Protein AF-A0A0L1KWF4-F1 (afdb_monomer)

Structure (mmCIF, N/CA/C/O backbone):
data_AF-A0A0L1KWF4-F1
#
_entry.id   AF-A0A0L1KWF4-F1
#
loop_
_atom_site.group_PDB
_atom_site.id
_atom_site.type_symbol
_atom_site.label_atom_id
_atom_site.label_alt_id
_atom_site.label_comp_id
_atom_site.label_asym_id
_atom_site.label_entity_id
_atom_site.label_seq_id
_atom_site.pdbx_PDB_ins_code
_atom_site.Cartn_x
_atom_site.Cartn_y
_atom_site.Cartn_z
_atom_site.occupancy
_atom_site.B_iso_or_equiv
_atom_site.auth_seq_id
_atom_site.auth_comp_id
_atom_site.auth_asym_id
_atom_site.auth_atom_id
_atom_site.pdbx_PDB_model_num
ATOM 1 N N . MET A 1 1 ? 26.310 10.531 0.533 1.00 84.69 1 MET A N 1
ATOM 2 C CA . MET A 1 1 ? 25.327 9.519 0.073 1.00 84.69 1 MET A CA 1
ATOM 3 C C . MET A 1 1 ? 25.762 8.842 -1.231 1.00 84.69 1 MET A C 1
ATOM 5 O O . MET A 1 1 ? 26.136 7.677 -1.186 1.00 84.69 1 MET A O 1
ATOM 9 N N . LYS A 1 2 ? 25.829 9.569 -2.358 1.00 84.38 2 LYS A N 1
ATOM 10 C CA . LYS A 1 2 ? 26.166 9.055 -3.705 1.00 84.38 2 LYS A CA 1
ATOM 11 C C . LYS A 1 2 ? 27.344 8.070 -3.783 1.00 84.38 2 LYS A C 1
ATOM 13 O O . LYS A 1 2 ? 27.169 6.980 -4.313 1.00 84.38 2 LYS A O 1
ATOM 18 N N . SER A 1 3 ? 28.509 8.418 -3.229 1.00 86.50 3 SER A N 1
ATOM 19 C CA . SER A 1 3 ? 29.706 7.553 -3.264 1.00 86.50 3 SER A CA 1
ATOM 20 C C . SER A 1 3 ? 29.463 6.168 -2.630 1.00 86.50 3 SER A C 1
ATOM 22 O O . SER A 1 3 ? 29.821 5.145 -3.213 1.00 86.50 3 SER A O 1
ATOM 24 N N . LYS A 1 4 ? 28.749 6.107 -1.494 1.00 87.62 4 LYS A N 1
ATOM 25 C CA . LYS A 1 4 ? 28.393 4.838 -0.831 1.00 87.62 4 LYS A CA 1
ATOM 26 C C . LYS A 1 4 ? 27.451 3.989 -1.692 1.00 87.62 4 LYS A C 1
ATOM 28 O O . LYS A 1 4 ? 27.673 2.788 -1.845 1.00 87.62 4 LYS A O 1
ATOM 33 N N . CYS A 1 5 ? 26.444 4.622 -2.300 1.00 89.25 5 CYS A N 1
ATOM 34 C CA . CYS A 1 5 ? 25.521 3.948 -3.213 1.00 89.25 5 CYS A CA 1
ATOM 35 C C . CYS A 1 5 ? 26.253 3.387 -4.440 1.00 89.25 5 CYS A C 1
ATOM 37 O O . CYS A 1 5 ? 26.043 2.237 -4.808 1.00 89.25 5 CYS A O 1
ATOM 39 N N . GLN A 1 6 ? 27.157 4.166 -5.042 1.00 86.94 6 GLN A N 1
ATOM 40 C CA . GLN A 1 6 ? 27.943 3.734 -6.201 1.00 86.94 6 GLN A CA 1
ATOM 41 C C . GLN A 1 6 ? 28.864 2.556 -5.869 1.00 86.94 6 GLN A C 1
ATOM 43 O O . GLN A 1 6 ? 28.918 1.602 -6.639 1.00 86.94 6 GLN A O 1
ATOM 48 N N . LYS A 1 7 ? 29.531 2.574 -4.708 1.00 86.25 7 LYS A N 1
ATOM 49 C CA . LYS A 1 7 ? 30.366 1.450 -4.257 1.00 86.25 7 LYS A CA 1
ATOM 50 C C . LYS A 1 7 ? 29.551 0.160 -4.100 1.00 86.25 7 LYS A C 1
ATOM 52 O O . LYS A 1 7 ? 29.987 -0.894 -4.550 1.00 86.25 7 LYS A O 1
ATOM 57 N N . SER A 1 8 ? 28.352 0.261 -3.529 1.00 87.12 8 SER A N 1
ATOM 58 C CA . SER A 1 8 ? 27.446 -0.884 -3.346 1.00 87.12 8 SER A CA 1
ATOM 59 C C . SER A 1 8 ? 26.907 -1.410 -4.685 1.00 87.12 8 SER A C 1
ATOM 61 O O . SER A 1 8 ? 26.839 -2.615 -4.901 1.00 87.12 8 SER A O 1
ATOM 63 N N . LEU A 1 9 ? 26.586 -0.517 -5.628 1.00 87.56 9 LEU A N 1
ATOM 64 C CA . LEU A 1 9 ? 26.177 -0.899 -6.984 1.00 87.56 9 LEU A CA 1
ATOM 65 C C . LEU A 1 9 ? 27.301 -1.584 -7.769 1.00 87.56 9 LEU A C 1
ATOM 67 O O . LEU A 1 9 ? 27.028 -2.527 -8.503 1.00 87.56 9 LEU A O 1
ATOM 71 N N . LEU A 1 10 ? 28.556 -1.153 -7.598 1.00 85.25 10 LEU A N 1
ATOM 72 C CA . LEU A 1 10 ? 29.708 -1.827 -8.204 1.00 85.25 10 LEU A CA 1
ATOM 73 C C . LEU A 1 10 ? 29.835 -3.269 -7.698 1.00 85.25 10 LEU A C 1
ATOM 75 O O . LEU A 1 10 ? 30.029 -4.183 -8.495 1.00 85.25 10 LEU A O 1
ATOM 79 N N . GLN A 1 11 ? 29.644 -3.487 -6.396 1.00 82.31 11 GLN A N 1
ATOM 80 C CA . GLN A 1 11 ? 29.629 -4.832 -5.816 1.00 82.31 11 GLN A CA 1
ATOM 81 C C . GLN A 1 11 ? 28.482 -5.684 -6.379 1.00 82.31 11 GLN A C 1
ATOM 83 O O . GLN A 1 11 ? 28.696 -6.842 -6.725 1.00 82.31 11 GLN A O 1
ATOM 88 N N . LEU A 1 12 ? 27.287 -5.106 -6.549 1.00 82.19 12 LEU A N 1
ATOM 89 C CA . LEU A 1 12 ? 26.158 -5.795 -7.187 1.00 82.19 12 LEU A CA 1
ATOM 90 C C . LEU A 1 12 ? 26.420 -6.118 -8.664 1.00 82.19 12 LEU A C 1
ATOM 92 O O . LEU A 1 12 ? 26.057 -7.194 -9.131 1.00 82.19 12 LEU A O 1
ATOM 96 N N . SER A 1 13 ? 27.092 -5.231 -9.398 1.00 80.00 13 SER A N 1
ATOM 97 C CA . SER A 1 13 ? 27.432 -5.466 -10.807 1.00 80.00 13 SER A CA 1
ATOM 98 C C . SER A 1 13 ? 28.459 -6.584 -11.015 1.00 80.00 13 SER A C 1
ATOM 100 O O . SER A 1 13 ? 28.559 -7.127 -12.108 1.00 80.00 13 SER A O 1
ATOM 102 N N . ALA A 1 14 ? 29.196 -6.974 -9.971 1.00 76.75 14 ALA A N 1
ATOM 103 C CA . ALA A 1 14 ? 30.139 -8.088 -10.052 1.00 76.75 14 ALA A CA 1
ATOM 104 C C . ALA A 1 14 ? 29.442 -9.462 -10.084 1.00 76.75 14 ALA A C 1
ATOM 106 O O . ALA A 1 14 ? 30.034 -10.437 -10.539 1.00 76.75 14 ALA A O 1
ATOM 107 N N . ILE A 1 15 ? 28.195 -9.547 -9.604 1.00 73.50 15 ILE A N 1
ATOM 108 C CA . ILE A 1 15 ? 27.447 -10.809 -9.453 1.00 73.50 15 ILE A CA 1
ATOM 109 C C . ILE A 1 15 ? 26.308 -10.964 -10.469 1.00 73.50 15 ILE A C 1
ATOM 111 O O . ILE A 1 15 ? 25.605 -11.977 -10.466 1.00 73.50 15 ILE A O 1
ATOM 115 N N . CYS A 1 16 ? 26.086 -9.960 -11.319 1.00 75.31 16 CYS A N 1
ATOM 116 C CA . CYS A 1 16 ? 25.050 -9.987 -12.342 1.00 75.31 16 CYS A CA 1
ATOM 117 C C . CYS A 1 16 ? 25.402 -9.100 -13.538 1.00 75.31 16 CYS A C 1
ATOM 119 O O . CYS A 1 16 ? 26.032 -8.056 -13.396 1.00 75.31 16 CYS A O 1
ATOM 121 N N . ASN A 1 17 ? 24.961 -9.513 -14.723 1.00 74.31 17 ASN A N 1
ATOM 122 C CA . ASN A 1 17 ? 25.053 -8.720 -15.943 1.00 74.31 17 ASN A CA 1
ATOM 123 C C . ASN A 1 17 ? 23.693 -8.712 -16.670 1.00 74.31 17 ASN A C 1
ATOM 125 O O . ASN A 1 17 ? 22.648 -8.980 -16.063 1.00 74.31 17 ASN A O 1
ATOM 129 N N . THR A 1 18 ? 23.696 -8.369 -17.960 1.00 72.75 18 THR A N 1
ATOM 130 C CA . THR A 1 18 ? 22.487 -8.255 -18.785 1.00 72.75 18 THR A CA 1
ATOM 131 C C . THR A 1 18 ? 21.782 -9.581 -19.070 1.00 72.75 18 THR A C 1
ATOM 133 O O . THR A 1 18 ? 20.664 -9.547 -19.560 1.00 72.75 18 THR A O 1
ATOM 136 N N . VAL A 1 19 ? 22.394 -10.735 -18.789 1.00 73.06 19 VAL A N 1
ATOM 137 C CA . VAL A 1 19 ? 21.866 -12.066 -19.162 1.00 73.06 19 VAL A CA 1
ATOM 138 C C . VAL A 1 19 ? 22.166 -13.176 -18.141 1.00 73.06 19 VAL A C 1
ATOM 140 O O . VAL A 1 19 ? 21.486 -14.196 -18.119 1.00 73.06 19 VAL A O 1
ATOM 143 N N . LEU A 1 20 ? 23.143 -12.977 -17.253 1.00 74.56 20 LEU A N 1
ATOM 144 C CA . LEU A 1 20 ? 23.617 -13.921 -16.238 1.00 74.56 20 LEU A CA 1
ATOM 145 C C . LEU A 1 20 ? 23.584 -13.294 -14.836 1.00 74.56 20 LEU A C 1
ATOM 147 O O . LEU A 1 20 ? 23.537 -12.069 -14.674 1.00 74.56 20 LEU A O 1
ATOM 151 N N . GLY A 1 21 ? 23.642 -14.148 -13.815 1.00 78.75 21 GLY A N 1
ATOM 152 C CA . GLY A 1 21 ? 23.694 -13.761 -12.404 1.00 78.75 21 GLY A CA 1
ATOM 153 C C . GLY A 1 21 ? 22.522 -14.283 -11.575 1.00 78.75 21 GLY A C 1
ATOM 154 O O . GLY A 1 21 ? 21.762 -15.145 -12.009 1.00 78.75 21 GLY A O 1
ATOM 155 N N . ALA A 1 22 ? 22.390 -13.747 -10.361 1.00 81.75 22 ALA A N 1
ATOM 156 C CA . ALA A 1 22 ? 21.292 -14.073 -9.451 1.00 81.75 22 ALA A CA 1
ATOM 157 C C . ALA A 1 22 ? 19.917 -13.644 -10.006 1.00 81.75 22 ALA A C 1
ATOM 159 O O . ALA A 1 22 ? 19.824 -12.808 -10.906 1.00 81.75 22 ALA A O 1
ATOM 160 N N . SER A 1 23 ? 18.833 -14.193 -9.447 1.00 85.88 23 SER A N 1
ATOM 161 C CA . SER A 1 23 ? 17.466 -13.848 -9.863 1.00 85.88 23 SER A CA 1
ATOM 162 C C . SER A 1 23 ? 17.169 -12.351 -9.696 1.00 85.88 23 SER A C 1
ATOM 164 O O . SER A 1 23 ? 17.746 -11.677 -8.834 1.00 85.88 23 SER A O 1
ATOM 166 N N . ARG A 1 24 ? 16.233 -11.822 -10.505 1.00 89.31 24 ARG A N 1
ATOM 167 C CA . ARG A 1 24 ? 15.807 -10.410 -10.429 1.00 89.31 24 ARG A CA 1
ATOM 168 C C . ARG A 1 24 ? 15.432 -10.023 -9.001 1.00 89.31 24 ARG A C 1
ATOM 170 O O . ARG A 1 24 ? 15.882 -8.992 -8.506 1.00 89.31 24 ARG A O 1
ATOM 177 N N . ASP A 1 25 ? 14.630 -10.854 -8.339 1.00 89.19 25 ASP A N 1
ATOM 178 C CA . ASP A 1 25 ? 14.120 -10.564 -7.000 1.00 89.19 25 ASP A CA 1
ATOM 179 C C . ASP A 1 25 ? 15.223 -10.593 -5.938 1.00 89.19 25 ASP A C 1
ATOM 181 O O . ASP A 1 25 ? 15.238 -9.717 -5.074 1.00 89.19 25 ASP A O 1
ATOM 185 N N . ALA A 1 26 ? 16.205 -11.494 -6.045 1.00 87.94 26 ALA A N 1
ATOM 186 C CA . ALA A 1 26 ? 17.365 -11.480 -5.158 1.00 87.94 26 ALA A CA 1
ATOM 187 C C . ALA A 1 26 ? 18.159 -10.170 -5.301 1.00 87.94 26 ALA A C 1
ATOM 189 O O . ALA A 1 26 ? 18.409 -9.484 -4.308 1.00 87.94 26 ALA A O 1
ATOM 190 N N . ILE A 1 27 ? 18.499 -9.772 -6.534 1.00 89.25 27 ILE A N 1
ATOM 191 C CA . ILE A 1 27 ? 19.251 -8.532 -6.797 1.00 89.25 27 ILE A CA 1
ATOM 192 C C . ILE A 1 27 ? 18.457 -7.308 -6.337 1.00 89.25 27 ILE A C 1
ATOM 194 O O . ILE A 1 27 ? 19.011 -6.418 -5.692 1.00 89.25 27 ILE A O 1
ATOM 198 N N . ARG A 1 28 ? 17.150 -7.271 -6.616 1.00 91.56 28 ARG A N 1
ATOM 199 C CA . ARG A 1 28 ? 16.248 -6.205 -6.168 1.00 91.56 28 ARG A CA 1
ATOM 200 C C . ARG A 1 28 ? 16.221 -6.102 -4.643 1.00 91.56 28 ARG A C 1
ATOM 202 O O . ARG A 1 28 ? 16.328 -4.995 -4.123 1.00 91.56 28 ARG A O 1
ATOM 209 N N . CYS A 1 29 ? 16.138 -7.220 -3.923 1.00 91.00 29 CYS A N 1
ATOM 210 C CA . CYS A 1 29 ? 16.198 -7.240 -2.460 1.00 91.00 29 CYS A CA 1
ATOM 211 C C . CYS A 1 29 ? 17.526 -6.680 -1.931 1.00 91.00 29 CYS A C 1
ATOM 213 O O . CYS A 1 29 ? 17.516 -5.815 -1.053 1.00 91.00 29 CYS A O 1
ATOM 215 N N . PHE A 1 30 ? 18.665 -7.098 -2.493 1.00 90.25 30 PHE A N 1
ATOM 216 C CA . PHE A 1 30 ? 19.969 -6.548 -2.108 1.00 90.25 30 PHE A CA 1
ATOM 217 C C . PHE A 1 30 ? 20.096 -5.053 -2.432 1.00 90.25 30 PHE A C 1
ATOM 219 O O . PHE A 1 30 ? 20.611 -4.291 -1.615 1.00 90.25 30 PHE A O 1
ATOM 226 N N . HIS A 1 31 ? 19.591 -4.605 -3.585 1.00 91.94 31 HIS A N 1
ATOM 227 C CA . HIS A 1 31 ? 19.554 -3.187 -3.959 1.00 91.94 31 HIS A CA 1
ATOM 228 C C . HIS A 1 31 ? 18.702 -2.361 -2.987 1.00 91.94 31 HIS A C 1
ATOM 230 O O . HIS A 1 31 ? 19.122 -1.291 -2.539 1.00 91.94 31 HIS A O 1
ATOM 236 N N . LEU A 1 32 ? 17.525 -2.861 -2.606 1.00 91.56 32 LEU A N 1
ATOM 237 C CA . LEU A 1 32 ? 16.673 -2.212 -1.611 1.00 91.56 32 LEU A CA 1
ATOM 238 C C . LEU A 1 32 ? 17.391 -2.090 -0.257 1.00 91.56 32 LEU A C 1
ATOM 240 O O . LEU A 1 32 ? 17.425 -1.008 0.329 1.00 91.56 32 LEU A O 1
ATOM 244 N N . ALA A 1 33 ? 18.030 -3.169 0.197 1.00 89.56 33 ALA A N 1
ATOM 245 C CA . ALA A 1 33 ? 18.700 -3.221 1.492 1.00 89.56 33 ALA A CA 1
ATOM 246 C C . ALA A 1 33 ? 19.991 -2.388 1.560 1.00 89.56 33 ALA A C 1
ATOM 248 O O . ALA A 1 33 ? 20.236 -1.736 2.573 1.00 89.56 33 ALA A O 1
ATOM 249 N N . MET A 1 34 ? 20.820 -2.397 0.511 1.00 87.44 34 MET A N 1
ATOM 250 C CA . MET A 1 34 ? 22.168 -1.805 0.543 1.00 87.44 34 MET A CA 1
ATOM 251 C C . MET A 1 34 ? 22.280 -0.451 -0.155 1.00 87.44 34 MET A C 1
ATOM 253 O O . MET A 1 34 ? 23.218 0.286 0.119 1.00 87.44 34 MET A O 1
ATOM 257 N N . VAL A 1 35 ? 21.379 -0.118 -1.081 1.00 90.50 35 VAL A N 1
ATOM 258 C CA . VAL A 1 35 ? 21.465 1.123 -1.870 1.00 90.50 35 VAL A CA 1
ATOM 259 C C . VAL A 1 35 ? 20.287 2.032 -1.558 1.00 90.50 35 VAL A C 1
ATOM 261 O O . VAL A 1 35 ? 20.476 3.194 -1.198 1.00 90.50 35 VAL A O 1
ATOM 264 N N . THR A 1 36 ? 19.069 1.498 -1.662 1.00 90.56 36 THR A N 1
ATOM 265 C CA . THR A 1 36 ? 17.847 2.285 -1.453 1.00 90.56 36 THR A CA 1
ATOM 266 C C . THR A 1 36 ? 17.740 2.754 -0.003 1.00 90.56 36 THR A C 1
ATOM 268 O O . THR A 1 36 ? 17.379 3.902 0.227 1.00 90.56 36 THR A O 1
ATOM 271 N N . SER A 1 37 ? 18.144 1.933 0.969 1.00 90.25 37 SER A N 1
ATOM 272 C CA . SER A 1 37 ? 18.176 2.304 2.392 1.00 90.25 37 SER A CA 1
ATOM 273 C C . SER A 1 37 ? 18.997 3.571 2.681 1.00 90.25 37 SER A C 1
ATOM 275 O O . SER A 1 37 ? 18.546 4.429 3.437 1.00 90.25 37 SER A O 1
ATOM 277 N N . TYR A 1 38 ? 20.157 3.755 2.034 1.00 89.94 38 TYR A N 1
ATOM 278 C CA . TYR A 1 38 ? 20.952 4.983 2.173 1.00 89.94 38 TYR A CA 1
ATOM 279 C C . TYR A 1 38 ? 20.248 6.204 1.595 1.00 89.94 38 TYR A C 1
ATOM 281 O O . TYR A 1 38 ? 20.397 7.297 2.135 1.00 89.94 38 TYR A O 1
ATOM 289 N N . MET A 1 39 ? 19.514 6.023 0.495 1.00 89.81 39 MET A N 1
ATOM 290 C CA . MET A 1 39 ? 18.744 7.097 -0.127 1.00 89.81 39 MET A CA 1
ATOM 291 C C . MET A 1 39 ? 17.470 7.403 0.652 1.00 89.81 39 MET A C 1
ATOM 293 O O . MET A 1 39 ? 17.025 8.531 0.622 1.00 89.81 39 MET A O 1
ATOM 297 N N . GLN A 1 40 ? 16.899 6.441 1.375 1.00 90.19 40 GLN A N 1
ATOM 298 C CA . GLN A 1 40 ? 15.718 6.637 2.222 1.00 90.19 40 GLN A CA 1
ATOM 299 C C . GLN A 1 40 ? 16.055 7.192 3.613 1.00 90.19 40 GLN A C 1
ATOM 301 O O . GLN A 1 40 ? 15.175 7.653 4.345 1.00 90.19 40 GLN A O 1
ATOM 306 N N . TYR A 1 41 ? 17.327 7.130 4.008 1.00 88.69 41 TYR A N 1
ATOM 307 C CA . TYR A 1 41 ? 17.761 7.610 5.308 1.00 88.69 41 TYR A CA 1
ATOM 308 C C . TYR A 1 41 ? 17.523 9.117 5.436 1.00 88.69 41 TYR A C 1
ATOM 310 O O . TYR A 1 41 ? 17.942 9.901 4.584 1.00 88.69 41 TYR A O 1
ATOM 318 N N . ALA A 1 42 ? 16.863 9.510 6.527 1.00 85.25 42 ALA A N 1
ATOM 319 C CA . ALA A 1 42 ? 16.589 10.899 6.878 1.00 85.25 42 ALA A CA 1
ATOM 320 C C . ALA A 1 42 ? 15.924 11.728 5.756 1.00 85.25 42 ALA A C 1
ATOM 322 O O . ALA A 1 42 ? 16.196 12.921 5.661 1.00 85.25 42 ALA A O 1
ATOM 323 N N . CYS A 1 43 ? 15.037 11.134 4.935 1.00 90.31 43 CYS A N 1
ATOM 324 C CA . CYS A 1 43 ? 14.299 11.849 3.875 1.00 90.31 43 CYS A CA 1
ATOM 325 C C . CYS A 1 43 ? 13.725 13.188 4.341 1.00 90.31 43 CYS A C 1
ATOM 327 O O . CYS A 1 43 ? 13.900 14.193 3.662 1.00 90.31 43 CYS A O 1
ATOM 329 N N . ALA A 1 44 ? 13.129 13.221 5.534 1.00 87.25 44 ALA A N 1
ATOM 330 C CA . ALA A 1 44 ? 12.536 14.435 6.081 1.00 87.25 44 ALA A CA 1
ATOM 331 C C . ALA A 1 44 ? 13.537 15.574 6.339 1.00 87.25 44 ALA A C 1
ATOM 333 O O . ALA A 1 44 ? 13.129 16.723 6.412 1.00 87.25 44 ALA A O 1
ATOM 334 N N . ALA A 1 45 ? 14.831 15.281 6.472 1.00 87.69 45 ALA A N 1
ATOM 335 C CA . ALA A 1 45 ? 15.852 16.304 6.673 1.00 87.69 45 ALA A CA 1
ATOM 336 C C . ALA A 1 45 ? 16.343 16.910 5.351 1.00 87.69 45 ALA A C 1
ATOM 338 O O . ALA A 1 45 ? 16.676 18.089 5.312 1.00 87.69 45 ALA A O 1
ATOM 339 N N . TRP A 1 46 ? 16.413 16.119 4.274 1.00 90.25 46 TRP A N 1
ATOM 340 C CA . TRP A 1 46 ? 17.034 16.563 3.022 1.00 90.25 46 TRP A CA 1
ATOM 341 C C . TRP A 1 46 ? 16.051 16.772 1.862 1.00 90.25 46 TRP A C 1
ATOM 343 O O . TRP A 1 46 ? 16.395 17.476 0.920 1.00 90.25 46 TRP A O 1
ATOM 353 N N . PHE A 1 47 ? 14.838 16.210 1.895 1.00 90.25 47 PHE A N 1
ATOM 354 C CA . PHE A 1 47 ? 13.903 16.284 0.763 1.00 90.25 47 PHE A CA 1
ATOM 355 C C . PHE A 1 47 ? 13.507 17.725 0.422 1.00 90.25 47 PHE A C 1
ATOM 357 O O . PHE A 1 47 ? 13.523 18.094 -0.746 1.00 90.25 47 PHE A O 1
ATOM 364 N N . GLY A 1 48 ? 13.227 18.553 1.435 1.00 84.88 48 GLY A N 1
ATOM 365 C CA . GLY A 1 48 ? 12.837 19.955 1.237 1.00 84.88 48 GLY A CA 1
ATOM 366 C C . GLY A 1 48 ? 13.962 20.881 0.756 1.00 84.88 48 GLY A C 1
ATOM 367 O O . GLY A 1 48 ? 13.674 21.975 0.286 1.00 84.88 48 GLY A O 1
ATOM 368 N N . ILE A 1 49 ? 15.226 20.456 0.860 1.00 87.75 49 ILE A N 1
ATOM 369 C CA . ILE A 1 49 ? 16.404 21.237 0.435 1.00 87.75 49 ILE A CA 1
ATOM 370 C C . ILE A 1 49 ? 17.078 20.669 -0.820 1.00 87.75 49 ILE A C 1
ATOM 372 O O . ILE A 1 49 ? 17.944 21.320 -1.401 1.00 87.75 49 ILE A O 1
ATOM 376 N N . ALA A 1 50 ? 16.725 19.450 -1.233 1.00 89.25 50 ALA A N 1
ATOM 377 C CA . ALA A 1 50 ? 17.314 18.812 -2.399 1.00 89.25 50 ALA A CA 1
ATOM 378 C C . ALA A 1 50 ? 16.840 19.492 -3.684 1.00 89.25 50 ALA A C 1
ATOM 380 O O . ALA A 1 50 ? 15.643 19.672 -3.911 1.00 89.25 50 ALA A O 1
ATOM 381 N N . SER A 1 51 ? 17.783 19.818 -4.568 1.00 90.06 51 SER A N 1
ATOM 382 C CA . SER A 1 51 ? 17.440 20.350 -5.883 1.00 90.06 51 SER A CA 1
ATOM 383 C C . SER A 1 51 ? 16.842 19.261 -6.783 1.00 90.06 51 SER A C 1
ATOM 385 O O . SER A 1 51 ? 17.083 18.063 -6.602 1.00 90.06 51 SER A O 1
ATOM 387 N N . ALA A 1 52 ? 16.130 19.667 -7.839 1.00 87.81 52 ALA A N 1
ATOM 388 C CA . ALA A 1 52 ? 15.665 18.734 -8.870 1.00 87.81 52 ALA A CA 1
ATOM 389 C C . ALA A 1 52 ? 16.826 17.929 -9.498 1.00 87.81 52 ALA A C 1
ATOM 391 O O . ALA A 1 52 ? 16.662 16.760 -9.848 1.00 87.81 52 ALA A O 1
ATOM 392 N N . THR A 1 53 ? 18.019 18.528 -9.591 1.00 89.81 53 THR A N 1
ATOM 393 C CA . THR A 1 53 ? 19.241 17.879 -10.092 1.00 89.81 53 THR A CA 1
ATOM 394 C C . THR A 1 53 ? 19.763 16.807 -9.132 1.00 89.81 53 THR A C 1
ATOM 396 O O . THR A 1 53 ? 20.212 15.743 -9.576 1.00 89.81 53 THR A O 1
ATOM 399 N N . ASP A 1 54 ? 19.682 17.047 -7.822 1.00 90.19 54 ASP A N 1
ATOM 400 C CA . ASP A 1 54 ? 20.059 16.060 -6.807 1.00 90.19 54 ASP A CA 1
ATOM 401 C C . ASP A 1 54 ? 19.107 14.867 -6.838 1.00 90.19 54 ASP A C 1
ATOM 403 O O . ASP A 1 54 ? 19.558 13.722 -6.910 1.00 90.19 54 ASP A O 1
ATOM 407 N N . LEU A 1 55 ? 17.796 15.128 -6.892 1.00 89.62 55 LEU A N 1
ATOM 408 C CA . LEU A 1 55 ? 16.776 14.086 -7.027 1.00 89.62 55 LEU A CA 1
ATOM 409 C C . LEU A 1 55 ? 16.972 13.268 -8.311 1.00 89.62 55 LEU A C 1
ATOM 411 O O . LEU A 1 55 ? 16.997 12.041 -8.249 1.00 89.62 55 LEU A O 1
ATOM 415 N N . ALA A 1 56 ? 17.236 13.915 -9.451 1.00 88.69 56 ALA A N 1
ATOM 416 C CA . ALA A 1 56 ? 17.538 13.224 -10.706 1.00 88.69 56 ALA A CA 1
ATOM 417 C C . ALA A 1 56 ? 18.822 12.374 -10.624 1.00 88.69 56 ALA A C 1
ATOM 419 O O . ALA A 1 56 ? 18.920 11.303 -11.232 1.00 88.69 56 ALA A O 1
ATOM 420 N N . THR A 1 57 ? 19.816 12.823 -9.852 1.00 90.81 57 THR A N 1
ATOM 421 C CA . THR A 1 57 ? 21.034 12.048 -9.591 1.00 90.81 57 THR A CA 1
ATOM 422 C C . THR A 1 57 ? 20.729 10.803 -8.759 1.00 90.81 57 THR A C 1
ATOM 424 O O . THR A 1 57 ? 21.249 9.729 -9.069 1.00 90.81 57 THR A O 1
ATOM 427 N N . LEU A 1 58 ? 19.882 10.918 -7.733 1.00 91.69 58 LEU A N 1
ATOM 428 C CA . LEU A 1 58 ? 19.441 9.780 -6.924 1.00 91.69 58 LEU A CA 1
ATOM 429 C C . LEU A 1 58 ? 18.579 8.805 -7.738 1.00 91.69 58 LEU A C 1
ATOM 431 O O . LEU A 1 58 ? 18.799 7.597 -7.667 1.00 91.69 58 LEU A O 1
ATOM 435 N N . ASP A 1 59 ? 17.690 9.303 -8.597 1.00 91.94 59 ASP A N 1
ATOM 436 C CA . ASP A 1 59 ? 16.902 8.470 -9.512 1.00 91.94 59 ASP A CA 1
ATOM 437 C C . ASP A 1 59 ? 17.785 7.712 -10.508 1.00 91.94 59 ASP A C 1
ATOM 439 O O . ASP A 1 59 ? 17.541 6.544 -10.802 1.00 91.94 59 ASP A O 1
ATOM 443 N N . SER A 1 60 ? 18.866 8.330 -10.989 1.00 91.25 60 SER A N 1
ATOM 444 C CA . SER A 1 60 ? 19.851 7.656 -11.843 1.00 91.25 60 SER A CA 1
ATOM 445 C C . SER A 1 60 ? 20.558 6.497 -11.122 1.00 91.25 60 SER A C 1
ATOM 447 O O . SER A 1 60 ? 20.790 5.439 -11.717 1.00 91.25 60 SER A O 1
ATOM 449 N N . ILE A 1 61 ? 20.856 6.662 -9.827 1.00 92.44 61 ILE A N 1
ATOM 450 C CA . ILE A 1 61 ? 21.415 5.608 -8.964 1.00 92.44 61 ILE A CA 1
ATOM 451 C C . ILE A 1 61 ? 20.383 4.493 -8.751 1.00 92.44 61 ILE A C 1
ATOM 453 O O . ILE A 1 61 ? 20.718 3.319 -8.909 1.00 92.44 61 ILE A O 1
ATOM 457 N N . GLN A 1 62 ? 19.131 4.846 -8.453 1.00 95.00 62 GLN A N 1
ATOM 458 C CA . GLN A 1 62 ? 18.035 3.890 -8.285 1.00 95.00 62 GLN A CA 1
ATOM 459 C C . GLN A 1 62 ? 17.810 3.069 -9.560 1.00 95.00 62 GLN A C 1
ATOM 461 O O . GLN A 1 62 ? 17.753 1.841 -9.507 1.00 95.00 62 GLN A O 1
ATOM 466 N N . ALA A 1 63 ? 17.785 3.726 -10.720 1.00 94.00 63 ALA A N 1
ATOM 467 C CA . ALA A 1 63 ? 17.659 3.055 -12.004 1.00 94.00 63 ALA A CA 1
ATOM 468 C C . ALA A 1 63 ? 18.877 2.194 -12.351 1.00 94.00 63 ALA A C 1
ATOM 470 O O . ALA A 1 63 ? 18.734 1.199 -13.048 1.00 94.00 63 ALA A O 1
ATOM 471 N N . CYS A 1 64 ? 20.075 2.522 -11.859 1.00 93.19 64 CYS A N 1
ATOM 472 C CA . CYS A 1 64 ? 21.237 1.650 -12.027 1.00 93.19 64 CYS A CA 1
ATOM 473 C C . CYS A 1 64 ? 21.011 0.289 -11.356 1.00 93.19 64 CYS A C 1
ATOM 475 O O . CYS A 1 64 ? 21.203 -0.745 -11.992 1.00 93.19 64 CYS A O 1
ATOM 477 N N . GLY A 1 65 ? 20.514 0.286 -10.116 1.00 93.25 65 GLY A N 1
ATOM 478 C CA . GLY A 1 65 ? 20.134 -0.949 -9.429 1.00 93.25 65 GLY A CA 1
ATOM 479 C C . GLY A 1 65 ? 18.976 -1.677 -10.107 1.00 93.25 65 GLY A C 1
ATOM 480 O O . GLY A 1 65 ? 19.018 -2.894 -10.256 1.00 93.25 65 GLY A O 1
ATOM 481 N N . ALA A 1 66 ? 17.983 -0.929 -10.594 1.00 95.25 66 ALA A N 1
ATOM 482 C CA . ALA A 1 66 ? 16.864 -1.471 -11.359 1.00 95.25 66 ALA A CA 1
ATOM 483 C C . ALA A 1 66 ? 17.325 -2.194 -12.638 1.00 95.25 66 ALA A C 1
ATOM 485 O O . ALA A 1 66 ? 16.893 -3.312 -12.918 1.00 95.25 66 ALA A O 1
ATOM 486 N N . ARG A 1 67 ? 18.269 -1.592 -13.375 1.00 94.00 67 ARG A N 1
ATOM 487 C CA . ARG A 1 67 ? 18.871 -2.185 -14.572 1.00 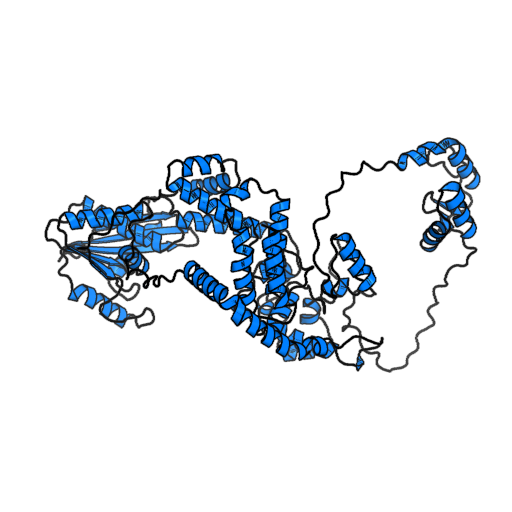94.00 67 ARG A CA 1
ATOM 488 C C . ARG A 1 67 ? 19.656 -3.451 -14.259 1.00 94.00 67 ARG A C 1
ATOM 490 O O . ARG A 1 67 ? 19.485 -4.440 -14.960 1.00 94.00 67 ARG A O 1
ATOM 497 N N . LEU A 1 68 ? 20.458 -3.451 -13.192 1.00 91.81 68 LEU A N 1
ATOM 498 C CA . LEU A 1 68 ? 21.155 -4.656 -12.730 1.00 91.81 68 LEU A CA 1
ATOM 499 C C . LEU A 1 68 ? 20.161 -5.766 -12.370 1.00 91.81 68 LEU A C 1
ATOM 501 O O . LEU A 1 68 ? 20.316 -6.903 -12.812 1.00 91.81 68 LEU A O 1
ATOM 505 N N . ALA A 1 69 ? 19.095 -5.431 -11.638 1.00 92.69 69 ALA A N 1
ATOM 506 C CA . ALA A 1 69 ? 18.056 -6.388 -11.283 1.00 92.69 69 ALA A CA 1
ATOM 507 C C . ALA A 1 69 ? 17.374 -6.978 -12.522 1.00 92.69 69 ALA A C 1
ATOM 509 O O . ALA A 1 69 ? 17.184 -8.186 -12.572 1.00 92.69 69 ALA A O 1
ATOM 510 N N . CYS A 1 70 ? 17.074 -6.174 -13.541 1.00 93.44 70 CYS A N 1
ATOM 511 C CA . CYS A 1 70 ? 16.349 -6.624 -14.736 1.00 93.44 70 CYS A CA 1
ATOM 512 C C . CYS A 1 70 ? 17.251 -7.098 -15.887 1.00 93.44 70 CYS A C 1
ATOM 514 O O . CYS A 1 70 ? 16.748 -7.526 -16.917 1.00 93.44 70 CYS A O 1
ATOM 516 N N . GLY A 1 71 ? 18.577 -7.007 -15.753 1.00 90.00 71 GLY A N 1
ATOM 517 C CA . GLY A 1 71 ? 19.512 -7.274 -16.853 1.00 90.00 71 GLY A CA 1
ATOM 518 C C . GLY A 1 71 ? 19.372 -6.300 -18.026 1.00 90.00 71 GLY A C 1
ATOM 519 O O . GLY A 1 71 ? 19.595 -6.667 -19.177 1.00 90.00 71 GLY A O 1
ATOM 520 N N . LEU A 1 72 ? 18.995 -5.056 -17.745 1.00 89.56 72 LEU A N 1
ATOM 521 C CA . LEU A 1 72 ? 18.839 -4.016 -18.754 1.00 89.56 72 LEU A CA 1
ATOM 522 C C . LEU A 1 72 ? 20.187 -3.328 -19.036 1.00 89.56 72 LEU A C 1
ATOM 524 O O . LEU A 1 72 ? 20.950 -3.062 -18.099 1.00 89.56 72 LEU A O 1
ATOM 528 N N . PRO A 1 73 ? 20.489 -2.964 -20.294 1.00 83.94 73 PRO A N 1
ATOM 529 C CA . PRO A 1 73 ? 21.707 -2.229 -20.622 1.00 83.94 73 PRO A CA 1
ATOM 530 C C . PRO A 1 73 ? 21.794 -0.875 -19.910 1.00 83.94 73 PRO A C 1
ATOM 532 O O . PRO A 1 73 ? 20.780 -0.212 -19.695 1.00 83.94 73 PRO A O 1
ATOM 535 N N . ALA A 1 74 ? 23.009 -0.404 -19.612 1.00 80.19 74 ALA A N 1
ATOM 536 C CA . ALA A 1 74 ? 23.252 0.828 -18.845 1.00 80.19 74 ALA A CA 1
ATOM 537 C C . ALA A 1 74 ? 22.659 2.108 -19.471 1.00 80.19 74 ALA A C 1
ATOM 539 O O . ALA A 1 74 ? 22.482 3.113 -18.780 1.00 80.19 74 ALA A O 1
ATOM 540 N N . THR A 1 75 ? 22.373 2.082 -20.773 1.00 79.06 75 THR A N 1
ATOM 541 C CA . THR A 1 75 ? 21.763 3.176 -21.538 1.00 79.06 75 THR A CA 1
ATOM 542 C C . THR A 1 75 ? 20.235 3.179 -21.499 1.00 79.06 75 THR A C 1
ATOM 544 O O . THR A 1 75 ? 19.646 4.173 -21.920 1.00 79.06 75 THR A O 1
ATOM 547 N N . THR A 1 76 ? 19.603 2.129 -20.961 1.00 83.44 76 THR A N 1
ATOM 548 C CA . THR A 1 76 ? 18.144 2.057 -20.802 1.00 83.44 76 THR A CA 1
ATOM 549 C C . THR A 1 76 ? 17.664 3.216 -19.944 1.00 83.44 76 THR A C 1
ATOM 551 O O . THR A 1 76 ? 18.264 3.540 -18.908 1.00 83.44 76 THR A O 1
ATOM 554 N N . ASN A 1 77 ? 16.577 3.851 -20.374 1.00 87.38 77 ASN A N 1
ATOM 555 C CA . ASN A 1 77 ? 16.048 5.019 -19.693 1.00 87.38 77 ASN A CA 1
ATOM 556 C C . ASN A 1 77 ? 15.623 4.685 -18.251 1.00 87.38 77 ASN A C 1
ATOM 558 O O . ASN A 1 77 ? 15.235 3.561 -17.926 1.00 87.38 77 ASN A O 1
ATOM 562 N N . THR A 1 78 ? 15.733 5.683 -17.374 1.00 90.44 78 THR A N 1
ATOM 563 C CA . THR A 1 78 ? 15.482 5.551 -15.934 1.00 90.44 78 THR A CA 1
ATOM 564 C C . THR A 1 78 ? 14.087 5.007 -15.641 1.00 90.44 78 THR A C 1
ATOM 566 O O . THR A 1 78 ? 13.956 4.117 -14.811 1.00 90.44 78 THR A O 1
ATOM 569 N N . HIS A 1 79 ? 13.062 5.503 -16.333 1.00 88.44 79 HIS A N 1
ATOM 570 C CA . HIS A 1 79 ? 11.663 5.221 -16.006 1.00 88.44 79 HIS A CA 1
ATOM 571 C C . HIS A 1 79 ? 11.266 3.794 -16.352 1.00 88.44 79 HIS A C 1
ATOM 573 O O . HIS A 1 79 ? 10.787 3.081 -15.477 1.00 88.44 79 HIS A O 1
ATOM 579 N N . ASP A 1 80 ? 11.562 3.346 -17.570 1.00 90.19 80 ASP A N 1
ATOM 580 C CA . ASP A 1 80 ? 11.298 1.966 -17.976 1.00 90.19 80 ASP A CA 1
ATOM 581 C C . ASP A 1 80 ? 12.102 0.981 -17.110 1.00 90.19 80 ASP A C 1
ATOM 583 O O . ASP A 1 80 ? 11.595 -0.070 -16.732 1.00 90.19 80 ASP A O 1
ATOM 587 N N . SER A 1 81 ? 13.329 1.349 -16.708 1.00 93.81 81 SER A N 1
ATOM 588 C CA . SER A 1 81 ? 14.132 0.523 -15.795 1.00 93.81 81 SER A CA 1
ATOM 589 C C . SER A 1 81 ? 13.460 0.358 -14.427 1.00 93.81 81 SER A C 1
ATOM 591 O O . SER A 1 81 ? 13.421 -0.747 -13.889 1.00 93.81 81 SER A O 1
ATOM 593 N N . LEU A 1 82 ? 12.947 1.451 -13.851 1.00 93.69 82 LEU A N 1
ATOM 594 C CA . LEU A 1 82 ? 12.248 1.444 -12.563 1.00 93.69 82 LEU A CA 1
ATOM 595 C C . LEU A 1 82 ? 10.925 0.669 -12.641 1.00 93.69 82 LEU A C 1
ATOM 597 O O . LEU A 1 82 ? 10.644 -0.139 -11.753 1.00 93.69 82 LEU A O 1
ATOM 601 N N . LEU A 1 83 ? 10.165 0.860 -13.723 1.00 91.38 83 LEU A N 1
ATOM 602 C CA . LEU A 1 83 ? 8.909 0.159 -13.984 1.00 91.38 83 LEU A CA 1
ATOM 603 C C . LEU A 1 83 ? 9.127 -1.358 -14.098 1.00 91.38 83 LEU A C 1
ATOM 605 O O . LEU A 1 83 ? 8.464 -2.132 -13.406 1.00 91.38 83 LEU A O 1
ATOM 609 N N . GLU A 1 84 ? 10.113 -1.782 -14.895 1.00 93.12 84 GLU A N 1
ATOM 610 C CA . GLU A 1 84 ? 10.489 -3.194 -15.048 1.00 93.12 84 GLU A CA 1
ATOM 611 C C . GLU A 1 84 ? 10.970 -3.820 -13.736 1.00 93.12 84 GLU A C 1
ATOM 613 O O . GLU A 1 84 ? 10.655 -4.969 -13.435 1.00 93.12 84 GLU A O 1
ATOM 618 N N . ALA A 1 85 ? 11.699 -3.065 -12.913 1.00 93.75 85 ALA A N 1
ATOM 619 C CA . ALA A 1 85 ? 12.161 -3.551 -11.616 1.00 93.75 85 ALA A CA 1
ATOM 620 C C . ALA A 1 85 ? 11.086 -3.491 -10.522 1.00 93.75 85 ALA A C 1
ATOM 622 O O . ALA A 1 85 ? 11.359 -3.898 -9.388 1.00 93.75 85 ALA A O 1
ATOM 623 N N . ASN A 1 86 ? 9.891 -2.968 -10.818 1.00 93.56 86 ASN A N 1
ATOM 624 C CA . ASN A 1 86 ? 8.856 -2.685 -9.828 1.00 93.56 86 ASN A CA 1
ATOM 625 C C . ASN A 1 86 ? 9.422 -1.874 -8.641 1.00 93.56 86 ASN A C 1
ATOM 627 O O . ASN A 1 86 ? 9.358 -2.285 -7.472 1.00 93.56 86 ASN A O 1
ATOM 631 N N . LEU A 1 87 ? 10.078 -0.759 -8.970 1.00 92.69 87 LEU A N 1
ATOM 632 C CA . LEU A 1 87 ? 10.672 0.196 -8.038 1.00 92.69 87 LEU A CA 1
ATOM 633 C C . LEU A 1 87 ? 10.092 1.589 -8.294 1.00 92.69 87 LEU A C 1
ATOM 635 O O . LEU A 1 87 ? 9.998 2.022 -9.435 1.00 92.69 87 LEU A O 1
ATOM 639 N N . ALA A 1 88 ? 9.756 2.309 -7.225 1.00 91.31 88 ALA A N 1
ATOM 640 C CA . ALA A 1 88 ? 9.421 3.728 -7.313 1.00 91.31 88 ALA A CA 1
ATOM 641 C C . ALA A 1 88 ? 10.692 4.574 -7.487 1.00 91.31 88 ALA A C 1
ATOM 643 O O . ALA A 1 88 ? 11.793 4.155 -7.089 1.00 91.31 88 ALA A O 1
ATOM 644 N N . SER A 1 89 ? 10.538 5.785 -8.028 1.00 91.94 89 SER A N 1
ATOM 645 C CA . SER A 1 89 ? 11.614 6.778 -8.010 1.00 91.94 89 SER A CA 1
ATOM 646 C C . SER A 1 89 ? 11.996 7.157 -6.571 1.00 91.94 89 SER A C 1
ATOM 648 O O . SER A 1 89 ? 11.239 6.966 -5.606 1.00 91.94 89 SER A O 1
ATOM 650 N N . VAL A 1 90 ? 13.201 7.701 -6.405 1.00 92.25 90 VAL A N 1
ATOM 651 C CA . VAL A 1 90 ? 13.657 8.238 -5.120 1.00 92.25 90 VAL A CA 1
ATOM 652 C C . VAL A 1 90 ? 12.829 9.457 -4.750 1.00 92.25 90 VAL A C 1
ATOM 654 O O . VAL A 1 90 ? 12.496 9.604 -3.580 1.00 92.25 90 VAL A O 1
ATOM 657 N N . SER A 1 91 ? 12.437 10.279 -5.726 1.00 89.94 91 SER A N 1
ATOM 658 C CA . SER A 1 91 ? 11.546 11.419 -5.495 1.00 89.94 91 SER A CA 1
ATOM 659 C C . SER A 1 91 ? 10.211 10.988 -4.869 1.00 89.94 91 SER A C 1
ATOM 661 O O . SER A 1 91 ? 9.851 11.491 -3.804 1.00 89.94 91 SER A O 1
ATOM 663 N N . GLU A 1 92 ? 9.526 9.991 -5.441 1.00 92.50 92 GLU A N 1
ATOM 664 C CA . GLU A 1 92 ? 8.270 9.452 -4.890 1.00 92.50 92 GLU A CA 1
ATOM 665 C C . GLU A 1 92 ? 8.451 8.889 -3.478 1.00 92.50 92 GLU A C 1
ATOM 667 O O . GLU A 1 92 ? 7.687 9.185 -2.554 1.00 92.50 92 GLU A O 1
ATOM 672 N N . THR A 1 93 ? 9.496 8.079 -3.304 1.00 93.19 93 THR A N 1
ATOM 673 C CA . THR A 1 93 ? 9.796 7.425 -2.030 1.00 93.19 93 THR A CA 1
ATOM 674 C C . THR A 1 93 ? 10.120 8.453 -0.946 1.00 93.19 93 THR A C 1
ATOM 676 O O . THR A 1 93 ? 9.620 8.354 0.175 1.00 93.19 93 THR A O 1
ATOM 679 N N . ALA A 1 94 ? 10.932 9.458 -1.273 1.00 93.81 94 ALA A N 1
ATOM 680 C CA . ALA A 1 94 ? 11.341 10.503 -0.349 1.00 93.81 94 ALA A CA 1
ATOM 681 C C . ALA A 1 94 ? 10.184 11.433 0.010 1.00 93.81 94 ALA A C 1
ATOM 683 O O . ALA A 1 94 ? 10.041 11.767 1.186 1.00 93.81 94 ALA A O 1
ATOM 684 N N . LYS A 1 95 ? 9.310 11.769 -0.948 1.00 94.56 95 LYS A N 1
ATOM 685 C CA . LYS A 1 95 ? 8.069 12.512 -0.691 1.00 94.56 95 LYS A CA 1
ATOM 686 C C . LYS A 1 95 ? 7.180 11.756 0.296 1.00 94.56 95 LYS A C 1
ATOM 688 O O . LYS A 1 95 ? 6.772 12.317 1.311 1.00 94.56 95 LYS A O 1
ATOM 693 N N . TYR A 1 96 ? 6.956 10.458 0.071 1.00 96.25 96 TYR A N 1
ATOM 694 C CA . TYR A 1 96 ? 6.147 9.623 0.966 1.00 96.25 96 TYR A CA 1
ATOM 695 C C . TYR A 1 96 ? 6.751 9.491 2.373 1.00 96.25 96 TYR A C 1
ATOM 697 O O . TYR A 1 96 ? 6.041 9.645 3.367 1.00 96.25 96 TYR A O 1
ATOM 705 N N . LEU A 1 97 ? 8.054 9.216 2.487 1.00 95.44 97 LEU A N 1
ATOM 706 C CA . LEU A 1 97 ? 8.720 9.074 3.788 1.00 95.44 97 LEU A CA 1
ATOM 707 C C . LEU A 1 97 ? 8.808 10.404 4.546 1.00 95.44 97 LEU A C 1
ATOM 709 O O . LEU A 1 97 ? 8.680 10.419 5.774 1.00 95.44 97 LEU A O 1
ATOM 713 N N . THR A 1 98 ? 8.977 11.514 3.827 1.00 95.31 98 THR A N 1
ATOM 714 C CA . THR A 1 98 ? 8.924 12.861 4.404 1.00 95.31 98 THR A CA 1
ATOM 715 C C . THR A 1 98 ? 7.527 13.160 4.923 1.00 95.31 98 THR A C 1
ATOM 717 O O . THR A 1 98 ? 7.393 13.509 6.092 1.00 95.31 98 THR A O 1
ATOM 720 N N . TYR A 1 99 ? 6.485 12.914 4.121 1.00 96.44 99 TYR A N 1
ATOM 721 C CA . TYR A 1 99 ? 5.094 13.071 4.551 1.00 96.44 99 TYR A CA 1
ATOM 722 C C . TYR A 1 99 ? 4.775 12.203 5.772 1.00 96.44 99 TYR A C 1
ATOM 724 O O . TYR A 1 99 ? 4.167 12.674 6.727 1.00 96.44 99 TYR A O 1
ATOM 732 N N . LYS A 1 100 ? 5.245 10.949 5.792 1.00 95.31 100 LYS A N 1
ATOM 733 C CA . LYS A 1 100 ? 5.088 10.061 6.949 1.00 95.31 100 LYS A CA 1
ATOM 734 C C . LYS A 1 100 ? 5.735 10.632 8.208 1.00 95.31 100 LYS A C 1
ATOM 736 O O . LYS A 1 100 ? 5.135 10.579 9.277 1.00 95.31 100 LYS A O 1
ATOM 741 N N . THR A 1 101 ? 6.956 11.147 8.089 1.00 93.25 101 THR A N 1
ATOM 742 C CA . THR A 1 101 ? 7.683 11.736 9.222 1.00 93.25 101 THR A CA 1
ATOM 743 C C . THR A 1 101 ? 6.998 13.008 9.716 1.00 93.25 101 THR A C 1
ATOM 745 O O . THR A 1 101 ? 6.821 13.152 10.924 1.00 93.25 101 THR A O 1
ATOM 748 N N . PHE A 1 102 ? 6.579 13.881 8.795 1.00 94.62 102 PHE A N 1
ATOM 749 C CA . PHE A 1 102 ? 5.781 15.073 9.078 1.00 94.62 102 PHE A CA 1
ATOM 750 C C . PHE A 1 102 ? 4.506 14.695 9.839 1.00 94.62 102 PHE A C 1
ATOM 752 O O . PHE A 1 102 ? 4.374 15.059 11.001 1.00 94.62 102 PHE A O 1
ATOM 759 N N . LEU A 1 103 ? 3.650 13.854 9.248 1.00 94.38 103 LEU A N 1
ATOM 760 C CA . LEU A 1 103 ? 2.362 13.470 9.822 1.00 94.38 103 LEU A CA 1
ATOM 761 C C . LEU A 1 103 ? 2.518 12.884 11.230 1.00 94.38 103 LEU A C 1
ATOM 763 O O . LEU A 1 103 ? 1.902 13.366 12.170 1.00 94.38 103 LEU A O 1
ATOM 767 N N . LEU A 1 104 ? 3.370 11.870 11.404 1.00 92.00 104 LEU A N 1
ATOM 768 C CA . LEU A 1 104 ? 3.536 11.220 12.708 1.00 92.00 104 LEU A CA 1
ATOM 769 C C . LEU A 1 104 ? 4.149 12.145 13.768 1.00 92.00 104 LEU A C 1
ATOM 771 O O . LEU A 1 104 ? 3.900 11.940 14.953 1.00 92.00 104 LEU A O 1
ATOM 775 N N . SER A 1 105 ? 4.963 13.126 13.368 1.00 91.62 105 SER A N 1
ATOM 776 C CA . SER A 1 105 ? 5.535 14.097 14.307 1.00 91.62 105 SER A CA 1
ATOM 777 C C . SER A 1 105 ? 4.496 15.141 14.705 1.00 91.62 105 SER A C 1
ATOM 779 O O . SER A 1 105 ? 4.360 15.413 15.891 1.00 91.62 105 SER A O 1
ATOM 781 N N . THR A 1 106 ? 3.713 15.648 13.748 1.00 92.19 106 THR A N 1
ATOM 782 C CA . THR A 1 106 ? 2.604 16.579 14.000 1.00 92.19 106 THR A CA 1
ATOM 783 C C . THR A 1 106 ? 1.545 15.958 14.910 1.00 92.19 106 THR A C 1
ATOM 785 O O . THR A 1 106 ? 1.146 16.581 15.887 1.00 92.19 106 THR A O 1
ATOM 788 N N . LEU A 1 107 ? 1.151 14.703 14.665 1.00 90.75 107 LEU A N 1
ATOM 789 C CA . LEU A 1 107 ? 0.135 14.013 15.471 1.00 90.75 107 LEU A CA 1
ATOM 790 C C . LEU A 1 107 ? 0.572 13.689 16.906 1.00 90.75 107 LEU A C 1
ATOM 792 O O . LEU A 1 107 ? -0.287 13.421 17.739 1.00 90.75 107 LEU A O 1
ATOM 796 N N . ARG A 1 108 ? 1.881 13.666 17.190 1.00 87.06 108 ARG A N 1
ATOM 797 C CA . ARG A 1 108 ? 2.422 13.475 18.548 1.00 87.06 108 ARG A CA 1
ATOM 798 C C . ARG A 1 108 ? 2.535 14.780 19.339 1.00 87.06 108 ARG A C 1
ATOM 800 O O . ARG A 1 108 ? 2.644 14.724 20.557 1.00 87.06 108 ARG A O 1
ATOM 807 N N . GLY A 1 109 ? 2.555 15.928 18.664 1.00 87.00 109 GLY A N 1
ATOM 808 C CA . GLY A 1 109 ? 2.755 17.229 19.300 1.00 87.00 109 GLY A CA 1
ATOM 809 C C . GLY A 1 109 ? 4.178 17.478 19.828 1.00 87.00 109 GLY A C 1
ATOM 810 O O . GLY A 1 109 ? 5.138 16.758 19.521 1.00 87.00 109 GLY A O 1
ATOM 811 N N . GLY A 1 110 ? 4.310 18.547 20.619 1.00 88.69 110 GLY A N 1
ATOM 812 C CA . GLY A 1 110 ? 5.557 18.990 21.247 1.00 88.69 110 GLY A CA 1
ATOM 813 C C . GLY A 1 110 ? 6.583 19.586 20.276 1.00 88.69 110 GLY A C 1
ATOM 814 O O . GLY A 1 110 ? 6.319 19.789 19.094 1.00 88.69 110 GLY A O 1
ATOM 815 N N . SER A 1 111 ? 7.812 19.792 20.757 1.00 88.50 111 SER A N 1
ATOM 816 C CA . SER A 1 111 ? 8.868 20.497 20.006 1.00 88.50 111 SER A CA 1
ATOM 817 C C . SER A 1 111 ? 9.217 19.870 18.650 1.00 88.50 111 SER A C 1
ATOM 819 O O . SER A 1 111 ? 9.681 20.551 17.734 1.00 88.50 111 SER A O 1
ATOM 821 N N . ARG A 1 112 ? 9.005 18.558 18.479 1.00 84.88 112 ARG A N 1
ATOM 822 C CA . ARG A 1 112 ? 9.184 17.888 17.181 1.00 84.88 112 ARG A CA 1
ATOM 823 C C . ARG A 1 112 ? 8.096 18.273 16.183 1.00 84.88 112 ARG A C 1
ATOM 825 O O . ARG A 1 112 ? 8.434 18.458 15.017 1.00 84.88 112 ARG A O 1
ATOM 832 N N . ALA A 1 113 ? 6.844 18.402 16.624 1.00 89.50 113 ALA A N 1
ATOM 833 C CA . ALA A 1 113 ? 5.740 18.875 15.794 1.00 89.50 113 ALA A CA 1
ATOM 834 C C . ALA A 1 113 ? 5.994 20.310 15.314 1.00 89.50 113 ALA A C 1
ATOM 836 O O . ALA A 1 113 ? 5.891 20.576 14.116 1.00 89.50 113 ALA A O 1
ATOM 837 N N . ASP A 1 114 ? 6.427 21.197 16.213 1.00 89.31 114 ASP A N 1
ATOM 838 C CA . ASP A 1 114 ? 6.734 22.596 15.882 1.00 89.31 114 ASP A CA 1
ATOM 839 C C . ASP A 1 114 ? 7.848 22.689 14.834 1.00 89.31 114 ASP A C 1
ATOM 841 O O . ASP A 1 114 ? 7.742 23.404 13.835 1.00 89.31 114 ASP A O 1
ATOM 845 N N . ASN A 1 115 ? 8.905 21.890 15.013 1.00 89.00 115 ASN A N 1
ATOM 846 C CA . ASN A 1 115 ? 10.016 21.827 14.073 1.00 89.00 115 ASN A CA 1
ATOM 847 C C . ASN A 1 115 ? 9.584 21.348 12.683 1.00 89.00 115 ASN A C 1
ATOM 849 O O . ASN A 1 115 ? 9.907 22.010 11.697 1.00 89.00 115 ASN A O 1
ATOM 853 N N . VAL A 1 116 ? 8.852 20.230 12.577 1.00 89.50 116 VAL A N 1
ATOM 854 C CA . VAL A 1 116 ? 8.431 19.727 11.257 1.00 89.50 116 VAL A CA 1
ATOM 855 C C . VAL A 1 116 ? 7.418 20.650 10.588 1.00 89.50 116 VAL A C 1
ATOM 857 O O . VAL A 1 116 ? 7.469 20.805 9.373 1.00 89.50 116 VAL A O 1
ATOM 860 N N . THR A 1 117 ? 6.545 21.300 11.358 1.00 88.44 117 THR A N 1
ATOM 861 C CA . THR A 1 117 ? 5.539 22.232 10.830 1.00 88.44 117 THR A CA 1
ATOM 862 C C . THR A 1 117 ? 6.207 23.480 10.263 1.00 88.44 117 THR A C 1
ATOM 864 O O . THR A 1 117 ? 5.844 23.941 9.184 1.00 88.44 117 THR A O 1
ATOM 867 N N . ARG A 1 118 ? 7.265 23.971 10.921 1.00 89.19 118 ARG A N 1
ATOM 868 C CA . ARG A 1 118 ? 8.107 25.054 10.401 1.00 89.19 118 ARG A CA 1
ATOM 869 C C . ARG A 1 118 ? 8.895 24.647 9.152 1.00 89.19 118 ARG A C 1
ATOM 871 O O . ARG A 1 118 ? 9.041 25.458 8.244 1.00 89.19 118 ARG A O 1
ATOM 878 N N . CYS A 1 119 ? 9.404 23.415 9.089 1.00 89.12 119 CYS A N 1
ATOM 879 C CA . CYS A 1 119 ? 10.115 22.907 7.908 1.00 89.12 119 CYS A CA 1
ATOM 880 C C . CYS A 1 119 ? 9.186 22.651 6.710 1.00 89.12 119 CYS A C 1
ATOM 882 O O . CYS A 1 119 ? 9.624 22.748 5.565 1.00 89.12 119 CYS A O 1
ATOM 884 N N . PHE A 1 120 ? 7.920 22.320 6.966 1.00 92.75 120 PHE A N 1
ATOM 885 C CA . PHE A 1 120 ? 6.931 21.966 5.952 1.00 92.75 120 PHE A CA 1
ATOM 886 C C . PHE A 1 120 ? 5.650 22.794 6.122 1.00 92.75 120 PHE A C 1
ATOM 888 O O . PHE A 1 120 ? 4.601 22.242 6.464 1.00 92.75 120 PHE A O 1
ATOM 895 N N . PRO A 1 121 ? 5.705 24.116 5.866 1.00 91.81 121 PRO A N 1
ATOM 896 C CA . PRO A 1 121 ? 4.525 24.974 5.939 1.00 91.81 121 PRO A CA 1
ATOM 897 C C . PRO A 1 121 ? 3.473 24.564 4.892 1.00 91.81 121 PRO A C 1
ATOM 899 O O . PRO A 1 121 ? 3.823 23.881 3.921 1.00 91.81 121 PRO A O 1
ATOM 902 N N . PRO A 1 122 ? 2.209 25.021 4.998 1.00 92.19 122 PRO A N 1
ATOM 903 C CA . PRO A 1 122 ? 1.143 24.697 4.038 1.00 92.19 122 PRO A CA 1
ATOM 904 C C . PRO A 1 122 ? 1.476 25.019 2.573 1.00 92.19 122 PRO A C 1
ATOM 906 O O . PRO A 1 122 ? 0.959 24.379 1.666 1.00 92.19 122 PRO A O 1
ATOM 909 N N . SER A 1 123 ? 2.374 25.977 2.321 1.00 91.25 123 SER A N 1
ATOM 910 C CA . SER A 1 123 ? 2.860 26.328 0.979 1.00 91.25 123 SER A CA 1
ATOM 911 C C . SER A 1 123 ? 3.852 25.315 0.385 1.00 91.25 123 SER A C 1
ATOM 913 O O . SER A 1 123 ? 4.026 25.272 -0.838 1.00 91.25 123 SER A O 1
ATOM 915 N N . SER A 1 124 ? 4.495 24.498 1.225 1.00 92.75 124 SER A N 1
ATOM 916 C CA . SER A 1 124 ? 5.437 23.455 0.810 1.00 92.75 124 SER A CA 1
ATOM 917 C C . SER A 1 124 ? 4.725 22.285 0.132 1.00 92.75 124 SER A C 1
ATOM 919 O O . SER A 1 124 ? 3.534 22.063 0.325 1.00 92.75 124 SER A O 1
ATOM 921 N N . GLU A 1 125 ? 5.459 21.480 -0.638 1.00 92.44 125 GLU A N 1
ATOM 922 C CA . GLU A 1 125 ? 4.898 20.301 -1.314 1.00 92.44 125 GLU A CA 1
ATOM 923 C C . GLU A 1 125 ? 4.266 19.290 -0.335 1.00 92.44 125 GLU A C 1
ATOM 925 O O . GLU A 1 125 ? 3.234 18.690 -0.632 1.00 92.44 125 GLU A O 1
ATOM 930 N N . ILE A 1 126 ? 4.864 19.123 0.848 1.00 95.38 126 ILE A N 1
ATOM 931 C CA . ILE A 1 126 ? 4.376 18.219 1.899 1.00 95.38 126 ILE A CA 1
ATOM 932 C C . ILE A 1 126 ? 3.170 18.822 2.623 1.00 95.38 126 ILE A C 1
ATOM 934 O O . ILE A 1 126 ? 2.200 18.107 2.875 1.00 95.38 126 ILE A O 1
ATOM 938 N N . GLY A 1 127 ? 3.210 20.129 2.904 1.00 94.38 127 GLY A N 1
ATOM 939 C CA . GLY A 1 127 ? 2.096 20.864 3.500 1.00 94.38 127 GLY A CA 1
ATOM 940 C C . GLY A 1 127 ? 0.857 20.852 2.606 1.00 94.38 127 GLY A C 1
ATOM 941 O O . GLY A 1 127 ? -0.207 20.464 3.071 1.00 94.38 127 GLY A O 1
ATOM 942 N N . LYS A 1 128 ? 1.009 21.139 1.306 1.00 95.25 128 LYS A N 1
ATOM 943 C CA . LYS A 1 128 ? -0.073 21.037 0.310 1.00 95.25 128 LYS A CA 1
ATOM 944 C C . LYS A 1 128 ? -0.688 19.645 0.284 1.00 95.25 128 LYS A C 1
ATOM 946 O O . LYS A 1 128 ? -1.901 19.514 0.381 1.00 95.25 128 LYS A O 1
ATOM 951 N N . LEU A 1 129 ? 0.144 18.600 0.221 1.00 95.50 129 LEU A N 1
ATOM 952 C CA . LEU A 1 129 ? -0.344 17.220 0.244 1.00 95.50 129 LEU A CA 1
ATOM 953 C C . LEU A 1 129 ? -1.148 16.923 1.518 1.00 95.50 129 LEU A C 1
ATOM 955 O O . LEU A 1 129 ? -2.162 16.233 1.442 1.00 95.50 129 LEU A O 1
ATOM 959 N N . HIS A 1 130 ? -0.709 17.429 2.674 1.00 95.50 130 HIS A N 1
ATOM 960 C CA . HIS A 1 130 ? -1.447 17.281 3.926 1.00 95.50 130 HIS A CA 1
ATOM 961 C C . HIS A 1 130 ? -2.795 18.000 3.883 1.00 95.50 130 HIS A C 1
ATOM 963 O O . HIS A 1 130 ? -3.812 17.361 4.137 1.00 95.50 130 HIS A O 1
ATOM 969 N N . THR A 1 131 ? -2.796 19.281 3.506 1.00 94.81 131 THR A N 1
ATOM 970 C CA . THR A 1 131 ? -3.994 20.118 3.382 1.00 94.81 131 THR A CA 1
ATOM 971 C C . THR A 1 131 ? -5.009 19.495 2.432 1.00 94.81 131 THR A C 1
ATOM 973 O O . THR A 1 131 ? -6.151 19.277 2.812 1.00 94.81 131 THR A O 1
ATOM 976 N N . GLU A 1 132 ? -4.590 19.066 1.241 1.00 94.25 132 GLU A N 1
ATOM 977 C CA . GLU A 1 132 ? -5.503 18.417 0.300 1.00 94.25 132 GLU A CA 1
ATOM 978 C C . GLU A 1 132 ? -6.088 17.098 0.839 1.00 94.25 132 GLU A C 1
ATOM 980 O O . GLU A 1 132 ? -7.147 16.661 0.393 1.00 94.25 132 GLU A O 1
ATOM 985 N N . ILE A 1 133 ? -5.367 16.376 1.707 1.00 92.56 133 ILE A N 1
ATOM 986 C CA . ILE A 1 133 ? -5.882 15.147 2.328 1.00 92.56 133 ILE A CA 1
ATOM 987 C C . ILE A 1 133 ? -6.881 15.501 3.430 1.00 92.56 133 ILE A C 1
ATOM 989 O O . ILE A 1 133 ? -7.940 14.882 3.500 1.00 92.56 133 ILE A O 1
ATOM 993 N N . THR A 1 134 ? -6.578 16.477 4.282 1.00 91.94 134 THR A N 1
ATOM 994 C CA . THR A 1 134 ? -7.457 16.844 5.397 1.00 91.94 134 THR A CA 1
ATOM 995 C C . THR A 1 134 ? -8.714 17.582 4.944 1.00 91.94 134 THR A C 1
ATOM 997 O O . THR A 1 134 ? -9.771 17.358 5.533 1.00 91.94 134 THR A O 1
ATOM 1000 N N . GLU A 1 135 ? -8.634 18.377 3.875 1.00 91.19 135 GLU A N 1
ATOM 1001 C CA . GLU A 1 135 ? -9.779 19.043 3.238 1.00 91.19 135 GLU A CA 1
ATOM 1002 C C . GLU A 1 135 ? -10.693 18.051 2.511 1.00 91.19 135 GLU A C 1
ATOM 1004 O O . GLU A 1 135 ? -11.910 18.104 2.670 1.00 91.19 135 GLU A O 1
ATOM 1009 N N . ALA A 1 136 ? -10.126 17.115 1.739 1.00 87.19 136 ALA A N 1
ATOM 1010 C CA . ALA A 1 136 ? -10.923 16.155 0.971 1.00 87.19 136 ALA A CA 1
ATOM 1011 C C . ALA A 1 136 ? -11.554 15.054 1.838 1.00 87.19 136 ALA A C 1
ATOM 1013 O O . ALA A 1 136 ? -12.569 14.470 1.455 1.00 87.19 136 ALA A O 1
ATOM 1014 N N . TYR A 1 137 ? -10.936 14.733 2.976 1.00 85.19 137 TYR A N 1
ATOM 1015 C CA . TYR A 1 137 ? -11.389 13.668 3.865 1.00 85.19 137 TYR A CA 1
ATOM 1016 C C . TYR A 1 137 ? -11.866 14.261 5.190 1.00 85.19 137 TYR A C 1
ATOM 1018 O O . TYR A 1 137 ? -13.050 14.557 5.323 1.00 85.19 137 TYR A O 1
ATOM 1026 N N . ARG A 1 138 ? -10.968 14.414 6.169 1.00 85.69 138 ARG A N 1
ATOM 1027 C CA . ARG A 1 138 ? -11.176 15.047 7.484 1.00 85.69 138 ARG A CA 1
ATOM 1028 C C . ARG A 1 138 ? -9.807 15.284 8.141 1.00 85.69 138 ARG A C 1
ATOM 1030 O O . ARG A 1 138 ? -8.820 14.681 7.705 1.00 85.69 138 ARG A O 1
ATOM 1037 N N . PRO A 1 139 ? -9.736 16.071 9.232 1.00 90.31 139 PRO A N 1
ATOM 1038 C CA . PRO A 1 139 ? -8.566 16.083 10.105 1.00 90.31 139 PRO A CA 1
ATOM 1039 C C . PRO A 1 139 ? -8.164 14.667 10.532 1.00 90.31 139 PRO A C 1
ATOM 1041 O O . PRO A 1 139 ? -9.018 13.795 10.721 1.00 90.31 139 PRO A O 1
ATOM 1044 N N . VAL A 1 140 ? -6.858 14.442 10.655 1.00 90.75 140 VAL A N 1
ATOM 1045 C CA . VAL A 1 140 ? -6.308 13.153 11.081 1.00 90.75 140 VAL A CA 1
ATOM 1046 C C . VAL A 1 140 ? -6.334 13.079 12.604 1.00 90.75 140 VAL A C 1
ATOM 1048 O O . VAL A 1 140 ? -5.949 14.038 13.269 1.00 90.75 140 VAL A O 1
ATOM 1051 N N . GLU A 1 141 ? -6.786 11.953 13.153 1.00 88.81 141 GLU A N 1
ATOM 1052 C CA . GLU A 1 141 ? -6.833 11.748 14.605 1.00 88.81 141 GLU A CA 1
ATOM 1053 C C . GLU A 1 141 ? -5.431 11.812 15.243 1.00 88.81 141 GLU A C 1
ATOM 1055 O O . GLU A 1 141 ? -4.472 11.285 14.659 1.00 88.81 141 GLU A O 1
ATOM 1060 N N . PRO A 1 142 ? -5.288 12.432 16.431 1.00 87.38 142 PRO A N 1
ATOM 1061 C CA . PRO A 1 142 ? -4.011 12.512 17.125 1.00 87.38 142 PRO A CA 1
ATOM 1062 C C . PRO A 1 142 ? -3.520 11.126 17.557 1.00 87.38 142 PRO A C 1
ATOM 1064 O O . PRO A 1 142 ? -4.290 10.172 17.715 1.00 87.38 142 PRO A O 1
ATOM 1067 N N . LEU A 1 143 ? -2.206 11.022 17.750 1.00 86.19 143 LEU A N 1
ATOM 1068 C CA . LEU A 1 143 ? -1.602 9.835 18.340 1.00 86.19 143 LEU A CA 1
ATOM 1069 C C . LEU A 1 143 ? -1.571 10.002 19.852 1.00 86.19 143 LEU A C 1
ATOM 1071 O O . LEU A 1 143 ? -1.030 10.984 20.354 1.00 86.19 143 LEU A O 1
ATOM 1075 N N . THR A 1 144 ? -2.102 9.015 20.560 1.00 81.25 144 THR A N 1
ATOM 1076 C CA . THR A 1 144 ? -2.097 8.971 22.020 1.00 81.25 144 THR A CA 1
ATOM 1077 C C . THR A 1 144 ? -1.463 7.672 22.490 1.00 81.25 144 THR A C 1
ATOM 1079 O O . THR A 1 144 ? -1.523 6.636 21.818 1.00 81.25 144 THR A O 1
ATOM 1082 N N . ASP A 1 145 ? -0.793 7.730 23.635 1.00 81.88 145 ASP A N 1
ATOM 1083 C CA . ASP A 1 145 ? -0.344 6.520 24.305 1.00 81.88 145 ASP A CA 1
ATOM 1084 C C . ASP A 1 145 ? -1.548 5.897 25.007 1.00 81.88 145 ASP A C 1
ATOM 1086 O O . ASP A 1 145 ? -2.181 6.536 25.842 1.00 81.88 145 ASP A O 1
ATOM 1090 N N . ALA A 1 146 ? -1.883 4.663 24.640 1.00 80.25 146 ALA A N 1
ATOM 1091 C CA . ALA A 1 146 ? -2.911 3.914 25.342 1.00 80.25 146 ALA A CA 1
ATOM 1092 C C . ALA A 1 146 ? -2.356 3.271 26.619 1.00 80.25 146 ALA A C 1
ATOM 1094 O O . ALA A 1 146 ? -1.199 2.828 26.635 1.00 80.25 146 ALA A O 1
ATOM 1095 N N . PRO A 1 147 ? -3.176 3.181 27.680 1.00 86.50 147 PRO A N 1
ATOM 1096 C CA . PRO A 1 147 ? -2.798 2.469 28.890 1.00 86.50 147 PRO A CA 1
ATOM 1097 C C . PRO A 1 147 ? -2.640 0.967 28.623 1.00 86.50 147 PRO A C 1
ATOM 1099 O O . PRO A 1 147 ? -3.161 0.416 27.652 1.00 86.50 147 PRO A O 1
ATOM 1102 N N . SER A 1 148 ? -1.948 0.262 29.521 1.00 87.81 148 SER A N 1
ATOM 1103 C CA . SER A 1 148 ? -1.946 -1.202 29.484 1.00 87.81 148 SER A CA 1
ATOM 1104 C C . SER A 1 148 ? -3.365 -1.735 29.674 1.00 87.81 148 SER A C 1
ATOM 1106 O O . SER A 1 148 ? -4.094 -1.266 30.551 1.00 87.81 148 SER A O 1
ATOM 1108 N N . LEU A 1 149 ? -3.740 -2.746 28.893 1.00 89.50 149 LEU A N 1
ATOM 1109 C CA . LEU A 1 149 ? -5.030 -3.406 29.051 1.00 89.50 149 LEU A CA 1
ATOM 1110 C C . LEU A 1 149 ? -5.105 -4.107 30.417 1.00 89.50 149 LEU A C 1
ATOM 1112 O O . LEU A 1 149 ? -4.162 -4.793 30.820 1.00 89.50 149 LEU A O 1
ATOM 1116 N N . ASN A 1 150 ? -6.228 -3.953 31.117 1.00 91.12 150 ASN A N 1
ATOM 1117 C CA . ASN A 1 150 ? -6.452 -4.562 32.420 1.00 91.12 150 ASN A CA 1
ATOM 1118 C C . ASN A 1 150 ? -6.352 -6.099 32.296 1.00 91.12 150 ASN A C 1
ATOM 1120 O O . ASN A 1 150 ? -7.064 -6.697 31.484 1.00 91.12 150 ASN A O 1
ATOM 1124 N N . PRO A 1 151 ? -5.511 -6.770 33.107 1.00 89.25 151 PRO A N 1
ATOM 1125 C CA . PRO A 1 151 ? -5.262 -8.208 32.989 1.00 89.25 151 PRO A CA 1
ATOM 1126 C C . PRO A 1 151 ? -6.497 -9.079 33.269 1.00 89.25 151 PRO A C 1
ATOM 1128 O O . PRO A 1 151 ? -6.495 -10.266 32.944 1.00 89.25 151 PRO A O 1
ATOM 1131 N N . ARG A 1 152 ? -7.558 -8.517 33.868 1.00 89.69 152 ARG A N 1
ATOM 1132 C CA . ARG A 1 152 ? -8.842 -9.205 34.078 1.00 89.69 152 ARG A CA 1
ATOM 1133 C C . ARG A 1 152 ? -9.655 -9.349 32.790 1.00 89.69 152 ARG A C 1
ATOM 1135 O O . ARG A 1 152 ? -10.537 -10.205 32.736 1.00 89.69 152 ARG A O 1
ATOM 1142 N N . ILE A 1 153 ? -9.372 -8.540 31.769 1.00 93.44 153 ILE A N 1
ATOM 1143 C CA . ILE A 1 153 ? -10.047 -8.602 30.473 1.00 93.44 153 ILE A CA 1
ATOM 1144 C C . ILE A 1 153 ? -9.519 -9.811 29.704 1.00 93.44 153 ILE A C 1
ATOM 1146 O O . ILE A 1 153 ? -8.325 -9.941 29.433 1.00 93.44 153 ILE A O 1
ATOM 1150 N N . ARG A 1 154 ? -10.419 -10.718 29.322 1.00 92.56 154 ARG A N 1
ATOM 1151 C CA . ARG A 1 154 ? -10.059 -11.921 28.567 1.00 92.56 154 ARG A CA 1
ATOM 1152 C C . ARG A 1 154 ? -10.226 -11.661 27.077 1.00 92.56 154 ARG A C 1
ATOM 1154 O O . ARG A 1 154 ? -11.346 -11.486 26.623 1.00 92.56 154 ARG A O 1
ATOM 1161 N N . ILE A 1 155 ? -9.140 -11.720 26.307 1.00 92.69 155 ILE A N 1
ATOM 1162 C CA . ILE A 1 155 ? -9.200 -11.664 24.837 1.00 92.69 155 ILE A CA 1
ATOM 1163 C C . ILE A 1 155 ? -8.932 -13.047 24.245 1.00 92.69 155 ILE A C 1
ATOM 1165 O O . ILE A 1 155 ? -7.908 -13.680 24.527 1.00 92.69 155 ILE A O 1
ATOM 1169 N N . ARG A 1 156 ? -9.847 -13.510 23.395 1.00 91.50 156 ARG A N 1
ATOM 1170 C CA . ARG A 1 156 ? -9.808 -14.808 22.719 1.00 91.50 156 ARG A CA 1
ATOM 1171 C C . ARG A 1 156 ? -9.897 -14.590 21.203 1.00 91.50 156 ARG A C 1
ATOM 1173 O O . ARG A 1 156 ? -10.990 -14.617 20.654 1.00 91.50 156 ARG A O 1
ATOM 1180 N N . PRO A 1 157 ? -8.760 -14.395 20.509 1.00 89.38 157 PRO A N 1
ATOM 1181 C CA . PRO A 1 157 ? -8.732 -14.146 19.062 1.00 89.38 157 PRO A CA 1
ATOM 1182 C C . PRO A 1 157 ? -8.909 -15.425 18.215 1.00 89.38 157 PRO A C 1
ATOM 1184 O O . PRO A 1 157 ? -8.524 -15.465 17.048 1.00 89.38 157 PRO A O 1
ATOM 1187 N N . TRP A 1 158 ? -9.433 -16.491 18.820 1.00 88.81 158 TRP A N 1
ATOM 1188 C CA . TRP A 1 158 ? -9.638 -17.803 18.214 1.00 88.81 158 TRP A CA 1
ATOM 1189 C C . TRP A 1 158 ? -10.801 -18.525 18.901 1.00 88.81 158 TRP A C 1
ATOM 1191 O O . TRP A 1 158 ? -11.119 -18.243 20.064 1.00 88.81 158 TRP A O 1
ATOM 1201 N N . THR A 1 159 ? -11.398 -19.473 18.180 1.00 81.31 159 THR A N 1
ATOM 1202 C CA . THR A 1 159 ? -12.381 -20.434 18.696 1.00 81.31 159 THR A CA 1
ATOM 1203 C C . THR A 1 159 ? -11.734 -21.463 19.626 1.00 81.31 159 THR A C 1
ATOM 1205 O O . THR A 1 159 ? -10.508 -21.568 19.716 1.00 81.31 159 THR A O 1
ATOM 1208 N N . LEU A 1 160 ? -12.559 -22.231 20.347 1.00 75.88 160 LEU A N 1
ATOM 1209 C CA . LEU A 1 160 ? -12.079 -23.327 21.201 1.00 75.88 160 LEU A CA 1
ATOM 1210 C C . LEU A 1 160 ? -11.467 -24.480 20.396 1.00 75.88 160 LEU A C 1
ATOM 1212 O O . LEU A 1 160 ? -10.496 -25.090 20.839 1.00 75.88 160 LEU A O 1
ATOM 1216 N N . GLN A 1 161 ? -12.023 -24.749 19.216 1.00 78.12 161 GLN A N 1
ATOM 1217 C CA . GLN A 1 161 ? -11.521 -25.746 18.278 1.00 78.12 161 GLN A CA 1
ATOM 1218 C C . GLN A 1 161 ? -10.549 -25.112 17.274 1.00 78.12 161 GLN A C 1
ATOM 1220 O O . GLN A 1 161 ? -10.680 -23.932 16.932 1.00 78.12 161 GLN A O 1
ATOM 1225 N N . ALA A 1 162 ? -9.595 -25.902 16.777 1.00 81.75 162 ALA A N 1
ATOM 1226 C CA . ALA A 1 162 ? -8.685 -25.497 15.709 1.00 81.75 162 ALA A CA 1
ATOM 1227 C C . ALA A 1 162 ? -9.418 -25.513 14.357 1.00 81.75 162 ALA A C 1
ATOM 1229 O O . ALA A 1 162 ? -9.366 -26.495 13.623 1.00 81.75 162 ALA A O 1
ATOM 1230 N N . VAL A 1 163 ? -10.127 -24.425 14.060 1.00 86.06 163 VAL A N 1
ATOM 1231 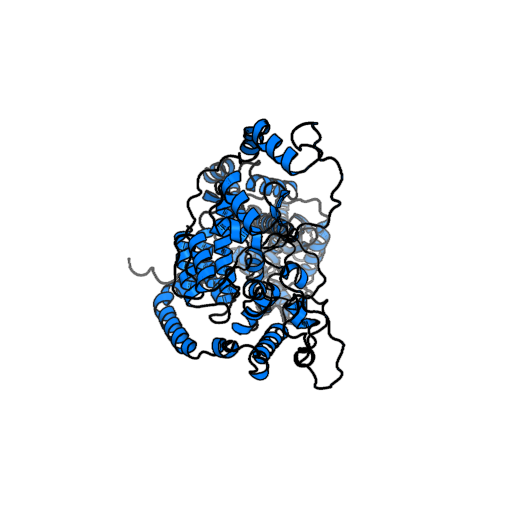C CA . VAL A 1 163 ? -10.873 -24.229 12.811 1.00 86.06 163 VAL A CA 1
ATOM 1232 C C . VAL A 1 163 ? -10.176 -23.169 11.966 1.00 86.06 163 VAL A C 1
ATOM 1234 O O . VAL A 1 163 ? -9.715 -22.156 12.495 1.00 86.06 163 VAL A O 1
ATOM 1237 N N . THR A 1 164 ? -10.087 -23.398 10.656 1.00 85.88 164 THR A N 1
ATOM 1238 C CA . THR A 1 164 ? -9.498 -22.447 9.703 1.00 85.88 164 THR A CA 1
ATOM 1239 C C . THR A 1 164 ? -10.565 -21.805 8.819 1.00 85.88 164 THR A C 1
ATOM 1241 O O . THR A 1 164 ? -11.716 -22.245 8.777 1.00 85.88 164 THR A O 1
ATOM 1244 N N . LYS A 1 165 ? -10.193 -20.737 8.104 1.00 82.81 165 LYS A N 1
ATOM 1245 C CA . LYS A 1 165 ? -11.118 -19.976 7.251 1.00 82.81 165 LYS A CA 1
ATOM 1246 C C . LYS A 1 165 ? -11.645 -20.803 6.070 1.00 82.81 165 LYS A C 1
ATOM 1248 O O . LYS A 1 165 ? -12.735 -20.530 5.576 1.00 82.81 165 LYS A O 1
ATOM 1253 N N . GLU A 1 166 ? -10.874 -21.796 5.637 1.00 89.06 166 GLU A N 1
ATOM 1254 C CA . GLU A 1 166 ? -11.139 -22.663 4.486 1.00 89.06 166 GLU A CA 1
ATOM 1255 C C . GLU A 1 166 ? -12.109 -23.810 4.806 1.00 89.06 166 GLU A C 1
ATOM 1257 O O . GLU A 1 166 ? -12.553 -24.513 3.900 1.00 89.06 166 GLU A O 1
ATOM 1262 N N . MET A 1 167 ? -12.429 -24.027 6.084 1.00 91.88 167 MET A N 1
ATOM 1263 C CA . MET A 1 167 ? -13.363 -25.073 6.497 1.00 91.88 167 MET A CA 1
ATOM 1264 C C . MET A 1 167 ? -14.816 -24.688 6.187 1.00 91.88 167 MET A C 1
ATOM 1266 O O . MET A 1 167 ? -15.156 -23.510 6.067 1.00 91.88 167 MET A O 1
ATOM 1270 N N . ALA A 1 168 ? -15.684 -25.701 6.086 1.00 92.62 168 ALA A N 1
ATOM 1271 C CA . ALA A 1 168 ? -17.099 -25.525 5.768 1.00 92.62 168 ALA A CA 1
ATOM 1272 C C . ALA A 1 168 ? -17.827 -24.613 6.771 1.00 92.62 168 ALA A C 1
ATOM 1274 O O . ALA A 1 168 ? -17.552 -24.640 7.976 1.00 92.62 168 ALA A O 1
ATOM 1275 N N . ASP A 1 169 ? -18.810 -23.856 6.281 1.00 93.19 169 ASP A N 1
ATOM 1276 C CA . ASP A 1 169 ? -19.565 -22.886 7.084 1.00 93.19 169 ASP A CA 1
ATOM 1277 C C . ASP A 1 169 ? -20.267 -23.531 8.278 1.00 93.19 169 ASP A C 1
ATOM 1279 O O . ASP A 1 169 ? -20.230 -22.987 9.377 1.00 93.19 169 ASP A O 1
ATOM 1283 N N . SER A 1 170 ? -20.793 -24.747 8.118 1.00 92.69 170 SER A N 1
ATOM 1284 C CA . SER A 1 170 ? -21.413 -25.505 9.210 1.00 92.69 170 SER A CA 1
ATOM 1285 C C . SER A 1 170 ? -20.444 -25.818 10.359 1.00 92.69 170 SER A C 1
ATOM 1287 O O . SER A 1 170 ? -20.850 -25.821 11.523 1.00 92.69 170 SER A O 1
ATOM 1289 N N . VAL A 1 171 ? -19.159 -26.043 10.058 1.00 92.56 171 VAL A N 1
ATOM 1290 C CA . VAL A 1 171 ? -18.108 -26.287 11.060 1.00 92.56 171 VAL A CA 1
ATOM 1291 C C . VAL A 1 171 ? -17.728 -24.983 11.757 1.00 92.56 171 VAL A C 1
ATOM 1293 O O . VAL A 1 171 ? -17.661 -24.942 12.985 1.00 92.56 171 VAL A O 1
ATOM 1296 N N . LYS A 1 172 ? -17.541 -23.904 10.988 1.00 92.69 172 LYS A N 1
ATOM 1297 C CA . LYS A 1 172 ? -17.259 -22.559 11.517 1.00 92.69 172 LYS A CA 1
ATOM 1298 C C . LYS A 1 172 ? -18.381 -22.058 12.429 1.00 92.69 172 LYS A C 1
ATOM 1300 O O . LYS A 1 172 ? -18.102 -21.553 13.520 1.00 92.69 172 LYS A O 1
ATOM 1305 N N . LYS A 1 173 ? -19.634 -22.268 12.020 1.00 93.12 173 LYS A N 1
ATOM 1306 C CA . LYS A 1 173 ? -20.827 -21.941 12.802 1.00 93.12 173 LYS A CA 1
ATOM 1307 C C . LYS A 1 173 ? -20.843 -22.709 14.112 1.00 93.12 173 LYS A C 1
ATOM 1309 O O . LYS A 1 173 ? -20.876 -22.094 15.169 1.00 93.12 173 LYS A O 1
ATOM 1314 N N . ARG A 1 174 ? -20.724 -24.041 14.054 1.00 91.00 174 ARG A N 1
ATOM 1315 C CA . ARG A 1 174 ? -20.713 -24.893 15.251 1.00 91.00 174 ARG A CA 1
ATOM 1316 C C . ARG A 1 174 ? -19.616 -24.480 16.231 1.00 91.00 174 ARG A C 1
ATOM 1318 O O . ARG A 1 174 ? -19.891 -24.322 17.412 1.00 91.00 174 ARG A O 1
ATOM 1325 N N . ALA A 1 175 ? -18.397 -24.250 15.746 1.00 90.81 175 ALA A N 1
ATOM 1326 C CA . ALA A 1 175 ? -17.285 -23.829 16.595 1.00 90.81 175 ALA A CA 1
ATOM 1327 C C . ALA A 1 175 ? -17.503 -22.442 17.224 1.00 90.81 175 ALA A C 1
ATOM 1329 O O . ALA A 1 175 ? -17.081 -22.210 18.361 1.00 90.81 175 ALA A O 1
ATOM 1330 N N . SER A 1 176 ? -18.158 -21.524 16.507 1.00 90.62 176 SER A N 1
ATOM 1331 C CA . SER A 1 176 ? -18.531 -20.203 17.029 1.00 90.62 176 SER A CA 1
ATOM 1332 C C . SER A 1 176 ? -19.614 -20.329 18.102 1.00 90.62 176 SER A C 1
ATOM 1334 O O . SER A 1 176 ? -19.409 -19.855 19.219 1.00 90.62 176 SER A O 1
ATOM 1336 N N . ASP A 1 177 ? -20.698 -21.047 17.801 1.00 89.12 177 ASP A N 1
ATOM 1337 C CA . ASP A 1 177 ? -21.826 -21.302 18.706 1.00 89.12 177 ASP A CA 1
ATOM 1338 C C . ASP A 1 177 ? -21.359 -21.987 20.000 1.00 89.12 177 ASP A C 1
ATOM 1340 O O . ASP A 1 177 ? -21.679 -21.538 21.100 1.00 89.12 177 ASP A O 1
ATOM 1344 N N . GLU A 1 178 ? -20.522 -23.024 19.890 1.00 86.94 178 GLU A N 1
ATOM 1345 C CA . GLU A 1 178 ? -19.914 -23.696 21.043 1.00 86.94 178 GLU A CA 1
ATOM 1346 C C . GLU A 1 178 ? -19.065 -22.737 21.877 1.00 86.94 178 GLU A C 1
ATOM 1348 O O . GLU A 1 178 ? -19.095 -22.781 23.105 1.00 86.94 178 GLU A O 1
ATOM 1353 N N . THR A 1 179 ? -18.298 -21.855 21.236 1.00 83.88 179 THR A N 1
ATOM 1354 C CA . THR A 1 179 ? -17.426 -20.924 21.955 1.00 83.88 179 THR A CA 1
ATOM 1355 C C . THR A 1 179 ? -18.231 -19.898 22.760 1.00 83.88 179 THR A C 1
ATOM 1357 O O . THR A 1 179 ? -17.830 -19.554 23.877 1.00 83.88 179 THR A O 1
ATOM 1360 N N . ILE A 1 180 ? -19.369 -19.453 22.225 1.00 83.38 180 ILE A N 1
ATOM 1361 C CA . ILE A 1 180 ? -20.316 -18.560 22.904 1.00 83.38 180 ILE A CA 1
ATOM 1362 C C . ILE A 1 180 ? -20.992 -19.306 24.065 1.00 83.38 180 ILE A C 1
ATOM 1364 O O . ILE A 1 180 ? -20.920 -18.861 25.213 1.00 83.38 180 ILE A O 1
ATOM 1368 N N . ALA A 1 181 ? -21.560 -20.485 23.791 1.00 78.62 181 ALA A N 1
ATOM 1369 C CA . ALA A 1 181 ? -22.325 -21.275 24.755 1.00 78.62 181 ALA A CA 1
ATOM 1370 C C . ALA A 1 181 ? -21.474 -21.799 25.923 1.00 78.62 181 ALA A C 1
ATOM 1372 O O . ALA A 1 181 ? -21.879 -21.741 27.083 1.00 78.62 181 ALA A O 1
ATOM 1373 N N . HIS A 1 182 ? -20.264 -22.291 25.648 1.00 69.44 182 HIS A N 1
ATOM 1374 C CA . HIS A 1 182 ? -19.437 -22.986 26.636 1.00 69.44 182 HIS A CA 1
ATOM 1375 C C . HIS A 1 182 ? -18.868 -22.060 27.724 1.00 69.44 182 HIS A C 1
ATOM 1377 O O . HIS A 1 182 ? -18.310 -22.541 28.712 1.00 69.44 182 HIS A O 1
ATOM 1383 N N . ARG A 1 183 ? -18.920 -20.729 27.556 1.00 57.53 183 ARG A N 1
ATOM 1384 C CA . ARG A 1 183 ? -18.175 -19.807 28.433 1.00 57.53 183 ARG A CA 1
ATOM 1385 C C . ARG A 1 183 ? -18.947 -18.614 28.980 1.00 57.53 183 ARG A C 1
ATOM 1387 O O . ARG A 1 183 ? -18.344 -17.860 29.747 1.00 57.53 183 ARG A O 1
ATOM 1394 N N . HIS A 1 184 ? -20.234 -18.454 28.679 1.00 57.22 184 HIS A N 1
ATOM 1395 C CA . HIS A 1 184 ? -20.968 -17.271 29.123 1.00 57.22 184 HIS A CA 1
ATOM 1396 C C . HIS A 1 184 ? -22.483 -17.497 29.263 1.00 57.22 184 HIS A C 1
ATOM 1398 O O . HIS A 1 184 ? -23.204 -17.433 28.278 1.00 57.22 184 HIS A O 1
ATOM 1404 N N . PRO A 1 185 ? -23.020 -17.556 30.491 1.00 70.56 185 PRO A N 1
ATOM 1405 C CA . PRO A 1 185 ? -24.149 -16.697 30.805 1.00 70.56 185 PRO A CA 1
ATOM 1406 C C . PRO A 1 185 ? -23.589 -15.270 30.853 1.00 70.56 185 PRO A C 1
ATOM 1408 O O . PRO A 1 185 ? -23.008 -14.854 31.859 1.00 70.56 185 PRO A O 1
ATOM 1411 N N . ALA A 1 186 ? -23.590 -14.578 29.712 1.00 82.50 186 ALA A N 1
ATOM 1412 C CA . ALA A 1 186 ? -23.338 -13.145 29.686 1.00 82.50 186 ALA A CA 1
ATOM 1413 C C . ALA A 1 186 ? -24.590 -12.439 30.193 1.00 82.50 186 ALA A C 1
ATOM 1415 O O . ALA A 1 186 ? -25.690 -12.819 29.811 1.00 82.50 186 ALA A O 1
ATOM 1416 N N . ASP A 1 187 ? -24.428 -11.421 31.032 1.00 89.88 187 ASP A N 1
ATOM 1417 C CA . ASP A 1 187 ? -25.553 -10.551 31.382 1.00 89.88 187 ASP A CA 1
ATOM 1418 C C . ASP A 1 187 ? -25.883 -9.634 30.197 1.00 89.88 187 ASP A C 1
ATOM 1420 O O . ASP A 1 187 ? -27.041 -9.293 29.971 1.00 89.88 187 ASP A O 1
ATOM 1424 N N . TYR A 1 188 ? -24.852 -9.291 29.416 1.00 92.31 188 TYR A N 1
ATOM 1425 C CA . TYR A 1 188 ? -24.960 -8.519 28.187 1.00 92.31 188 TYR A CA 1
ATOM 1426 C C . TYR A 1 188 ? -24.005 -9.030 27.114 1.00 92.31 188 TYR A C 1
ATOM 1428 O O . TYR A 1 188 ? -22.872 -9.437 27.400 1.00 92.31 188 TYR A O 1
ATOM 1436 N N . GLU A 1 189 ? -24.441 -8.927 25.865 1.00 93.75 189 GLU A N 1
ATOM 1437 C CA . GLU A 1 189 ? -23.648 -9.258 24.690 1.00 93.75 189 GLU A CA 1
ATOM 1438 C C . GLU A 1 189 ? -23.580 -8.075 23.732 1.00 93.75 189 GLU A C 1
ATOM 1440 O O . GLU A 1 189 ? -24.605 -7.528 23.330 1.00 93.75 189 GLU A O 1
ATOM 1445 N N . LEU A 1 190 ? -22.366 -7.704 23.343 1.00 95.69 190 LEU A N 1
ATOM 1446 C CA . LEU A 1 190 ? -22.084 -6.680 22.352 1.00 95.69 190 LEU A CA 1
ATOM 1447 C C . LEU A 1 190 ? -21.515 -7.347 21.099 1.00 95.69 190 LEU A C 1
ATOM 1449 O O . LEU A 1 190 ? -20.406 -7.873 21.126 1.00 95.69 190 LEU A O 1
ATOM 1453 N N . TRP A 1 191 ? -22.259 -7.310 20.005 1.00 96.56 191 TRP A N 1
ATOM 1454 C CA . TRP A 1 191 ? -21.857 -7.877 18.720 1.00 96.56 191 TRP A CA 1
ATOM 1455 C C . TRP A 1 191 ? -21.412 -6.761 17.797 1.00 96.56 191 TRP A C 1
ATOM 1457 O O . TRP A 1 191 ? -22.161 -5.806 17.617 1.00 96.56 191 TRP A O 1
ATOM 1467 N N . THR A 1 192 ? -20.201 -6.846 17.254 1.00 97.50 192 THR A N 1
ATOM 1468 C CA . THR A 1 192 ? -19.597 -5.761 16.472 1.00 97.50 192 THR A CA 1
ATOM 1469 C C . THR A 1 192 ? -19.128 -6.259 15.121 1.00 97.50 192 THR A C 1
ATOM 1471 O O . THR A 1 192 ? -18.452 -7.286 15.075 1.00 97.50 192 THR A O 1
ATOM 1474 N N . ASP A 1 193 ? -19.389 -5.475 14.081 1.00 97.06 193 ASP A N 1
ATOM 1475 C CA . ASP A 1 193 ? -18.852 -5.709 12.743 1.00 97.06 193 ASP A CA 1
ATOM 1476 C C . ASP A 1 193 ? -18.563 -4.386 12.007 1.00 97.06 193 ASP A C 1
ATOM 1478 O O . ASP A 1 193 ? -19.163 -3.340 12.298 1.00 97.06 193 ASP A O 1
ATOM 1482 N N . GLY A 1 194 ? -17.616 -4.423 11.068 1.00 94.62 194 GLY A N 1
ATOM 1483 C CA . GLY A 1 194 ? -17.174 -3.274 10.299 1.00 94.62 194 GLY A CA 1
ATOM 1484 C C . GLY A 1 194 ? -17.058 -3.510 8.794 1.00 94.62 194 GLY A C 1
ATOM 1485 O O . GLY A 1 194 ? -16.173 -4.224 8.334 1.00 94.62 194 GLY A O 1
ATOM 1486 N N . SER A 1 195 ? -17.771 -2.705 8.006 1.00 93.19 195 SER A N 1
ATOM 1487 C CA . SER A 1 195 ? -17.732 -2.726 6.542 1.00 93.19 195 SER A CA 1
ATOM 1488 C C . SER A 1 195 ? -16.846 -1.634 5.918 1.00 93.19 195 SER A C 1
ATOM 1490 O O . SER A 1 195 ? -16.665 -0.529 6.449 1.00 93.19 195 SER A O 1
ATOM 1492 N N . TYR A 1 196 ? -16.258 -1.944 4.759 1.00 91.12 196 TYR A N 1
ATOM 1493 C CA . TYR A 1 196 ? -15.396 -1.051 3.981 1.00 91.12 196 TYR A CA 1
ATOM 1494 C C . TYR A 1 196 ? -15.724 -1.124 2.485 1.00 91.12 196 TYR A C 1
ATOM 1496 O O . TYR A 1 196 ? -15.659 -2.190 1.879 1.00 91.12 196 TYR A O 1
ATOM 1504 N N . VAL A 1 197 ? -15.955 0.043 1.873 1.00 88.88 197 VAL A N 1
ATOM 1505 C CA . VAL A 1 197 ? -16.205 0.197 0.432 1.00 88.88 197 VAL A CA 1
ATOM 1506 C C . VAL A 1 197 ? -15.053 0.966 -0.212 1.00 88.88 197 VAL A C 1
ATOM 1508 O O . VAL A 1 197 ? -14.790 2.135 0.108 1.00 88.88 197 VAL A O 1
ATOM 1511 N N . ALA A 1 198 ? -14.348 0.310 -1.135 1.00 83.44 198 ALA A N 1
ATOM 1512 C CA . ALA A 1 198 ? -13.117 0.830 -1.719 1.00 83.44 198 ALA A CA 1
ATOM 1513 C C . ALA A 1 198 ? -13.351 2.031 -2.642 1.00 83.44 198 ALA A C 1
ATOM 1515 O O . ALA A 1 198 ? -12.612 3.019 -2.572 1.00 83.44 198 ALA A O 1
ATOM 1516 N N . GLU A 1 199 ? -14.409 1.970 -3.445 1.00 83.19 199 GLU A N 1
ATOM 1517 C CA . GLU A 1 199 ? -14.784 2.943 -4.472 1.00 83.19 199 GLU A CA 1
ATOM 1518 C C . GLU A 1 199 ? -15.053 4.317 -3.856 1.00 83.19 199 GLU A C 1
ATOM 1520 O O . GLU A 1 199 ? -14.561 5.340 -4.330 1.00 83.19 199 GLU A O 1
ATOM 1525 N N . THR A 1 200 ? -15.789 4.338 -2.745 1.00 81.75 200 THR A N 1
ATOM 1526 C CA . THR A 1 200 ? -16.175 5.568 -2.040 1.00 81.75 200 THR A CA 1
ATOM 1527 C C . THR A 1 200 ? -15.213 5.933 -0.905 1.00 81.75 200 THR A C 1
ATOM 1529 O O . THR A 1 200 ? -15.385 6.982 -0.264 1.00 81.75 200 THR A O 1
ATOM 1532 N N . SER A 1 201 ? -14.201 5.083 -0.655 1.00 84.44 201 SER A N 1
ATOM 1533 C CA . SER A 1 201 ? -13.305 5.142 0.510 1.00 84.44 201 SER A CA 1
ATOM 1534 C C . SER A 1 201 ? -14.090 5.369 1.808 1.00 84.44 201 SER A C 1
ATOM 1536 O O . SER A 1 201 ? -13.751 6.237 2.619 1.00 84.44 201 SER A O 1
ATOM 1538 N N . SER A 1 202 ? -15.202 4.646 1.947 1.00 88.19 202 SER A N 1
ATOM 1539 C CA . SER A 1 202 ? -16.109 4.728 3.088 1.00 88.19 202 SER A CA 1
ATOM 1540 C C . SER A 1 202 ? -15.876 3.543 4.010 1.00 88.19 202 SER A C 1
ATOM 1542 O O . SER A 1 202 ? -15.719 2.414 3.555 1.00 88.19 202 SER A O 1
ATOM 1544 N N . VAL A 1 203 ? -15.851 3.818 5.308 1.00 91.12 203 VAL A N 1
ATOM 1545 C CA . VAL A 1 203 ? -15.831 2.808 6.366 1.00 91.12 203 VAL A CA 1
ATOM 1546 C C . VAL A 1 203 ? -17.083 2.983 7.206 1.00 91.12 203 VAL A C 1
ATOM 1548 O O . VAL A 1 203 ? -17.486 4.116 7.480 1.00 91.12 203 VAL A O 1
ATOM 1551 N N . ALA A 1 204 ? -17.684 1.879 7.613 1.00 93.56 204 ALA A N 1
ATOM 1552 C CA . ALA A 1 204 ? -18.864 1.858 8.454 1.00 93.56 204 ALA A CA 1
ATOM 1553 C C . ALA A 1 204 ? -18.712 0.776 9.518 1.00 93.56 204 ALA A C 1
ATOM 1555 O O . ALA A 1 204 ? -18.074 -0.237 9.279 1.00 93.56 204 ALA A O 1
ATOM 1556 N N . GLY A 1 205 ? -19.240 1.007 10.709 1.00 94.94 205 GLY A N 1
ATOM 1557 C CA . GLY A 1 205 ? -19.197 0.046 11.801 1.00 94.94 205 GLY A CA 1
ATOM 1558 C C . GLY A 1 205 ? -20.531 0.017 12.514 1.00 94.94 205 GLY A C 1
ATOM 1559 O O . GLY A 1 205 ? -21.178 1.058 12.649 1.00 94.94 205 GLY A O 1
ATOM 1560 N N . ALA A 1 206 ? -20.934 -1.156 12.976 1.00 96.44 206 ALA A N 1
ATOM 1561 C CA . ALA A 1 206 ? -22.139 -1.324 13.764 1.00 96.44 206 ALA A CA 1
ATOM 1562 C C . ALA A 1 206 ? -21.863 -2.174 14.996 1.00 96.44 206 ALA A C 1
ATOM 1564 O O . ALA A 1 206 ? -21.066 -3.111 14.967 1.00 96.44 206 ALA A O 1
ATOM 1565 N N . ALA A 1 207 ? -22.543 -1.837 16.084 1.00 97.19 207 ALA A N 1
ATOM 1566 C CA . ALA A 1 207 ? -22.570 -2.654 17.276 1.00 97.19 207 ALA A CA 1
ATOM 1567 C C . ALA A 1 207 ? -24.005 -2.851 17.761 1.00 97.19 207 ALA A C 1
ATOM 1569 O O . ALA A 1 207 ? -24.790 -1.901 17.813 1.00 97.19 207 ALA A O 1
ATOM 1570 N N . LEU A 1 208 ? -24.331 -4.086 18.124 1.00 96.56 208 LEU A N 1
ATOM 1571 C CA . LEU A 1 208 ? -25.637 -4.502 18.616 1.00 96.56 208 LEU A CA 1
ATOM 1572 C C . LEU A 1 208 ? -25.493 -4.965 20.065 1.00 96.56 208 LEU A C 1
ATOM 1574 O O . LEU A 1 208 ? -24.707 -5.869 20.351 1.00 96.56 208 LEU A O 1
ATOM 1578 N N . LEU A 1 209 ? -26.234 -4.338 20.974 1.00 95.38 209 LEU A N 1
ATOM 1579 C CA . LEU A 1 209 ? -26.235 -4.665 22.396 1.00 95.38 209 LEU A CA 1
ATOM 1580 C C . LEU A 1 209 ? -27.496 -5.452 22.758 1.00 95.38 209 LEU A C 1
ATOM 1582 O O . LEU A 1 209 ? -28.606 -4.949 22.588 1.00 95.38 209 LEU A O 1
ATOM 1586 N N . PHE A 1 210 ? -27.306 -6.650 23.303 1.00 92.62 210 PHE A N 1
ATOM 1587 C CA . PHE A 1 210 ? -28.354 -7.534 23.808 1.00 92.62 210 PHE A CA 1
ATOM 1588 C C . PHE A 1 210 ? -28.222 -7.684 25.324 1.00 92.62 210 PHE A C 1
ATOM 1590 O O . PHE A 1 210 ? -27.110 -7.811 25.842 1.00 92.62 210 PHE A O 1
ATOM 1597 N N . ALA A 1 211 ? -29.352 -7.718 26.024 1.00 90.56 211 ALA A N 1
ATOM 1598 C CA . ALA A 1 211 ? -29.420 -8.131 27.422 1.00 90.56 211 ALA A CA 1
ATOM 1599 C C . ALA A 1 211 ? -29.783 -9.620 27.513 1.00 90.56 211 ALA A C 1
ATOM 1601 O O . ALA A 1 211 ? -30.442 -10.169 26.627 1.00 90.56 211 ALA A O 1
ATOM 1602 N N . ASN A 1 212 ? -29.355 -10.284 28.582 1.00 85.94 212 ASN A N 1
ATOM 1603 C CA . ASN A 1 212 ? -29.616 -11.707 28.769 1.00 85.94 212 ASN A CA 1
ATOM 1604 C C . ASN A 1 212 ? -31.121 -12.022 28.771 1.00 85.94 212 ASN A C 1
ATOM 1606 O O . ASN A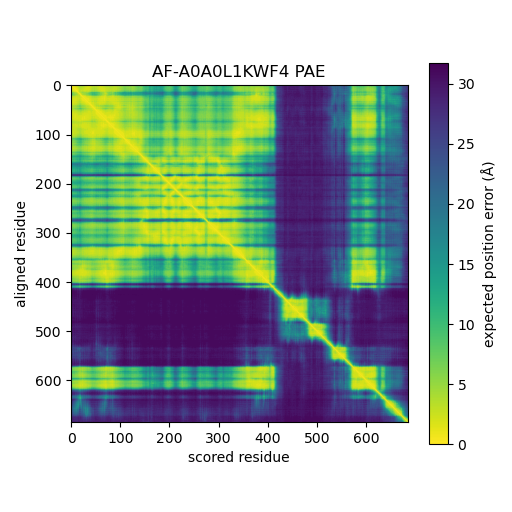 1 212 ? -31.901 -11.348 29.441 1.00 85.94 212 ASN A O 1
ATOM 1610 N N . GLY A 1 213 ? -31.520 -13.062 28.035 1.00 79.94 213 GLY A N 1
ATOM 1611 C CA . GLY A 1 213 ? -32.917 -13.489 27.918 1.00 79.94 213 GLY A CA 1
ATOM 1612 C C . GLY A 1 213 ? -33.824 -12.553 27.111 1.00 79.94 213 GLY A C 1
ATOM 1613 O O . GLY A 1 213 ? -35.017 -12.822 27.015 1.00 79.94 213 GLY A O 1
ATOM 1614 N N . ILE A 1 214 ? -33.283 -11.480 26.521 1.00 85.12 214 ILE A N 1
ATOM 1615 C CA . ILE A 1 214 ? -34.033 -10.517 25.711 1.00 85.12 214 ILE A CA 1
ATOM 1616 C C . ILE A 1 214 ? -33.582 -10.625 24.249 1.00 85.12 214 ILE A C 1
ATOM 1618 O O . ILE A 1 214 ? -32.398 -10.498 23.937 1.00 85.12 214 ILE A O 1
ATOM 1622 N N . GLU A 1 215 ? -34.531 -10.855 23.337 1.00 84.19 215 GLU A N 1
ATOM 1623 C CA . GLU A 1 215 ? -34.237 -10.943 21.898 1.00 84.19 215 GLU A CA 1
ATOM 1624 C C . GLU A 1 215 ? -34.066 -9.573 21.229 1.00 84.19 215 GLU A C 1
ATOM 1626 O O . GLU A 1 215 ? -33.329 -9.455 20.249 1.00 84.19 215 GLU A O 1
ATOM 1631 N N . SER A 1 216 ? -34.706 -8.524 21.758 1.00 88.88 216 SER A N 1
ATOM 1632 C CA . SER A 1 216 ? -34.531 -7.161 21.253 1.00 88.88 216 SER A CA 1
ATOM 1633 C C . SER A 1 216 ? -33.125 -6.634 21.534 1.00 88.88 216 SER A C 1
ATOM 1635 O O . SER A 1 216 ? -32.550 -6.907 22.589 1.00 88.88 216 SER A O 1
ATOM 1637 N N . TYR A 1 217 ? -32.615 -5.799 20.633 1.00 92.50 217 TYR A N 1
ATOM 1638 C CA . TYR A 1 217 ? -31.297 -5.191 20.754 1.00 92.50 217 TYR A CA 1
ATOM 1639 C C . TYR A 1 217 ? -31.331 -3.684 20.552 1.00 92.50 217 TYR A C 1
ATOM 1641 O O . TYR A 1 217 ? -32.174 -3.137 19.841 1.00 92.50 217 TYR A O 1
ATOM 1649 N N . THR A 1 218 ? -30.327 -3.027 21.119 1.00 93.25 218 THR A N 1
ATOM 1650 C CA . THR A 1 218 ? -30.012 -1.634 20.819 1.00 93.25 218 THR A CA 1
ATOM 1651 C C . THR A 1 218 ? -28.890 -1.595 19.793 1.00 93.25 218 THR A C 1
ATOM 1653 O O . THR A 1 218 ? -27.801 -2.112 20.042 1.00 93.25 218 THR A O 1
ATOM 1656 N N . ALA A 1 219 ? -29.134 -0.963 18.646 1.00 94.12 219 ALA A N 1
ATOM 1657 C CA . ALA A 1 219 ? -28.119 -0.765 17.618 1.00 94.12 219 ALA A CA 1
ATOM 1658 C C . ALA A 1 219 ? -27.435 0.602 17.752 1.00 94.12 219 ALA A C 1
ATOM 1660 O O . ALA A 1 219 ? -28.065 1.624 18.048 1.00 94.12 219 ALA A O 1
ATOM 1661 N N . VAL A 1 220 ? -26.135 0.628 17.477 1.00 94.62 220 VAL A N 1
ATOM 1662 C CA . VAL A 1 220 ? -25.383 1.849 17.207 1.00 94.62 220 VAL A CA 1
ATOM 1663 C C . VAL A 1 220 ? -24.573 1.658 15.937 1.00 94.62 220 VAL A C 1
ATOM 1665 O O . VAL A 1 220 ? -23.856 0.674 15.786 1.00 94.62 220 VAL A O 1
ATOM 1668 N N . SER A 1 221 ? -24.681 2.631 15.042 1.00 93.81 221 SER A N 1
ATOM 1669 C CA . SER A 1 221 ? -24.013 2.617 13.750 1.00 93.81 221 SER A CA 1
ATOM 1670 C C . SER A 1 221 ? -23.196 3.885 13.568 1.00 93.81 221 SER A C 1
ATOM 1672 O O . SER A 1 221 ? -23.585 4.982 13.982 1.00 93.81 221 SER A O 1
ATOM 1674 N N . VAL A 1 222 ? -22.033 3.731 12.954 1.00 92.88 222 VAL A N 1
ATOM 1675 C CA . VAL A 1 222 ? -21.090 4.811 12.696 1.00 92.88 222 VAL A CA 1
ATOM 1676 C C . VAL A 1 222 ? -20.541 4.699 11.294 1.00 92.88 222 VAL A C 1
ATOM 1678 O O . VAL A 1 222 ? -20.392 3.606 10.757 1.00 92.88 222 VAL A O 1
ATOM 1681 N N . CYS A 1 223 ? -20.192 5.839 10.711 1.00 89.50 223 CYS A N 1
ATOM 1682 C CA . CYS A 1 223 ? -19.503 5.857 9.437 1.00 89.50 223 CYS A CA 1
ATOM 1683 C C . CYS A 1 223 ? -18.361 6.872 9.426 1.00 89.50 223 CYS A C 1
ATOM 1685 O O . CYS A 1 223 ? -18.159 7.683 10.339 1.00 89.50 223 CYS A O 1
ATOM 1687 N N . GLY A 1 224 ? -17.552 6.788 8.385 1.00 85.38 224 GLY A N 1
ATOM 1688 C CA . GLY A 1 224 ? -16.445 7.688 8.166 1.00 85.38 224 GLY A CA 1
ATOM 1689 C C . GLY A 1 224 ? -15.809 7.472 6.808 1.00 85.38 224 GLY A C 1
ATOM 1690 O O . GLY A 1 224 ? -16.269 6.692 5.969 1.00 85.38 224 GLY A O 1
ATOM 1691 N N . LYS A 1 225 ? -14.708 8.185 6.598 1.00 84.69 225 LYS A N 1
ATOM 1692 C CA . LYS A 1 225 ? -13.825 7.950 5.463 1.00 84.69 225 LYS A CA 1
ATOM 1693 C C . LYS A 1 225 ? -12.596 7.174 5.920 1.00 84.69 225 LYS A C 1
ATOM 1695 O O . LYS A 1 225 ? -12.024 7.482 6.963 1.00 84.69 225 LYS A O 1
ATOM 1700 N N . GLY A 1 226 ? -12.187 6.190 5.130 1.00 81.44 226 GLY A N 1
ATOM 1701 C CA . GLY A 1 226 ? -11.068 5.311 5.456 1.00 81.44 226 GLY A CA 1
ATOM 1702 C C . GLY A 1 226 ? -10.721 4.360 4.315 1.00 81.44 226 GLY A C 1
ATOM 1703 O O . GLY A 1 226 ? -11.372 4.351 3.270 1.00 81.44 226 GLY A O 1
ATOM 1704 N N . ARG A 1 227 ? -9.651 3.581 4.497 1.00 82.06 227 ARG A N 1
ATOM 1705 C CA . ARG A 1 227 ? -9.156 2.594 3.521 1.00 82.06 227 ARG A CA 1
ATOM 1706 C C . ARG A 1 227 ? -8.799 1.253 4.164 1.00 82.06 227 ARG A C 1
ATOM 1708 O O . ARG A 1 227 ? -7.976 0.511 3.630 1.00 82.06 227 ARG A O 1
ATOM 1715 N N . SER A 1 228 ? -9.362 0.965 5.333 1.00 83.50 228 SER A N 1
ATOM 1716 C CA . SER A 1 228 ? -8.984 -0.190 6.138 1.00 83.50 228 SER A CA 1
ATOM 1717 C C . SER A 1 228 ? -10.196 -0.819 6.804 1.00 83.50 228 SER A C 1
ATOM 1719 O O . SER A 1 228 ? -10.909 -0.137 7.535 1.00 83.50 228 SER A O 1
ATOM 1721 N N . SER A 1 229 ? -10.367 -2.129 6.620 1.00 88.44 229 SER A N 1
ATOM 1722 C CA . SER A 1 229 ? -11.356 -2.916 7.364 1.00 88.44 229 SER A CA 1
ATOM 1723 C C . SER A 1 229 ? -11.067 -2.901 8.867 1.00 88.44 229 SER A C 1
ATOM 1725 O O . SER A 1 229 ? -11.949 -2.676 9.675 1.00 88.44 229 SER A O 1
ATOM 1727 N N . LEU A 1 230 ? -9.799 -2.972 9.286 1.00 89.31 230 LEU A N 1
ATOM 1728 C CA . LEU A 1 230 ? -9.461 -2.844 10.711 1.00 89.31 230 LEU A CA 1
ATOM 1729 C C . LEU A 1 230 ? -9.944 -1.506 11.316 1.00 89.31 230 LEU A C 1
ATOM 1731 O O . LEU A 1 230 ? -10.189 -1.424 12.519 1.00 89.31 230 LEU A O 1
ATOM 1735 N N . ARG A 1 231 ? -10.078 -0.444 10.506 1.00 88.44 231 ARG A N 1
ATOM 1736 C CA . ARG A 1 231 ? -10.635 0.829 10.983 1.00 88.44 231 ARG A CA 1
ATOM 1737 C C . ARG A 1 231 ? -12.138 0.729 11.212 1.00 88.44 231 ARG A C 1
ATOM 1739 O O . ARG A 1 231 ? -12.567 1.182 12.267 1.00 88.44 231 ARG A O 1
ATOM 1746 N N . SER A 1 232 ? -12.910 0.174 10.277 1.00 92.06 232 SER A N 1
ATOM 1747 C CA . SER A 1 232 ? -14.360 -0.003 10.457 1.00 92.06 232 SER A CA 1
ATOM 1748 C C . SER A 1 232 ? -14.672 -0.838 11.699 1.00 92.06 232 SER A C 1
ATOM 1750 O O . SER A 1 232 ? -15.498 -0.448 12.516 1.00 92.06 232 SER A O 1
ATOM 1752 N N . GLU A 1 233 ? -13.907 -1.900 11.909 1.00 94.94 233 GLU A N 1
ATOM 1753 C CA . GLU A 1 233 ? -14.026 -2.818 13.048 1.00 94.94 233 GLU A CA 1
ATOM 1754 C C . GLU A 1 233 ? -13.744 -2.125 14.386 1.00 94.94 233 GLU A C 1
ATOM 1756 O O . GLU A 1 233 ? -14.482 -2.241 15.364 1.00 94.94 233 GLU A O 1
ATOM 1761 N N . CYS A 1 234 ? -12.679 -1.320 14.429 1.00 93.06 234 CYS A N 1
ATOM 1762 C CA . CYS A 1 234 ? -12.358 -0.518 15.605 1.00 93.06 234 CYS A CA 1
ATOM 1763 C C . CYS A 1 234 ? -13.434 0.545 15.885 1.00 93.06 234 CYS A C 1
ATOM 1765 O O . CYS A 1 234 ? -13.700 0.843 17.047 1.00 93.06 234 CYS A O 1
ATOM 1767 N N . LEU A 1 235 ? -14.037 1.131 14.844 1.00 92.81 235 LEU A N 1
ATOM 1768 C CA . LEU A 1 235 ? -15.126 2.103 14.981 1.00 92.81 235 LEU A CA 1
ATOM 1769 C C . LEU A 1 235 ? -16.402 1.452 15.525 1.00 92.81 235 LEU A C 1
ATOM 1771 O O . LEU A 1 235 ? -17.060 2.048 16.377 1.00 92.81 235 LEU A O 1
ATOM 1775 N N . ALA A 1 236 ? -16.717 0.234 15.080 1.00 95.31 236 ALA A N 1
ATOM 1776 C CA . ALA A 1 236 ? -17.828 -0.563 15.587 1.00 95.31 236 ALA A CA 1
ATOM 1777 C C . ALA A 1 236 ? -17.681 -0.831 17.091 1.00 95.31 236 ALA A C 1
ATOM 1779 O O . ALA A 1 236 ? -18.561 -0.479 17.878 1.00 95.31 236 ALA A O 1
ATOM 1780 N N . LEU A 1 237 ? -16.519 -1.351 17.507 1.00 96.62 237 LEU A N 1
ATOM 1781 C CA . LEU A 1 237 ? -16.213 -1.576 18.920 1.00 96.62 237 LEU A CA 1
ATOM 1782 C C . LEU A 1 237 ? -16.291 -0.283 19.738 1.00 96.62 237 LEU A C 1
ATOM 1784 O O . LEU A 1 237 ? -16.902 -0.266 20.805 1.00 96.62 237 LEU A O 1
ATOM 1788 N N . HIS A 1 238 ? -15.698 0.798 19.232 1.00 94.69 238 HIS A N 1
ATOM 1789 C CA . HIS A 1 238 ? -15.711 2.097 19.895 1.00 94.69 238 HIS A CA 1
ATOM 1790 C C . HIS A 1 238 ? -17.139 2.590 20.155 1.00 94.69 238 HIS A C 1
ATOM 1792 O O . HIS A 1 238 ? -17.491 2.931 21.283 1.00 94.69 238 HIS A O 1
ATOM 1798 N N . ALA A 1 239 ? -17.980 2.576 19.120 1.00 94.38 239 ALA A N 1
ATOM 1799 C CA . ALA A 1 239 ? -19.368 3.006 19.213 1.00 94.38 239 ALA A CA 1
ATOM 1800 C C . ALA A 1 239 ? -20.175 2.136 20.188 1.00 94.38 239 ALA A C 1
ATOM 1802 O O . ALA A 1 239 ? -20.932 2.663 21.007 1.00 94.38 239 ALA A O 1
ATOM 1803 N N . GLY A 1 240 ? -19.973 0.817 20.134 1.00 95.88 240 GLY A N 1
ATOM 1804 C CA . GLY A 1 240 ? -20.619 -0.140 21.025 1.00 95.88 240 GLY A CA 1
ATOM 1805 C C . GLY A 1 240 ? -20.255 0.069 22.494 1.00 95.88 240 GLY A C 1
ATOM 1806 O O . GLY A 1 240 ? -21.142 0.172 23.339 1.00 95.88 240 GLY A O 1
ATOM 1807 N N . LEU A 1 241 ? -18.964 0.205 22.809 1.00 96.12 241 LEU A N 1
ATOM 1808 C CA . LEU A 1 241 ? -18.499 0.462 24.177 1.00 96.12 241 LEU A CA 1
ATOM 1809 C C . LEU A 1 241 ? -19.006 1.802 24.713 1.00 96.12 241 LEU A C 1
ATOM 1811 O O . LEU A 1 241 ? -19.449 1.881 25.860 1.00 96.12 241 LEU A O 1
ATOM 1815 N N . HIS A 1 242 ? -19.001 2.838 23.874 1.00 93.88 242 HIS A N 1
ATOM 1816 C CA . HIS A 1 242 ? -19.527 4.143 24.250 1.00 93.88 242 HIS A CA 1
ATOM 1817 C C . HIS A 1 242 ? -21.024 4.065 24.585 1.00 93.88 242 HIS A C 1
ATOM 1819 O O . HIS A 1 242 ? -21.471 4.684 25.550 1.00 93.88 242 HIS A O 1
ATOM 1825 N N . ARG A 1 243 ? -21.803 3.274 23.832 1.00 92.69 243 ARG A N 1
ATOM 1826 C CA . ARG A 1 243 ? -23.221 3.030 24.134 1.00 92.69 243 ARG A CA 1
ATOM 1827 C C . ARG A 1 243 ? -23.402 2.284 25.454 1.00 92.69 243 ARG A C 1
ATOM 1829 O O . ARG A 1 243 ? -24.147 2.752 26.305 1.00 92.69 243 ARG A O 1
ATOM 1836 N N . VAL A 1 244 ? -22.666 1.191 25.660 1.00 92.88 244 VAL A N 1
ATOM 1837 C CA . VAL A 1 244 ? -22.701 0.401 26.905 1.00 92.88 244 VAL A CA 1
ATOM 1838 C C . VAL A 1 244 ? -22.449 1.279 28.137 1.00 92.88 244 VAL A C 1
ATOM 1840 O O . VAL A 1 244 ? -23.159 1.170 29.139 1.00 92.88 244 VAL A O 1
ATOM 1843 N N . ILE A 1 245 ? -21.455 2.169 28.061 1.00 92.19 245 ILE A N 1
ATOM 1844 C CA . ILE A 1 245 ? -21.113 3.095 29.147 1.00 92.19 245 ILE A CA 1
ATOM 1845 C C . ILE A 1 245 ? -22.195 4.164 29.337 1.00 92.19 245 ILE A C 1
ATOM 1847 O O . ILE A 1 245 ? -22.549 4.453 30.483 1.00 92.19 245 ILE A O 1
ATOM 1851 N N . ALA A 1 246 ? -22.706 4.745 28.247 1.00 89.75 246 ALA A N 1
ATOM 1852 C CA . ALA A 1 246 ? -23.728 5.791 28.284 1.00 89.75 246 ALA A CA 1
ATOM 1853 C C . ALA A 1 246 ? -25.040 5.294 28.904 1.00 89.75 246 ALA A C 1
ATOM 1855 O O . ALA A 1 246 ? -25.591 5.960 29.778 1.00 89.75 246 ALA A O 1
ATOM 1856 N N . ASP A 1 247 ? -25.473 4.091 28.529 1.00 85.94 247 ASP A N 1
ATOM 1857 C CA . ASP A 1 247 ? -26.713 3.486 29.020 1.00 85.94 247 ASP A CA 1
ATOM 1858 C C . ASP A 1 247 ? -26.592 3.007 30.482 1.00 85.94 247 ASP A C 1
ATOM 1860 O O . ASP A 1 247 ? -27.573 2.576 31.081 1.00 85.94 247 ASP A O 1
ATOM 1864 N N . ARG A 1 248 ? -25.385 3.065 31.076 1.00 78.88 248 ARG A N 1
ATOM 1865 C CA . ARG A 1 248 ? -25.071 2.582 32.439 1.00 78.88 248 ARG A CA 1
ATOM 1866 C C . ARG A 1 248 ? -25.548 1.148 32.702 1.00 78.88 248 ARG A C 1
ATOM 1868 O O . ARG A 1 248 ? -25.851 0.791 33.836 1.00 78.88 248 ARG A O 1
ATOM 1875 N N . THR A 1 249 ? -25.553 0.329 31.655 1.00 75.44 249 THR A N 1
ATOM 1876 C CA . THR A 1 249 ? -26.106 -1.038 31.641 1.00 75.44 249 THR A CA 1
ATOM 1877 C C . THR A 1 249 ? -25.389 -2.005 32.577 1.00 75.44 249 THR A C 1
ATOM 1879 O O . THR A 1 249 ? -25.990 -2.975 33.035 1.00 75.44 249 THR A O 1
ATOM 1882 N N . LEU A 1 250 ? -24.105 -1.749 32.852 1.00 86.44 250 LEU A N 1
ATOM 1883 C CA . LEU A 1 250 ? -23.221 -2.679 33.546 1.00 86.44 250 LEU A CA 1
ATOM 1884 C C . LEU A 1 250 ? -22.799 -2.196 34.938 1.00 86.44 250 LEU A C 1
ATOM 1886 O O . LEU A 1 250 ? -22.290 -1.086 35.126 1.00 86.44 250 LEU A O 1
ATOM 1890 N N . HIS A 1 251 ? -22.923 -3.105 35.900 1.00 84.81 251 HIS A N 1
ATOM 1891 C CA . HIS A 1 251 ? -22.575 -2.961 37.307 1.00 84.81 251 HIS A CA 1
ATOM 1892 C C . HIS A 1 251 ? -21.546 -4.014 37.747 1.00 84.81 251 HIS A C 1
ATOM 1894 O O . HIS A 1 251 ? -21.201 -4.954 37.024 1.00 84.81 251 HIS A O 1
ATOM 1900 N N . ARG A 1 252 ? -21.033 -3.856 38.972 1.00 89.88 252 ARG A N 1
ATOM 1901 C CA . ARG A 1 252 ? -20.031 -4.754 39.556 1.00 89.88 252 ARG A CA 1
ATOM 1902 C C . ARG A 1 252 ? -20.530 -6.203 39.568 1.00 89.88 252 ARG A C 1
ATOM 1904 O O . ARG A 1 252 ? -21.611 -6.485 40.067 1.00 89.88 252 ARG A O 1
ATOM 1911 N N . GLY A 1 253 ? -19.704 -7.127 39.079 1.00 87.69 253 GLY A N 1
ATOM 1912 C CA . GLY A 1 253 ? -19.996 -8.563 39.064 1.00 87.69 253 GLY A CA 1
ATOM 1913 C C . GLY A 1 253 ? -20.664 -9.070 37.785 1.00 87.69 253 GLY A C 1
ATOM 1914 O O . GLY A 1 253 ? -20.548 -10.270 37.512 1.00 87.69 253 GLY A O 1
ATOM 1915 N N . GLN A 1 254 ? -21.259 -8.179 36.985 1.00 92.38 254 GLN A N 1
ATOM 1916 C CA . GLN A 1 254 ? -21.868 -8.536 35.704 1.00 92.38 254 GLN A CA 1
ATOM 1917 C C . GLN A 1 254 ? -20.824 -8.896 34.645 1.00 92.38 254 GLN A C 1
ATOM 1919 O O . GLN A 1 254 ? -19.645 -8.532 34.735 1.00 92.38 254 GLN A O 1
ATOM 1924 N N . ARG A 1 255 ? -21.264 -9.650 33.641 1.00 92.19 255 ARG A N 1
ATOM 1925 C CA . ARG A 1 255 ? -20.444 -10.246 32.593 1.00 92.19 255 ARG A CA 1
ATOM 1926 C C . ARG A 1 255 ? -20.828 -9.681 31.231 1.00 92.19 255 ARG A C 1
ATOM 1928 O O . ARG A 1 255 ? -21.946 -9.891 30.771 1.00 92.19 255 ARG A O 1
ATOM 1935 N N . LEU A 1 256 ? -19.869 -9.039 30.571 1.00 93.88 256 LEU A N 1
ATOM 1936 C CA . LEU A 1 256 ? -19.999 -8.541 29.203 1.00 93.88 256 LEU A CA 1
ATOM 1937 C C . LEU A 1 256 ? -19.237 -9.460 28.246 1.00 93.88 256 LEU A C 1
ATOM 1939 O O . LEU A 1 256 ? -18.019 -9.626 28.375 1.00 93.88 256 LEU A O 1
ATOM 1943 N N . LEU A 1 257 ? -19.950 -10.023 27.276 1.00 94.12 257 LEU A N 1
ATOM 1944 C CA . LEU A 1 257 ? -19.357 -10.669 26.110 1.00 94.12 257 LEU A CA 1
ATOM 1945 C C . LEU A 1 257 ? -19.286 -9.652 24.969 1.00 94.12 257 LEU A C 1
ATOM 1947 O O . LEU A 1 257 ? -20.289 -9.031 24.645 1.00 94.12 257 LEU A O 1
ATOM 1951 N N . VAL A 1 258 ? -18.122 -9.499 24.345 1.00 95.56 258 VAL A N 1
ATOM 1952 C CA . VAL A 1 258 ? -17.969 -8.752 23.093 1.00 95.56 258 VAL A CA 1
ATOM 1953 C C . VAL A 1 258 ? -17.601 -9.743 21.997 1.00 95.56 258 VAL A C 1
ATOM 1955 O O . VAL A 1 258 ? -16.521 -10.333 22.052 1.00 95.56 258 VAL A O 1
ATOM 1958 N N . ALA A 1 259 ? -18.485 -9.946 21.029 1.00 95.12 259 ALA A N 1
ATOM 1959 C CA . ALA A 1 259 ? -18.284 -10.856 19.911 1.00 95.12 259 ALA A CA 1
ATOM 1960 C C . ALA A 1 259 ? -17.922 -10.076 18.639 1.00 95.12 259 ALA A C 1
ATOM 1962 O O . ALA A 1 259 ? -18.566 -9.081 18.310 1.00 95.12 259 ALA A O 1
ATOM 1963 N N . SER A 1 260 ? -16.874 -10.524 17.946 1.00 95.62 260 SER A N 1
ATOM 1964 C CA . SER A 1 260 ? -16.406 -9.943 16.682 1.00 95.62 260 SER A CA 1
ATOM 1965 C C . SER A 1 260 ? -15.741 -11.020 15.834 1.00 95.62 260 SER A C 1
ATOM 1967 O O . SER A 1 260 ? -15.023 -11.874 16.361 1.00 95.62 260 SER A O 1
ATOM 1969 N N . ASP A 1 261 ? -15.918 -10.959 14.523 1.00 94.56 261 ASP A N 1
ATOM 1970 C CA . ASP A 1 261 ? -15.192 -11.779 13.551 1.00 94.56 261 ASP A CA 1
ATOM 1971 C C . ASP A 1 261 ? -13.871 -11.151 13.080 1.00 94.56 261 ASP A C 1
ATOM 1973 O O . ASP A 1 261 ? -13.099 -11.740 12.312 1.00 94.56 261 ASP A O 1
ATOM 1977 N N . SER A 1 262 ? -13.512 -10.001 13.645 1.00 94.56 262 SER A N 1
ATOM 1978 C CA . SER A 1 262 ? -12.254 -9.337 13.363 1.00 94.56 262 SER A CA 1
ATOM 1979 C C . SER A 1 262 ? -11.105 -9.912 14.183 1.00 94.56 262 SER A C 1
ATOM 1981 O O . SER A 1 262 ? -10.664 -9.368 15.205 1.00 94.56 262 SER A O 1
ATOM 1983 N N . GLN A 1 263 ? -10.512 -11.000 13.688 1.00 91.81 263 GLN A N 1
ATOM 1984 C CA . GLN A 1 263 ? -9.296 -11.557 14.293 1.00 91.81 263 GLN A CA 1
ATOM 1985 C C . GLN A 1 263 ? -8.168 -10.513 14.375 1.00 91.81 263 GLN A C 1
ATOM 1987 O O . GLN A 1 263 ? -7.375 -10.514 15.323 1.00 91.81 263 GLN A O 1
ATOM 1992 N N . SER A 1 264 ? -8.106 -9.596 13.405 1.00 91.25 264 SER A N 1
ATOM 1993 C CA . SER A 1 264 ? -7.113 -8.522 13.365 1.00 91.25 264 SER A CA 1
ATOM 1994 C C . SER A 1 264 ? -7.281 -7.513 14.511 1.00 91.25 264 SER A C 1
ATOM 1996 O O . SER A 1 264 ? -6.283 -7.161 15.144 1.00 91.25 264 SER A O 1
ATOM 1998 N N . LEU A 1 265 ? -8.517 -7.121 14.844 1.00 92.81 265 LEU A N 1
ATOM 1999 C CA . LEU A 1 265 ? -8.829 -6.237 15.971 1.00 92.81 265 LEU A CA 1
ATOM 2000 C C . LEU A 1 265 ? -8.509 -6.906 17.310 1.00 92.81 265 LEU A C 1
ATOM 2002 O O . LEU A 1 265 ? -7.802 -6.332 18.139 1.00 92.81 265 LEU A O 1
ATOM 2006 N N . LEU A 1 266 ? -8.964 -8.146 17.506 1.00 93.50 266 LEU A N 1
ATOM 2007 C CA . LEU A 1 266 ? -8.729 -8.889 18.747 1.00 93.50 266 LEU A CA 1
ATOM 2008 C C . LEU A 1 266 ? -7.238 -9.158 18.973 1.00 93.50 266 LEU A C 1
ATOM 2010 O O . LEU A 1 266 ? -6.734 -9.036 20.092 1.00 93.50 266 LEU A O 1
ATOM 2014 N N . THR A 1 267 ? -6.502 -9.472 17.907 1.00 91.62 267 THR A N 1
ATOM 2015 C CA . THR A 1 267 ? -5.044 -9.622 17.975 1.00 91.62 267 THR A CA 1
ATOM 2016 C C . THR A 1 267 ? -4.373 -8.288 18.288 1.00 91.62 267 THR A C 1
ATOM 2018 O O . THR A 1 267 ? -3.468 -8.255 19.119 1.00 91.62 267 THR A O 1
ATOM 2021 N N . ALA A 1 268 ? -4.830 -7.182 17.690 1.00 88.75 268 ALA A N 1
ATOM 2022 C CA . ALA A 1 268 ? -4.302 -5.851 17.977 1.00 88.75 268 ALA A CA 1
ATOM 2023 C C . ALA A 1 268 ? -4.511 -5.445 19.444 1.00 88.75 268 ALA A C 1
ATOM 2025 O O . ALA A 1 268 ? -3.575 -4.940 20.056 1.00 88.75 268 ALA A O 1
ATOM 2026 N N . LEU A 1 269 ? -5.685 -5.717 20.027 1.00 89.81 269 LEU A N 1
ATOM 2027 C CA . LEU A 1 269 ? -5.971 -5.470 21.447 1.00 89.81 269 LEU A CA 1
ATOM 2028 C C . LEU A 1 269 ? -5.130 -6.363 22.367 1.00 89.81 269 LEU A C 1
ATOM 2030 O O . LEU A 1 269 ? -4.593 -5.895 23.367 1.00 89.81 269 LEU A O 1
ATOM 2034 N N . ARG A 1 270 ? -4.958 -7.643 22.020 1.00 88.19 270 ARG A N 1
ATOM 2035 C CA . ARG A 1 270 ? -4.172 -8.588 22.827 1.00 88.19 270 ARG A CA 1
ATOM 2036 C C . ARG A 1 270 ? -2.674 -8.296 22.801 1.00 88.19 270 ARG A C 1
ATOM 2038 O O . ARG A 1 270 ? -2.001 -8.441 23.817 1.00 88.19 270 ARG A O 1
ATOM 2045 N N . CYS A 1 271 ? -2.142 -7.964 21.630 1.00 81.62 271 CYS A N 1
ATOM 2046 C CA . CYS A 1 271 ? -0.729 -7.649 21.428 1.00 81.62 271 CYS A CA 1
ATOM 2047 C C . CYS A 1 271 ? -0.427 -6.165 21.645 1.00 81.62 271 CYS A C 1
ATOM 2049 O O . CYS A 1 271 ? 0.690 -5.728 21.361 1.00 81.62 271 CYS A O 1
ATOM 2051 N N . HIS A 1 272 ? -1.408 -5.395 22.119 1.00 73.31 272 HIS A N 1
ATOM 2052 C CA . HIS A 1 272 ? -1.249 -3.982 22.378 1.00 73.31 272 HIS A CA 1
ATOM 2053 C C . HIS A 1 272 ? -0.111 -3.760 23.381 1.00 73.31 272 HIS A C 1
ATOM 2055 O O . HIS A 1 272 ? -0.166 -4.175 24.537 1.00 73.31 272 HIS A O 1
ATOM 2061 N N . THR A 1 273 ? 0.944 -3.096 22.924 1.00 61.12 273 THR A N 1
ATOM 2062 C CA . THR A 1 273 ? 1.934 -2.480 23.803 1.00 61.12 273 THR A CA 1
ATOM 2063 C C . THR A 1 273 ? 1.496 -1.048 24.054 1.00 61.12 273 THR A C 1
ATOM 2065 O O . THR A 1 273 ? 1.126 -0.393 23.082 1.00 61.12 273 THR A O 1
ATOM 2068 N N . ALA A 1 274 ? 1.614 -0.565 25.296 1.00 58.97 274 ALA A N 1
ATOM 2069 C CA . ALA A 1 274 ? 1.207 0.765 25.780 1.00 58.97 274 ALA A CA 1
ATOM 2070 C C . ALA A 1 274 ? 1.950 1.963 25.132 1.00 58.97 274 ALA A C 1
ATOM 2072 O O . ALA A 1 274 ? 2.375 2.891 25.810 1.00 58.97 274 ALA A O 1
ATOM 2073 N N . ARG A 1 275 ? 2.238 1.912 23.827 1.00 54.28 275 ARG A N 1
ATOM 2074 C CA . ARG A 1 275 ? 3.033 2.901 23.098 1.00 54.28 275 ARG A CA 1
ATOM 2075 C C . ARG A 1 275 ? 2.443 3.166 21.719 1.00 54.28 275 ARG A C 1
ATOM 2077 O O . ARG A 1 275 ? 2.462 2.302 20.841 1.00 54.28 275 ARG A O 1
ATOM 2084 N N . THR A 1 276 ? 2.034 4.417 21.525 1.00 55.62 276 THR A N 1
ATOM 2085 C CA . THR A 1 276 ? 1.604 5.050 20.272 1.00 55.62 276 THR A CA 1
ATOM 2086 C C . THR A 1 276 ? 0.540 4.294 19.483 1.00 55.62 276 THR A C 1
ATOM 2088 O O . THR A 1 276 ? 0.828 3.631 18.483 1.00 55.62 276 THR A O 1
ATOM 2091 N N . THR A 1 277 ? -0.707 4.476 19.903 1.00 61.31 277 THR A N 1
ATOM 2092 C CA . THR A 1 277 ? -1.914 4.092 19.169 1.00 61.31 277 THR A CA 1
ATOM 2093 C C . THR A 1 277 ? -2.676 5.333 18.705 1.00 61.31 277 THR A C 1
ATOM 2095 O O . THR A 1 277 ? -2.240 6.470 18.887 1.00 61.31 277 THR A O 1
ATOM 2098 N N . ASN A 1 278 ? -3.779 5.121 17.998 1.00 70.06 278 ASN A N 1
ATOM 2099 C CA . ASN A 1 278 ? -4.693 6.201 17.638 1.00 70.06 278 ASN A CA 1
ATOM 2100 C C . ASN A 1 278 ? -5.576 6.574 18.818 1.00 70.06 278 ASN A C 1
ATOM 2102 O O . ASN A 1 278 ? -5.900 5.675 19.593 1.00 70.06 278 ASN A O 1
ATOM 2106 N N . SER A 1 279 ? -6.117 7.795 18.828 1.00 78.56 279 SER A N 1
ATOM 2107 C CA . SER A 1 279 ? -7.112 8.204 19.826 1.00 78.56 279 SER A CA 1
ATOM 2108 C C . SER A 1 279 ? -8.284 7.221 19.949 1.00 78.56 279 SER A C 1
ATOM 2110 O O . SER A 1 279 ? -8.487 6.694 21.030 1.00 78.56 279 SER A O 1
ATOM 2112 N N . THR A 1 280 ? -8.953 6.817 18.858 1.00 87.00 280 THR A N 1
ATOM 2113 C CA . THR A 1 280 ? -10.101 5.886 18.959 1.00 87.00 280 THR A CA 1
ATOM 2114 C C . THR A 1 280 ? -9.729 4.516 19.535 1.00 87.00 280 THR A C 1
ATOM 2116 O O . THR A 1 280 ? -10.495 3.921 20.288 1.00 87.00 280 THR A O 1
ATOM 2119 N N . PHE A 1 281 ? -8.564 3.976 19.162 1.00 88.06 281 PHE A N 1
ATOM 2120 C CA . PHE A 1 281 ? -8.121 2.678 19.678 1.00 88.06 281 PHE A CA 1
ATOM 2121 C C . PHE A 1 281 ? -7.744 2.792 21.159 1.00 88.06 281 PHE A C 1
ATOM 2123 O O . PHE A 1 281 ? -8.072 1.911 21.948 1.00 88.06 281 PHE A O 1
ATOM 2130 N N . THR A 1 282 ? -7.089 3.892 21.533 1.00 88.44 282 THR A N 1
ATOM 2131 C CA . THR A 1 282 ? -6.782 4.237 22.922 1.00 88.44 282 THR A CA 1
ATOM 2132 C C . THR A 1 282 ? -8.055 4.371 23.753 1.00 88.44 282 THR A C 1
ATOM 2134 O O . THR A 1 282 ? -8.165 3.716 24.783 1.00 88.44 282 THR A O 1
ATOM 2137 N N . GLU A 1 283 ? -9.052 5.101 23.257 1.00 91.31 283 GLU A N 1
ATOM 2138 C CA . GLU A 1 283 ? -10.360 5.266 23.897 1.00 91.31 283 GLU A CA 1
ATOM 2139 C C . GLU A 1 283 ? -11.066 3.913 24.084 1.00 91.31 283 GLU A C 1
ATOM 2141 O O . GLU A 1 283 ? -11.635 3.655 25.140 1.00 91.31 283 GLU A O 1
ATOM 2146 N N . CYS A 1 284 ? -10.973 2.983 23.121 1.00 93.31 284 CYS A N 1
ATOM 2147 C CA . CYS A 1 284 ? -11.488 1.619 23.312 1.00 93.31 284 CYS A CA 1
ATOM 2148 C C . CYS A 1 284 ? -10.821 0.912 24.500 1.00 93.31 284 CYS A C 1
ATOM 2150 O O . CYS A 1 284 ? -11.504 0.290 25.312 1.00 93.31 284 CYS A O 1
ATOM 2152 N N . VAL A 1 285 ? -9.491 0.995 24.606 1.00 93.19 285 VAL A N 1
ATOM 2153 C CA . VAL A 1 285 ? -8.727 0.377 25.702 1.00 93.19 285 VAL A CA 1
ATOM 2154 C C . VAL A 1 285 ? -9.093 1.023 27.041 1.00 93.19 285 VAL A C 1
ATOM 2156 O O . VAL A 1 285 ? -9.312 0.312 28.020 1.00 93.19 285 VAL A O 1
ATOM 2159 N N . GLU A 1 286 ? -9.222 2.348 27.085 1.00 93.25 286 GLU A N 1
ATOM 2160 C CA . GLU A 1 286 ? -9.646 3.101 28.270 1.00 93.25 286 GLU A CA 1
ATOM 2161 C C . GLU A 1 286 ? -11.067 2.738 28.707 1.00 93.25 286 GLU A C 1
ATOM 2163 O O . GLU A 1 286 ? -11.295 2.478 29.887 1.00 93.25 286 GLU A O 1
ATOM 2168 N N . MET A 1 287 ? -12.014 2.640 27.770 1.00 95.31 287 MET A N 1
ATOM 2169 C CA . MET A 1 287 ? -13.390 2.223 28.049 1.00 95.31 287 MET A CA 1
ATOM 2170 C C . MET A 1 287 ? -13.455 0.790 28.584 1.00 95.31 287 MET A C 1
ATOM 2172 O O . MET A 1 287 ? -14.135 0.527 29.578 1.00 95.31 287 MET A O 1
ATOM 2176 N N . LEU A 1 288 ? -12.716 -0.138 27.968 1.00 95.50 288 LEU A N 1
ATOM 2177 C CA . LEU A 1 288 ? -12.617 -1.519 28.441 1.00 95.50 288 LEU A CA 1
ATOM 2178 C C . LEU A 1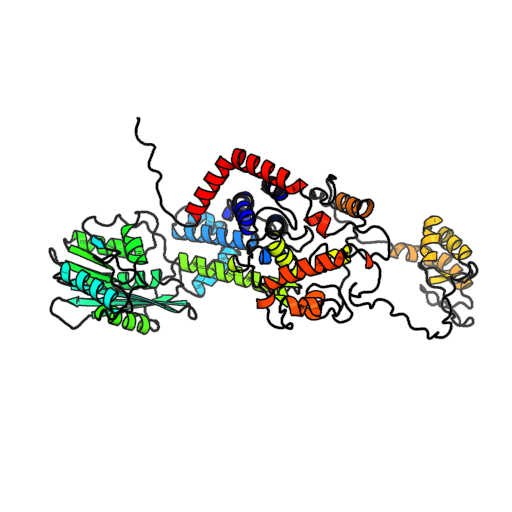 288 ? -12.017 -1.587 29.852 1.00 95.50 288 LEU A C 1
ATOM 2180 O O . LEU A 1 288 ? -12.554 -2.284 30.715 1.00 95.50 288 LEU A O 1
ATOM 2184 N N . ASN A 1 289 ? -10.937 -0.844 30.103 1.00 94.62 289 ASN A N 1
ATOM 2185 C CA . ASN A 1 289 ? -10.311 -0.756 31.420 1.00 94.62 289 ASN A CA 1
ATOM 2186 C C . ASN A 1 289 ? -11.272 -0.164 32.454 1.00 94.62 289 ASN A C 1
ATOM 2188 O O . ASN A 1 289 ? -11.466 -0.763 33.505 1.00 94.62 289 ASN A O 1
ATOM 2192 N N . GLY A 1 290 ? -11.950 0.937 32.128 1.00 94.56 290 GLY A N 1
ATOM 2193 C CA . GLY A 1 290 ? -12.914 1.580 33.016 1.00 94.56 290 GLY A CA 1
ATOM 2194 C C . GLY A 1 290 ? -14.081 0.664 33.393 1.00 94.56 290 GLY A C 1
ATOM 2195 O O . GLY A 1 290 ? -14.512 0.659 34.545 1.00 94.56 290 GLY A O 1
ATOM 2196 N N . LEU A 1 291 ? -14.572 -0.160 32.462 1.00 95.00 291 LEU A N 1
ATOM 2197 C CA . LEU A 1 291 ? -15.569 -1.193 32.763 1.00 95.00 291 LEU A CA 1
ATOM 2198 C C . LEU A 1 291 ? -14.988 -2.293 33.674 1.00 95.00 291 LEU A C 1
ATOM 2200 O O . LEU A 1 291 ? -15.623 -2.682 34.657 1.00 95.00 291 LEU A O 1
ATOM 2204 N N . ALA A 1 292 ? -13.771 -2.766 33.400 1.00 94.50 292 ALA A N 1
ATOM 2205 C CA . ALA A 1 292 ? -13.109 -3.783 34.219 1.00 94.50 292 ALA A CA 1
ATOM 2206 C C . ALA A 1 292 ? -12.807 -3.294 35.650 1.00 94.50 292 ALA A C 1
ATOM 2208 O O . ALA A 1 292 ? -12.945 -4.057 36.612 1.00 94.50 292 ALA A O 1
ATOM 2209 N N . ASP A 1 293 ? -12.453 -2.019 35.808 1.00 94.06 293 ASP A N 1
ATOM 2210 C CA . ASP A 1 293 ? -12.158 -1.383 37.095 1.00 94.06 293 ASP A CA 1
ATOM 2211 C C . ASP A 1 293 ? -13.422 -1.205 37.948 1.00 94.06 293 ASP A C 1
ATOM 2213 O O . ASP A 1 293 ? -13.376 -1.382 39.166 1.00 94.06 293 ASP A O 1
ATOM 2217 N N . ARG A 1 294 ? -14.590 -1.008 37.316 1.00 92.88 294 ARG A N 1
ATOM 2218 C CA . ARG A 1 294 ? -15.912 -1.096 37.977 1.00 92.88 294 ARG A CA 1
ATOM 2219 C C . ARG A 1 294 ? -16.273 -2.521 38.423 1.00 92.88 294 ARG A C 1
ATOM 2221 O O . ARG A 1 294 ? -17.300 -2.733 39.065 1.00 92.88 294 ARG A O 1
ATOM 2228 N N . GLY A 1 295 ? -15.441 -3.510 38.100 1.00 93.44 295 GLY A N 1
ATOM 2229 C CA . GLY A 1 295 ? -15.634 -4.912 38.457 1.00 93.44 295 GLY A CA 1
ATOM 2230 C C . GLY A 1 295 ? -16.521 -5.692 37.486 1.00 93.44 295 GLY A C 1
ATOM 2231 O O . GLY A 1 295 ? -17.036 -6.745 37.870 1.00 93.44 295 GLY A O 1
ATOM 2232 N N . VAL A 1 296 ? -16.701 -5.200 36.256 1.00 94.38 296 VAL A N 1
ATOM 2233 C CA . VAL A 1 296 ? -17.337 -5.952 35.165 1.00 94.38 296 VAL A CA 1
ATOM 2234 C C . VAL A 1 296 ? -16.362 -7.015 34.654 1.00 94.38 296 VAL A C 1
ATOM 2236 O O . VAL A 1 296 ? -15.175 -6.757 34.448 1.00 94.38 296 VAL A O 1
ATOM 2239 N N . LYS A 1 297 ? -16.852 -8.233 34.430 1.00 93.88 297 LYS A N 1
ATOM 2240 C CA . LYS A 1 297 ? -16.078 -9.329 33.835 1.00 93.88 297 LYS A CA 1
ATOM 2241 C C . LYS A 1 297 ? -16.235 -9.282 32.320 1.00 93.88 297 LYS A C 1
ATOM 2243 O O . LYS A 1 297 ? -17.314 -9.565 31.811 1.00 93.88 297 LYS A O 1
ATOM 2248 N N . ILE A 1 298 ? -15.167 -8.939 31.607 1.00 94.38 298 ILE A N 1
ATOM 2249 C CA . ILE A 1 298 ? -15.216 -8.723 30.156 1.00 94.38 298 ILE A CA 1
ATOM 2250 C C . ILE A 1 298 ? -14.503 -9.860 29.423 1.00 94.38 298 ILE A C 1
ATOM 2252 O O . ILE A 1 298 ? -13.350 -10.188 29.732 1.00 94.38 298 ILE A O 1
ATOM 2256 N N . CYS A 1 299 ? -15.173 -10.432 28.424 1.00 93.56 299 CYS A N 1
ATOM 2257 C CA . CYS A 1 299 ? -14.584 -11.371 27.478 1.00 93.56 299 CYS A CA 1
ATOM 2258 C C . CYS A 1 299 ? -14.785 -10.865 26.049 1.00 93.56 299 CYS A C 1
ATOM 2260 O O . CYS A 1 299 ? -15.916 -10.711 25.608 1.00 93.56 299 CYS A O 1
ATOM 2262 N N . LEU A 1 300 ? -13.693 -10.643 25.320 1.00 94.88 300 LEU A N 1
ATOM 2263 C CA . LEU A 1 300 ? -13.721 -10.389 23.885 1.00 94.88 300 LEU A CA 1
ATOM 2264 C C . LEU A 1 300 ? -13.460 -11.710 23.164 1.00 94.88 300 LEU A C 1
ATOM 2266 O O . LEU A 1 300 ? -12.419 -12.340 23.385 1.00 94.88 300 LEU A O 1
ATOM 2270 N N . GLN A 1 301 ? -14.400 -12.132 22.329 1.00 94.31 301 GLN A N 1
ATOM 2271 C CA . GLN A 1 301 ? -14.438 -13.454 21.728 1.00 94.31 301 GLN A CA 1
ATOM 2272 C C . GLN A 1 301 ? -14.528 -13.368 20.207 1.00 94.31 301 GLN A C 1
ATOM 2274 O O . GLN A 1 301 ? -15.410 -12.720 19.654 1.00 94.31 301 GLN A O 1
ATOM 2279 N N . PHE A 1 302 ? -13.611 -14.068 19.545 1.00 94.88 302 PHE A N 1
ATOM 2280 C CA . PHE A 1 302 ? -13.665 -14.296 18.111 1.00 94.88 302 PHE A CA 1
ATOM 2281 C C . PHE A 1 302 ? -14.817 -15.234 17.742 1.00 94.88 302 PHE A C 1
ATOM 2283 O O . PHE A 1 302 ? -14.974 -16.282 18.381 1.00 94.88 302 PHE A O 1
ATOM 2290 N N . VAL A 1 303 ? -15.541 -14.884 16.684 1.00 94.06 303 VAL A N 1
ATOM 2291 C CA . VAL A 1 303 ? -16.527 -15.722 15.985 1.00 94.06 303 VAL A CA 1
ATOM 2292 C C . VAL A 1 303 ? -16.214 -15.726 14.488 1.00 94.06 303 VAL A C 1
ATOM 2294 O O . VAL A 1 303 ? -15.494 -14.862 14.008 1.00 94.06 303 VAL A O 1
ATOM 2297 N N . PHE A 1 304 ? -16.697 -16.704 13.730 1.00 93.50 304 PHE A N 1
ATOM 2298 C CA . PHE A 1 304 ? -16.535 -16.671 12.276 1.00 93.50 304 PHE A CA 1
ATOM 2299 C C . PHE A 1 304 ? -17.644 -15.845 11.618 1.00 93.50 304 PHE A C 1
ATOM 2301 O O . PHE A 1 304 ? -18.825 -16.093 11.856 1.00 93.50 304 PHE A O 1
ATOM 2308 N N . GLY A 1 305 ? -17.253 -14.917 10.746 1.00 91.69 305 GLY A N 1
ATOM 2309 C CA . GLY A 1 305 ? -18.173 -14.187 9.875 1.00 91.69 305 GLY A CA 1
ATOM 2310 C C . GLY A 1 305 ? -18.663 -15.020 8.690 1.00 91.69 305 GLY A C 1
ATOM 2311 O O . GLY A 1 305 ? -18.007 -15.993 8.291 1.00 91.69 305 GLY A O 1
ATOM 2312 N N . HIS A 1 306 ? -19.808 -14.619 8.131 1.00 90.75 306 HIS A N 1
ATOM 2313 C CA . HIS A 1 306 ? -20.448 -15.201 6.944 1.00 90.75 306 HIS A CA 1
ATOM 2314 C C . HIS A 1 306 ? -20.567 -16.728 6.997 1.00 90.75 306 HIS A C 1
ATOM 2316 O O . HIS A 1 306 ? -20.216 -17.437 6.054 1.00 90.75 306 HIS A O 1
ATOM 2322 N N . CYS A 1 307 ? -20.997 -17.252 8.142 1.00 92.69 307 CYS A N 1
ATOM 2323 C CA . CYS A 1 307 ? -21.210 -18.687 8.330 1.00 92.69 307 CYS A CA 1
ATOM 2324 C C . CYS A 1 307 ? -22.548 -19.017 9.002 1.00 92.69 307 CYS A C 1
ATOM 2326 O O . CYS A 1 307 ? -22.800 -20.172 9.343 1.00 92.69 307 CYS A O 1
ATOM 2328 N N . GLY A 1 308 ? -23.427 -18.024 9.169 1.00 92.00 308 GLY A N 1
ATOM 2329 C CA . GLY A 1 308 ? -24.770 -18.207 9.715 1.00 92.00 308 GLY A CA 1
ATOM 2330 C C . GLY A 1 308 ? -24.856 -18.068 11.234 1.00 92.00 308 GLY A C 1
ATOM 2331 O O . GLY A 1 308 ? -25.805 -18.570 11.834 1.00 92.00 308 GLY A O 1
ATOM 2332 N N . VAL A 1 309 ? -23.887 -17.412 11.880 1.00 92.94 309 VAL A N 1
ATOM 2333 C CA . VAL A 1 309 ? -23.982 -17.043 13.305 1.00 92.94 309 VAL A CA 1
ATOM 2334 C C . VAL A 1 309 ? -24.929 -15.848 13.425 1.00 92.94 309 VAL A C 1
ATOM 2336 O O . VAL A 1 309 ? -24.528 -14.715 13.175 1.00 92.94 309 VAL A O 1
ATOM 2339 N N . SER A 1 310 ? -26.186 -16.094 13.809 1.00 92.31 310 SER A N 1
ATOM 2340 C CA . SER A 1 310 ? -27.299 -15.143 13.644 1.00 92.31 310 SER A CA 1
ATOM 2341 C C . SER A 1 310 ? -27.002 -13.713 14.111 1.00 92.31 310 SER A C 1
ATOM 2343 O O . SER A 1 310 ? -27.249 -12.768 13.370 1.00 92.31 310 SER A O 1
ATOM 2345 N N . ARG A 1 311 ? -26.438 -13.527 15.313 1.00 93.50 311 ARG A N 1
ATOM 2346 C CA . ARG A 1 311 ? -26.139 -12.184 15.848 1.00 93.50 311 ARG A CA 1
ATOM 2347 C C . ARG A 1 311 ? -24.959 -11.493 15.150 1.00 93.50 311 ARG A C 1
ATOM 2349 O O . ARG A 1 311 ? -24.956 -10.268 15.075 1.00 93.50 311 ARG A O 1
ATOM 2356 N N . ASN A 1 312 ? -24.000 -12.249 14.608 1.00 95.12 312 ASN A N 1
ATOM 2357 C CA . ASN A 1 312 ? -22.906 -11.687 13.807 1.00 95.12 312 ASN A CA 1
ATOM 2358 C C . ASN A 1 312 ? -23.407 -11.237 12.434 1.00 95.12 312 ASN A C 1
ATOM 2360 O O . ASN A 1 312 ? -23.095 -10.134 12.009 1.00 95.12 312 ASN A O 1
ATOM 2364 N N . GLU A 1 313 ? -24.231 -12.054 11.771 1.00 96.06 313 GLU A N 1
ATOM 2365 C CA . GLU A 1 313 ? -24.823 -11.685 10.475 1.00 96.06 313 GLU A CA 1
ATOM 2366 C C . GLU A 1 313 ? -25.716 -10.436 10.611 1.00 96.06 313 GLU A C 1
ATOM 2368 O O . GLU A 1 313 ? -25.724 -9.575 9.738 1.00 96.06 313 GLU A O 1
ATOM 2373 N N . LEU A 1 314 ? -26.428 -10.277 11.737 1.00 96.00 314 LEU A N 1
ATOM 2374 C CA . LEU A 1 314 ? -27.169 -9.042 12.024 1.00 96.00 314 LEU A CA 1
ATOM 2375 C C . LEU A 1 314 ? -26.248 -7.821 12.156 1.00 96.00 314 LEU A C 1
ATOM 2377 O O . LEU A 1 314 ? -26.603 -6.738 11.685 1.00 96.00 314 LEU A O 1
ATOM 2381 N N . ALA A 1 315 ? -25.085 -7.975 12.796 1.00 96.00 315 ALA A N 1
ATOM 2382 C CA . ALA A 1 315 ? -24.104 -6.899 12.906 1.00 96.00 315 ALA A CA 1
ATOM 2383 C C . ALA A 1 315 ? -23.523 -6.529 11.529 1.00 96.00 315 ALA A C 1
ATOM 2385 O O . ALA A 1 315 ? -23.407 -5.339 11.243 1.00 96.00 315 ALA A O 1
ATOM 2386 N N . ASP A 1 316 ? -23.268 -7.515 10.661 1.00 96.19 316 ASP A N 1
ATOM 2387 C CA . ASP A 1 316 ? -22.822 -7.304 9.274 1.00 96.19 316 ASP A CA 1
ATOM 2388 C C . ASP A 1 316 ? -23.860 -6.572 8.420 1.00 96.19 316 ASP A C 1
ATOM 2390 O O . ASP A 1 316 ? -23.560 -5.571 7.763 1.00 96.19 316 ASP A O 1
ATOM 2394 N N . VAL A 1 317 ? -25.129 -6.970 8.499 1.00 95.75 317 VAL A N 1
ATOM 2395 C CA . VAL A 1 317 ? -26.210 -6.239 7.822 1.00 95.75 317 VAL A CA 1
ATOM 2396 C C . VAL A 1 317 ? -26.284 -4.791 8.321 1.00 95.75 317 VAL A C 1
ATOM 2398 O O . VAL A 1 317 ? -26.414 -3.858 7.522 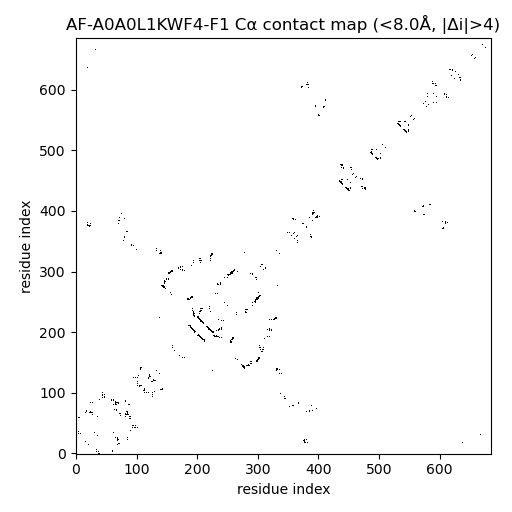1.00 95.75 317 VAL A O 1
ATOM 2401 N N . ALA A 1 318 ? -26.166 -4.578 9.634 1.00 95.62 318 ALA A N 1
ATOM 2402 C CA . ALA A 1 318 ? -26.201 -3.245 10.225 1.00 95.62 318 ALA A CA 1
ATOM 2403 C C . ALA A 1 318 ? -24.981 -2.387 9.840 1.00 95.62 318 ALA A C 1
ATOM 2405 O O . ALA A 1 318 ? -25.130 -1.177 9.642 1.00 95.62 318 ALA A O 1
ATOM 2406 N N . SER A 1 319 ? -23.790 -2.981 9.717 1.00 94.56 319 SER A N 1
ATOM 2407 C CA . SER A 1 319 ? -22.563 -2.280 9.322 1.00 94.56 319 SER A CA 1
ATOM 2408 C C . SER A 1 319 ? -22.632 -1.862 7.847 1.00 94.56 319 SER A C 1
ATOM 2410 O O . SER A 1 319 ? -22.346 -0.708 7.518 1.00 94.56 319 SER A O 1
ATOM 2412 N N . ASN A 1 320 ? -23.138 -2.737 6.973 1.00 94.19 320 ASN A N 1
ATOM 2413 C CA . ASN A 1 320 ? -23.354 -2.454 5.555 1.00 94.19 320 ASN A CA 1
ATOM 2414 C C . ASN A 1 320 ? -24.418 -1.363 5.331 1.00 94.19 320 ASN A C 1
ATOM 2416 O O . ASN A 1 320 ? -24.239 -0.475 4.493 1.00 94.19 320 ASN A O 1
ATOM 2420 N N . ALA A 1 321 ? -25.492 -1.352 6.126 1.00 93.44 321 ALA A N 1
ATOM 2421 C CA . ALA A 1 321 ? -26.505 -0.293 6.082 1.00 93.44 321 ALA A CA 1
ATOM 2422 C C . ALA A 1 321 ? -25.983 1.072 6.585 1.00 93.44 321 ALA A C 1
ATOM 2424 O O . ALA A 1 321 ? -26.525 2.123 6.237 1.00 93.44 321 ALA A O 1
ATOM 2425 N N . ALA A 1 322 ? -24.911 1.083 7.382 1.00 92.38 322 ALA A N 1
ATOM 2426 C CA . ALA A 1 322 ? -24.407 2.280 8.048 1.00 92.38 322 ALA A CA 1
ATOM 2427 C C . ALA A 1 322 ? -23.560 3.207 7.157 1.00 92.38 322 ALA A C 1
ATOM 2429 O O . ALA A 1 322 ? -23.233 4.319 7.575 1.00 92.38 322 ALA A O 1
ATOM 2430 N N . HIS A 1 323 ? -23.241 2.828 5.914 1.00 87.81 323 HIS A N 1
ATOM 2431 C CA . HIS A 1 323 ? -22.474 3.679 4.989 1.00 87.81 323 HIS A CA 1
ATOM 2432 C C . HIS A 1 323 ? -23.137 5.038 4.680 1.00 87.81 323 HIS A C 1
ATOM 2434 O O . HIS A 1 323 ? -22.447 5.967 4.252 1.00 87.81 323 HIS A O 1
ATOM 2440 N N . GLY A 1 324 ? -24.447 5.171 4.925 1.00 80.12 324 GLY A N 1
ATOM 2441 C CA . GLY A 1 324 ? -25.211 6.418 4.794 1.00 80.12 324 GLY A CA 1
ATOM 2442 C C . GLY A 1 324 ? -25.398 7.223 6.089 1.00 80.12 324 GLY A C 1
ATOM 2443 O O . GLY A 1 324 ? -26.088 8.241 6.062 1.00 80.12 324 GLY A O 1
ATOM 2444 N N . CYS A 1 325 ? -24.840 6.792 7.226 1.00 80.00 325 CYS A N 1
ATOM 2445 C CA . CYS A 1 325 ? -25.033 7.478 8.507 1.00 80.00 325 CYS A CA 1
ATOM 2446 C C . CYS A 1 325 ? -24.433 8.901 8.528 1.00 80.00 325 CYS A C 1
ATOM 2448 O O . CYS A 1 325 ? -23.545 9.261 7.758 1.00 80.00 325 CYS A O 1
ATOM 2450 N N . SER A 1 326 ? -24.916 9.741 9.448 1.00 74.25 326 SER A N 1
ATOM 2451 C CA . SER A 1 326 ? -24.462 11.134 9.593 1.00 74.25 326 SER A CA 1
ATOM 2452 C C . SER A 1 326 ? -23.232 11.297 10.495 1.00 74.25 326 SER A C 1
ATOM 2454 O O . SER A 1 326 ? -22.566 12.334 10.446 1.00 74.25 326 SER A O 1
ATOM 2456 N N . THR A 1 327 ? -22.901 10.287 11.304 1.00 74.75 327 THR A N 1
ATOM 2457 C CA . THR A 1 327 ? -21.725 10.258 12.183 1.00 74.75 327 THR A CA 1
ATOM 2458 C C . THR A 1 327 ? -20.445 10.311 11.352 1.00 74.75 327 THR A C 1
ATOM 2460 O O . THR A 1 327 ? -20.291 9.531 10.420 1.00 74.75 327 THR A O 1
ATOM 2463 N N . ARG A 1 328 ? -19.515 11.224 11.671 1.00 74.75 328 ARG A N 1
ATOM 2464 C CA . ARG A 1 328 ? -18.265 11.416 10.911 1.00 74.75 328 ARG A CA 1
ATOM 2465 C C . ARG A 1 328 ? -17.043 11.356 11.821 1.00 74.75 328 ARG A C 1
ATOM 2467 O O . ARG A 1 328 ? -16.743 12.328 12.511 1.00 74.75 328 ARG A O 1
ATOM 2474 N N . TYR A 1 329 ? -16.305 10.251 11.764 1.00 81.75 329 TYR A N 1
ATOM 2475 C CA . TYR A 1 329 ? -15.035 10.110 12.483 1.00 81.75 329 TYR A CA 1
ATOM 2476 C C . TYR A 1 329 ? -13.866 10.823 11.778 1.00 81.75 329 TYR A C 1
ATOM 2478 O O . TYR A 1 329 ? -13.858 10.924 10.545 1.00 81.75 329 TYR A O 1
ATOM 2486 N N . PRO A 1 330 ? -12.856 11.299 12.535 1.00 86.88 330 PRO A N 1
ATOM 2487 C CA . PRO A 1 330 ? -11.592 11.757 11.971 1.00 86.88 330 PRO A CA 1
ATOM 2488 C C . PRO A 1 330 ? -10.868 10.647 11.197 1.00 86.88 330 PRO A C 1
ATOM 2490 O O . PRO A 1 330 ? -11.052 9.446 11.444 1.00 86.88 330 PRO A O 1
ATOM 2493 N N . LEU A 1 331 ? -10.016 11.064 10.262 1.00 88.31 331 LEU A N 1
ATOM 2494 C CA . LEU A 1 331 ? -9.261 10.151 9.414 1.00 88.31 331 LEU A CA 1
ATOM 2495 C C . LEU A 1 331 ? -8.187 9.433 10.238 1.00 88.31 331 LEU A C 1
ATOM 2497 O O . LEU A 1 331 ? -7.455 10.055 11.007 1.00 88.31 331 LEU A O 1
ATOM 2501 N N . TRP A 1 332 ? -8.033 8.127 10.033 1.00 88.00 332 TRP A N 1
ATOM 2502 C CA . TRP A 1 332 ? -6.939 7.391 10.652 1.00 88.00 332 TRP A CA 1
ATOM 2503 C C . TRP A 1 332 ? -5.599 7.754 10.000 1.00 88.00 332 TRP A C 1
ATOM 2505 O O . TRP A 1 332 ? -5.475 7.779 8.775 1.00 88.00 332 TRP A O 1
ATOM 2515 N N . HIS A 1 333 ? -4.543 7.958 10.792 1.00 88.75 333 HIS A N 1
ATOM 2516 C CA . HIS A 1 333 ? -3.203 8.229 10.271 1.00 88.75 333 HIS A CA 1
ATOM 2517 C C . HIS A 1 333 ? -2.712 7.184 9.249 1.00 88.75 333 HIS A C 1
ATOM 2519 O O . HIS A 1 333 ? -2.066 7.558 8.271 1.00 88.75 333 HIS A O 1
ATOM 2525 N N . LYS A 1 334 ? -3.019 5.884 9.408 1.00 88.25 334 LYS A N 1
ATOM 2526 C CA . LYS A 1 334 ? -2.634 4.868 8.405 1.00 88.25 334 LYS A CA 1
ATOM 2527 C C . LYS A 1 334 ? -3.398 5.039 7.093 1.00 88.25 334 LYS A C 1
ATOM 2529 O O . LYS A 1 334 ? -2.796 4.875 6.030 1.00 88.25 334 LYS A O 1
ATOM 2534 N N . ASP A 1 335 ? -4.669 5.428 7.161 1.00 89.00 335 ASP A N 1
ATOM 2535 C CA . ASP A 1 335 ? -5.465 5.758 5.978 1.00 89.00 335 ASP A CA 1
ATOM 2536 C C . ASP A 1 335 ? -4.908 7.007 5.290 1.00 89.00 335 ASP A C 1
ATOM 2538 O O . ASP A 1 335 ? -4.688 6.984 4.081 1.00 89.00 335 ASP A O 1
ATOM 2542 N N . ALA A 1 336 ? -4.549 8.047 6.049 1.00 91.69 336 ALA A N 1
ATOM 2543 C CA . ALA A 1 336 ? -3.891 9.241 5.518 1.00 91.69 336 ALA A CA 1
ATOM 2544 C C . ALA A 1 336 ? -2.569 8.908 4.800 1.00 91.69 336 ALA A C 1
ATOM 2546 O O . ALA A 1 336 ? -2.299 9.432 3.719 1.00 91.69 336 ALA A O 1
ATOM 2547 N N . LEU A 1 337 ? -1.755 7.996 5.347 1.00 93.38 337 LEU A N 1
ATOM 2548 C CA . LEU A 1 337 ? -0.543 7.505 4.680 1.00 93.38 337 LEU A CA 1
ATOM 2549 C C . LEU A 1 337 ? -0.862 6.707 3.406 1.00 93.38 337 LEU A C 1
ATOM 2551 O O . LEU A 1 337 ? -0.152 6.841 2.409 1.00 93.38 337 LEU A O 1
ATOM 2555 N N . SER A 1 338 ? -1.904 5.875 3.421 1.00 90.81 338 SER A N 1
ATOM 2556 C CA . SER A 1 338 ? -2.347 5.110 2.247 1.00 90.81 338 SER A CA 1
ATOM 2557 C C . SER A 1 338 ? -2.840 6.033 1.126 1.00 90.81 338 SER A C 1
ATOM 2559 O O . SER A 1 338 ? -2.437 5.886 -0.031 1.00 90.81 338 SER A O 1
ATOM 2561 N N . ILE A 1 339 ? -3.644 7.043 1.472 1.00 91.38 339 ILE A N 1
ATOM 2562 C CA . ILE A 1 339 ? -4.127 8.082 0.554 1.00 91.38 339 ILE A CA 1
ATOM 2563 C C . ILE A 1 339 ? -2.946 8.867 -0.022 1.00 91.38 339 ILE A C 1
ATOM 2565 O O . ILE A 1 339 ? -2.850 9.002 -1.241 1.00 91.38 339 ILE A O 1
ATOM 2569 N N . ALA A 1 340 ? -2.010 9.318 0.820 1.00 94.50 340 ALA A N 1
ATOM 2570 C CA . ALA A 1 340 ? -0.812 10.026 0.375 1.00 94.50 340 ALA A CA 1
ATOM 2571 C C . ALA A 1 340 ? 0.016 9.192 -0.609 1.00 94.50 340 ALA A C 1
ATOM 2573 O O . ALA A 1 340 ? 0.401 9.688 -1.666 1.00 94.50 340 ALA A O 1
ATOM 2574 N N . ARG A 1 341 ? 0.243 7.905 -0.311 1.00 94.38 341 ARG A N 1
ATOM 2575 C CA . ARG A 1 341 ? 0.941 6.990 -1.225 1.00 94.38 341 ARG A CA 1
ATOM 2576 C C . ARG A 1 341 ? 0.217 6.879 -2.569 1.00 94.38 341 ARG A C 1
ATOM 2578 O O . ARG A 1 341 ? 0.871 6.949 -3.604 1.00 94.38 341 ARG A O 1
ATOM 2585 N N . GLY A 1 342 ? -1.110 6.740 -2.555 1.00 91.81 342 GLY A N 1
ATOM 2586 C CA . GLY A 1 342 ? -1.928 6.681 -3.769 1.00 91.81 342 GLY A CA 1
ATOM 2587 C C . GLY A 1 342 ? -1.858 7.964 -4.601 1.00 91.81 342 GLY A C 1
ATOM 2588 O O . GLY A 1 342 ? -1.653 7.892 -5.812 1.00 91.81 342 GLY A O 1
ATOM 2589 N N . LYS A 1 343 ? -1.954 9.137 -3.962 1.00 92.94 343 LYS A N 1
ATOM 2590 C CA . LYS A 1 343 ? -1.815 10.442 -4.630 1.00 92.94 343 LYS A CA 1
ATOM 2591 C C . LYS A 1 343 ? -0.437 10.610 -5.274 1.00 92.94 343 LYS A C 1
ATOM 2593 O O . LYS A 1 343 ? -0.362 10.955 -6.449 1.00 92.94 343 LYS A O 1
ATOM 2598 N N . ILE A 1 344 ? 0.636 10.296 -4.542 1.00 94.25 344 ILE A N 1
ATOM 2599 C CA . ILE A 1 344 ? 2.019 10.369 -5.046 1.00 94.25 344 ILE A CA 1
ATOM 2600 C C . ILE A 1 344 ? 2.209 9.436 -6.250 1.00 94.25 344 ILE A C 1
ATOM 2602 O O . ILE A 1 344 ? 2.731 9.861 -7.278 1.00 94.25 344 ILE A O 1
ATOM 2606 N N . ALA A 1 345 ? 1.737 8.189 -6.155 1.00 90.94 345 ALA A N 1
ATOM 2607 C CA . ALA A 1 345 ? 1.824 7.227 -7.252 1.00 90.94 345 ALA A CA 1
ATOM 2608 C C . ALA A 1 345 ? 1.008 7.664 -8.482 1.00 90.94 345 ALA A C 1
ATOM 2610 O O . ALA A 1 345 ? 1.451 7.484 -9.615 1.00 90.94 345 ALA A O 1
ATOM 2611 N N . THR A 1 346 ? -0.160 8.279 -8.276 1.00 90.56 346 THR A N 1
ATOM 2612 C CA . THR A 1 346 ? -1.000 8.815 -9.362 1.00 90.56 346 THR A CA 1
ATOM 2613 C C . THR A 1 346 ? -0.310 9.984 -10.063 1.00 90.56 346 THR A C 1
ATOM 2615 O O . THR A 1 346 ? -0.276 10.039 -11.290 1.00 90.56 346 THR A O 1
ATOM 2618 N N . GLU A 1 347 ? 0.285 10.906 -9.304 1.00 90.12 347 GLU A N 1
ATOM 2619 C CA . GLU A 1 347 ? 1.060 12.024 -9.851 1.00 90.12 347 GLU A CA 1
ATOM 2620 C C . GLU A 1 347 ? 2.265 11.525 -10.667 1.00 90.12 347 GLU A C 1
ATOM 2622 O O . GLU A 1 347 ? 2.512 12.000 -11.778 1.00 90.12 347 GLU A O 1
ATOM 2627 N N . ALA A 1 348 ? 2.989 10.531 -10.146 1.00 87.00 348 ALA A N 1
ATOM 2628 C CA . ALA A 1 348 ? 4.100 9.896 -10.848 1.00 87.00 348 ALA A CA 1
ATOM 2629 C C . ALA A 1 348 ? 3.643 9.185 -12.131 1.00 87.00 348 ALA A C 1
ATOM 2631 O O . ALA A 1 348 ? 4.283 9.331 -13.174 1.00 87.00 348 ALA A O 1
ATOM 2632 N N . SER A 1 349 ? 2.503 8.492 -12.078 1.00 84.50 349 SER A N 1
ATOM 2633 C CA . SER A 1 349 ? 1.906 7.818 -13.235 1.00 84.50 349 SER A CA 1
ATOM 2634 C C . SER A 1 349 ? 1.542 8.818 -14.329 1.00 84.50 349 SER A C 1
ATOM 2636 O O . SER A 1 349 ? 1.979 8.639 -15.458 1.00 84.50 349 SER A O 1
ATOM 2638 N N . LYS A 1 350 ? 0.886 9.941 -14.003 1.00 86.81 350 LYS A N 1
ATOM 2639 C CA . LYS A 1 350 ? 0.580 11.013 -14.974 1.00 86.81 350 LYS A CA 1
ATOM 2640 C C . LYS A 1 350 ? 1.837 11.577 -15.650 1.00 86.81 350 LYS A C 1
ATOM 2642 O O . LYS A 1 350 ? 1.862 11.788 -16.861 1.00 86.81 350 LYS A O 1
ATOM 2647 N N . LYS A 1 351 ? 2.919 11.788 -14.887 1.00 81.56 351 LYS A N 1
ATOM 2648 C CA . LYS A 1 351 ? 4.219 12.221 -15.444 1.00 81.56 351 LYS A CA 1
ATOM 2649 C C . LYS A 1 351 ? 4.824 11.172 -16.382 1.00 81.56 351 LYS A C 1
ATOM 2651 O O . LYS A 1 351 ? 5.546 11.530 -17.313 1.00 81.56 351 LYS A O 1
ATOM 2656 N N . LEU A 1 352 ? 4.563 9.891 -16.128 1.00 76.75 352 LEU A N 1
ATOM 2657 C CA . LEU A 1 352 ? 5.016 8.786 -16.964 1.00 76.75 352 LEU A CA 1
ATOM 2658 C C . LEU A 1 352 ? 4.143 8.607 -18.214 1.00 76.75 352 LEU A C 1
ATOM 2660 O O . LEU A 1 352 ? 4.692 8.361 -19.283 1.00 76.75 352 LEU A O 1
ATOM 2664 N N . GLU A 1 353 ? 2.826 8.811 -18.120 1.00 76.56 353 GLU A N 1
ATOM 2665 C CA . GLU A 1 353 ? 1.897 8.796 -19.261 1.00 76.56 353 GLU A CA 1
ATOM 2666 C C . GLU A 1 353 ? 2.276 9.821 -20.329 1.00 76.56 353 GLU A C 1
ATOM 2668 O O . GLU A 1 353 ? 2.160 9.541 -21.517 1.00 76.56 353 GLU A O 1
ATOM 2673 N N . ALA A 1 354 ? 2.808 10.979 -19.936 1.00 74.25 354 ALA A N 1
ATOM 2674 C CA . ALA A 1 354 ? 3.299 11.980 -20.881 1.00 74.25 354 ALA A CA 1
ATOM 2675 C C . ALA A 1 354 ? 4.499 11.504 -21.734 1.00 74.25 354 ALA A C 1
ATOM 2677 O O . ALA A 1 354 ? 4.895 12.192 -22.675 1.00 74.25 354 ALA A O 1
ATOM 2678 N N . ARG A 1 355 ? 5.117 10.353 -21.421 1.00 74.25 355 ARG A N 1
ATOM 2679 C CA . ARG A 1 355 ? 6.251 9.792 -22.169 1.00 74.25 355 ARG A CA 1
ATOM 2680 C C . ARG A 1 355 ? 5.805 8.639 -23.063 1.00 74.25 355 ARG A C 1
ATOM 2682 O O . ARG A 1 355 ? 5.287 7.637 -22.590 1.00 74.25 355 ARG A O 1
ATOM 2689 N N . GLU A 1 356 ? 6.079 8.722 -24.359 1.00 74.06 356 GLU A N 1
ATOM 2690 C CA . GLU A 1 356 ? 5.765 7.660 -25.328 1.00 74.06 356 GLU A CA 1
ATOM 2691 C C . GLU A 1 356 ? 6.936 6.671 -25.507 1.00 74.06 356 GLU A C 1
ATOM 2693 O O . GLU A 1 356 ? 7.599 6.649 -26.545 1.00 74.06 356 GLU A O 1
ATOM 2698 N N . SER A 1 357 ? 7.220 5.842 -24.490 1.00 82.38 357 SER A N 1
ATOM 2699 C CA . SER A 1 357 ? 8.211 4.752 -24.606 1.00 82.38 357 SER A CA 1
ATOM 2700 C C . SER A 1 357 ? 7.629 3.504 -25.285 1.00 82.38 357 SER A C 1
ATOM 2702 O O . SER A 1 357 ? 6.410 3.334 -25.361 1.00 82.38 357 SER A O 1
ATOM 2704 N N . HIS A 1 358 ? 8.496 2.611 -25.785 1.00 84.62 358 HIS A N 1
ATOM 2705 C CA . HIS A 1 358 ? 8.052 1.311 -26.303 1.00 84.62 358 HIS A CA 1
ATOM 2706 C C . HIS A 1 358 ? 7.358 0.488 -25.214 1.00 84.62 358 HIS A C 1
ATOM 2708 O O . HIS A 1 358 ? 6.257 0.004 -25.450 1.00 84.62 358 HIS A O 1
ATOM 2714 N N . CYS A 1 359 ? 7.943 0.428 -24.010 1.00 86.31 359 CYS A N 1
ATOM 2715 C CA . CYS A 1 359 ? 7.366 -0.265 -22.856 1.00 86.31 359 CYS A CA 1
ATOM 2716 C C . CYS A 1 359 ? 5.932 0.195 -22.573 1.00 86.31 359 CYS A C 1
ATOM 2718 O O . CYS A 1 359 ? 5.022 -0.628 -22.466 1.00 86.31 359 CYS A O 1
ATOM 2720 N N . ARG A 1 360 ? 5.693 1.513 -22.596 1.00 84.62 360 ARG A N 1
ATOM 2721 C CA . ARG A 1 360 ? 4.341 2.063 -22.454 1.00 84.62 360 ARG A CA 1
ATOM 2722 C C . ARG A 1 360 ? 3.388 1.591 -23.555 1.00 84.62 360 ARG A C 1
ATOM 2724 O O . ARG A 1 360 ? 2.239 1.298 -23.248 1.00 84.62 360 ARG A O 1
ATOM 2731 N N . ARG A 1 361 ? 3.826 1.515 -24.816 1.00 85.50 361 ARG A N 1
ATOM 2732 C CA . ARG A 1 361 ? 2.963 1.056 -25.921 1.00 85.50 361 ARG A CA 1
ATOM 2733 C C . ARG A 1 361 ? 2.569 -0.413 -25.785 1.00 85.50 361 ARG A C 1
ATOM 2735 O O . ARG A 1 361 ? 1.426 -0.745 -26.066 1.00 85.50 361 ARG A O 1
ATOM 2742 N N . VAL A 1 362 ? 3.490 -1.271 -25.344 1.00 86.88 362 VAL A N 1
ATOM 2743 C CA . VAL A 1 362 ? 3.266 -2.727 -25.333 1.00 86.88 362 VAL A CA 1
ATOM 2744 C C . VAL A 1 362 ? 2.638 -3.251 -24.043 1.00 86.88 362 VAL A C 1
ATOM 2746 O O . VAL A 1 362 ? 1.826 -4.171 -24.088 1.00 86.88 362 VAL A O 1
ATOM 2749 N N . VAL A 1 363 ? 2.977 -2.671 -22.885 1.00 88.06 363 VAL A N 1
ATOM 2750 C CA . VAL A 1 363 ? 2.467 -3.122 -21.576 1.00 88.06 363 VAL A CA 1
ATOM 2751 C C . VAL A 1 363 ? 1.840 -2.019 -20.724 1.00 88.06 363 VAL A C 1
ATOM 2753 O O . VAL A 1 363 ? 1.370 -2.309 -19.620 1.00 88.06 363 VAL A O 1
ATOM 2756 N N . GLY A 1 364 ? 1.771 -0.778 -21.210 1.00 87.38 364 GLY A N 1
ATOM 2757 C CA . GLY A 1 364 ? 1.229 0.351 -20.455 1.00 87.38 364 GLY A CA 1
ATOM 2758 C C . GLY A 1 364 ? 2.122 0.743 -19.279 1.00 87.38 364 GLY A C 1
ATOM 2759 O O . GLY A 1 364 ? 3.346 0.680 -19.350 1.00 87.38 364 GLY A O 1
ATOM 2760 N N . LEU A 1 365 ? 1.503 1.135 -18.165 1.00 85.88 365 LEU A N 1
ATOM 2761 C CA . LEU A 1 365 ? 2.198 1.454 -16.911 1.00 85.88 365 LEU A CA 1
ATOM 2762 C C . LEU A 1 365 ? 2.266 0.261 -15.948 1.00 85.88 365 LEU A C 1
ATOM 2764 O O . LEU A 1 365 ? 2.295 0.434 -14.729 1.00 85.88 365 LEU A O 1
ATOM 2768 N N . ARG A 1 366 ? 2.237 -0.969 -16.473 1.00 88.81 366 ARG A N 1
ATOM 2769 C CA . ARG A 1 366 ? 2.175 -2.178 -15.646 1.00 88.81 366 ARG A CA 1
ATOM 2770 C C . ARG A 1 366 ? 3.586 -2.600 -15.220 1.00 88.81 366 ARG A C 1
ATOM 2772 O O . ARG A 1 366 ? 4.377 -2.979 -16.079 1.00 88.81 366 ARG A O 1
ATOM 2779 N N . PRO A 1 367 ? 3.915 -2.576 -13.914 1.00 89.56 367 PRO A N 1
ATOM 2780 C CA . PRO A 1 367 ? 5.217 -3.026 -13.441 1.00 89.56 367 PRO A CA 1
ATOM 2781 C C . PRO A 1 367 ? 5.344 -4.550 -13.526 1.00 89.56 367 PRO A C 1
ATOM 2783 O O . PRO A 1 367 ? 4.366 -5.289 -13.355 1.00 89.56 367 PRO A O 1
ATOM 2786 N N . THR A 1 368 ? 6.571 -5.041 -13.690 1.00 90.38 368 THR A N 1
ATOM 2787 C CA . THR A 1 368 ? 6.835 -6.486 -13.714 1.00 90.38 368 THR A CA 1
ATOM 2788 C C . THR A 1 368 ? 6.794 -7.059 -12.293 1.00 90.38 368 THR A C 1
ATOM 2790 O O . THR A 1 368 ? 7.639 -6.765 -11.447 1.00 90.38 368 THR A O 1
ATOM 2793 N N . LYS A 1 369 ? 5.805 -7.912 -12.002 1.00 91.88 369 LYS A N 1
ATOM 2794 C CA . LYS A 1 369 ? 5.621 -8.549 -10.684 1.00 91.88 369 LYS A CA 1
ATOM 2795 C C . LYS A 1 369 ? 6.449 -9.833 -10.562 1.00 91.88 369 LYS A C 1
ATOM 2797 O O . LYS A 1 369 ? 6.976 -10.334 -11.552 1.00 91.88 369 LYS A O 1
ATOM 2802 N N . SER A 1 370 ? 6.593 -10.375 -9.351 1.00 87.00 370 SER A N 1
ATOM 2803 C CA . SER A 1 370 ? 7.284 -11.661 -9.118 1.00 87.00 370 SER A CA 1
ATOM 2804 C C . SER A 1 370 ? 6.597 -12.828 -9.825 1.00 87.00 370 SER A C 1
ATOM 2806 O O . SER A 1 370 ? 7.277 -13.669 -10.390 1.00 87.00 370 SER A O 1
ATOM 2808 N N . LYS A 1 371 ? 5.259 -12.817 -9.910 1.00 89.19 371 LYS A N 1
ATOM 2809 C CA . LYS A 1 371 ? 4.487 -13.825 -10.659 1.00 89.19 371 LYS A CA 1
ATOM 2810 C C . LYS A 1 371 ? 4.749 -13.843 -12.175 1.00 89.19 371 LYS A C 1
ATOM 2812 O O . LYS A 1 371 ? 4.342 -14.786 -12.831 1.00 89.19 371 LYS A O 1
ATOM 2817 N N . HIS A 1 372 ? 5.371 -12.797 -12.731 1.00 89.75 372 HIS A N 1
ATOM 2818 C CA . HIS A 1 372 ? 5.740 -12.738 -14.154 1.00 89.75 372 HIS A CA 1
ATOM 2819 C C . HIS A 1 372 ? 7.159 -13.281 -14.408 1.00 89.75 372 HIS A C 1
ATOM 2821 O O . HIS A 1 372 ? 7.618 -13.273 -15.545 1.00 89.75 372 HIS A O 1
ATOM 2827 N N . LEU A 1 373 ? 7.895 -13.668 -13.359 1.00 88.69 373 LEU A N 1
ATOM 2828 C CA . LEU A 1 373 ? 9.235 -14.228 -13.497 1.00 88.69 373 LEU A CA 1
ATOM 2829 C C . LEU A 1 373 ? 9.168 -15.726 -13.772 1.00 88.69 373 LEU A C 1
ATOM 2831 O O . LEU A 1 373 ? 8.353 -16.446 -13.201 1.00 88.69 373 LEU A O 1
ATOM 2835 N N . THR A 1 374 ? 10.090 -16.195 -14.600 1.00 86.88 374 THR A N 1
ATOM 2836 C CA . THR A 1 374 ? 10.230 -17.606 -14.975 1.00 86.88 374 THR A CA 1
ATOM 2837 C C . THR A 1 374 ? 11.069 -18.403 -13.975 1.00 86.88 374 THR A C 1
ATOM 2839 O O . THR A 1 374 ? 11.073 -19.632 -14.012 1.00 86.88 374 THR A O 1
ATOM 2842 N N . GLY A 1 375 ? 11.820 -17.711 -13.109 1.00 84.81 375 GLY A N 1
ATOM 2843 C CA . GLY A 1 375 ? 12.841 -18.306 -12.244 1.00 84.81 375 GLY A CA 1
ATOM 2844 C C . GLY A 1 375 ? 14.182 -18.538 -12.952 1.00 84.81 375 GLY A C 1
ATOM 2845 O O . GLY A 1 375 ? 15.174 -18.836 -12.289 1.00 84.81 375 GLY A O 1
ATOM 2846 N N . VAL A 1 376 ? 14.245 -18.342 -14.274 1.00 88.31 376 VAL A N 1
ATOM 2847 C CA . VAL A 1 376 ? 15.458 -18.473 -15.085 1.00 88.31 376 VAL A CA 1
ATOM 2848 C C . VAL A 1 376 ? 15.972 -17.082 -15.447 1.00 88.31 376 VAL A C 1
ATOM 2850 O O . VAL A 1 376 ? 15.348 -16.350 -16.212 1.00 88.31 376 VAL A O 1
ATOM 2853 N N . ARG A 1 377 ? 17.159 -16.729 -14.933 1.00 87.62 377 ARG A N 1
ATOM 2854 C CA . ARG A 1 377 ? 17.759 -15.391 -15.091 1.00 87.62 377 ARG A CA 1
ATOM 2855 C C . ARG A 1 377 ? 17.789 -14.908 -16.540 1.00 87.62 377 ARG A C 1
ATOM 2857 O O . ARG A 1 377 ? 17.402 -13.774 -16.798 1.00 87.62 377 ARG A O 1
ATOM 2864 N N . LEU A 1 378 ? 18.246 -15.756 -17.460 1.00 87.00 378 LEU A N 1
ATOM 2865 C CA . LEU A 1 378 ? 18.343 -15.407 -18.876 1.00 87.00 378 LEU A CA 1
ATOM 2866 C C . LEU A 1 378 ? 16.977 -15.001 -19.439 1.00 87.00 378 LEU A C 1
ATOM 2868 O O . LEU A 1 378 ? 16.857 -13.928 -20.024 1.00 87.00 378 LEU A O 1
ATOM 2872 N N . LEU A 1 379 ? 15.949 -15.824 -19.210 1.00 90.81 379 LEU A N 1
ATOM 2873 C CA . LEU A 1 379 ? 14.596 -15.563 -19.700 1.00 90.81 379 LEU A CA 1
ATOM 2874 C C . LEU A 1 379 ? 14.030 -14.273 -19.100 1.00 90.81 379 LEU A C 1
ATOM 2876 O O . LEU A 1 379 ? 13.498 -13.436 -19.825 1.00 90.81 379 LEU A O 1
ATOM 2880 N N . ASP A 1 380 ? 14.210 -14.068 -17.796 1.00 92.81 380 ASP A N 1
ATOM 2881 C CA . ASP A 1 380 ? 13.735 -12.864 -17.112 1.00 92.81 380 ASP A CA 1
ATOM 2882 C C . ASP A 1 380 ? 14.401 -11.592 -17.670 1.00 92.81 380 ASP A C 1
ATOM 2884 O O . ASP A 1 380 ? 13.735 -10.575 -17.883 1.00 92.81 380 ASP A O 1
ATOM 2888 N N . CYS A 1 381 ? 15.705 -11.653 -17.959 1.00 91.94 381 CYS A N 1
ATOM 2889 C CA . CYS A 1 381 ? 16.442 -10.550 -18.567 1.00 91.94 381 CYS A CA 1
ATOM 2890 C C . CYS A 1 381 ? 15.990 -10.257 -19.996 1.00 91.94 381 CYS A C 1
ATOM 2892 O O . CYS A 1 381 ? 15.754 -9.096 -20.334 1.00 91.94 381 CYS A O 1
ATOM 2894 N N . LEU A 1 382 ? 15.839 -11.291 -20.827 1.00 92.31 382 LEU A N 1
ATOM 2895 C CA . LEU A 1 382 ? 15.353 -11.124 -22.195 1.00 92.31 382 LEU A CA 1
ATOM 2896 C C . LEU A 1 382 ? 13.930 -10.565 -22.210 1.00 92.31 382 LEU A C 1
ATOM 2898 O O . LEU A 1 382 ? 13.644 -9.691 -23.020 1.00 92.31 382 LEU A O 1
ATOM 2902 N N . ALA A 1 383 ? 13.071 -10.976 -21.275 1.00 93.88 383 ALA A N 1
ATOM 2903 C CA . ALA A 1 383 ? 11.721 -10.440 -21.139 1.00 93.88 383 ALA A CA 1
ATOM 2904 C C . ALA A 1 383 ? 11.716 -8.941 -20.779 1.00 93.88 383 ALA A C 1
ATOM 2906 O O . ALA A 1 383 ? 10.947 -8.167 -21.348 1.00 93.88 383 ALA A O 1
ATOM 2907 N N . SER A 1 384 ? 12.591 -8.494 -19.871 1.00 94.50 384 SER A N 1
ATOM 2908 C CA . SER A 1 384 ? 12.719 -7.062 -19.559 1.00 94.50 384 SER A CA 1
ATOM 2909 C C . SER A 1 384 ? 13.343 -6.264 -20.710 1.00 94.50 384 SER A C 1
ATOM 2911 O O . SER A 1 384 ? 12.879 -5.169 -21.029 1.00 94.50 384 SER A O 1
ATOM 2913 N N . GLN A 1 385 ? 14.359 -6.797 -21.390 1.00 92.69 385 GLN A N 1
ATOM 2914 C CA . GLN A 1 385 ? 14.926 -6.164 -22.589 1.00 92.69 385 GLN A CA 1
ATOM 2915 C C . GLN A 1 385 ? 13.907 -6.084 -23.734 1.00 92.69 385 GLN A C 1
ATOM 2917 O O . GLN A 1 385 ? 13.882 -5.098 -24.470 1.00 92.69 385 GLN A O 1
ATOM 2922 N N . ALA A 1 386 ? 13.051 -7.100 -23.858 1.00 92.31 386 ALA A N 1
ATOM 2923 C CA . ALA A 1 386 ? 11.962 -7.172 -24.818 1.00 92.31 386 ALA A CA 1
ATOM 2924 C C . ALA A 1 386 ? 10.952 -6.043 -24.604 1.00 92.31 386 ALA A C 1
ATOM 2926 O O . ALA A 1 386 ? 10.745 -5.220 -25.491 1.00 92.31 386 ALA A O 1
ATOM 2927 N N . ARG A 1 387 ? 10.394 -5.946 -23.392 1.00 92.94 387 ARG A N 1
ATOM 2928 C CA . ARG A 1 387 ? 9.411 -4.910 -23.045 1.00 92.94 387 ARG A CA 1
ATOM 2929 C C . ARG A 1 387 ? 9.978 -3.494 -23.114 1.00 92.94 387 ARG A C 1
ATOM 2931 O O . ARG A 1 387 ? 9.249 -2.564 -23.423 1.00 92.94 387 ARG A O 1
ATOM 2938 N N . THR A 1 388 ? 11.277 -3.305 -22.892 1.00 90.38 388 THR A N 1
ATOM 2939 C CA . THR A 1 388 ? 11.927 -1.987 -23.042 1.00 90.38 388 THR A CA 1
ATOM 2940 C C . THR A 1 388 ? 12.412 -1.686 -24.462 1.00 90.38 388 THR A C 1
ATOM 2942 O O . THR A 1 388 ? 12.845 -0.566 -24.723 1.00 90.38 388 THR A O 1
ATOM 2945 N N . ASN A 1 389 ? 12.353 -2.663 -25.376 1.00 89.88 389 ASN A N 1
ATOM 2946 C CA . ASN A 1 389 ? 13.000 -2.645 -26.695 1.00 89.88 389 ASN A CA 1
ATOM 2947 C C . ASN A 1 389 ? 14.480 -2.238 -26.655 1.00 89.88 389 ASN A C 1
ATOM 2949 O O . ASN A 1 389 ? 15.007 -1.675 -27.615 1.00 89.88 389 ASN A O 1
ATOM 2953 N N . TRP A 1 390 ? 15.158 -2.494 -25.536 1.00 85.75 390 TRP A N 1
ATOM 2954 C CA . TRP A 1 390 ? 16.514 -2.027 -25.288 1.00 85.75 390 TRP A CA 1
ATOM 2955 C C . TRP A 1 390 ? 17.433 -3.220 -25.028 1.00 85.75 390 TRP A C 1
ATOM 2957 O O . TRP A 1 390 ? 17.652 -3.634 -23.890 1.00 85.75 390 TRP A O 1
ATOM 2967 N N . SER A 1 391 ? 17.967 -3.793 -26.107 1.00 83.50 391 SER A N 1
ATOM 2968 C CA . SER A 1 391 ? 18.835 -4.972 -26.075 1.00 83.50 391 SER A CA 1
ATOM 2969 C C . SER A 1 391 ? 20.084 -4.756 -26.935 1.00 83.50 391 SER A C 1
ATOM 2971 O O . SER A 1 391 ? 20.026 -4.040 -27.935 1.00 83.50 391 SER A O 1
ATOM 2973 N N . PRO A 1 392 ? 21.237 -5.351 -26.584 1.00 74.00 392 PRO A N 1
ATOM 2974 C CA . PRO A 1 392 ? 22.376 -5.372 -27.491 1.00 74.00 392 PRO A CA 1
ATOM 2975 C C . PRO A 1 392 ? 22.129 -6.231 -28.741 1.00 74.00 392 PRO A C 1
ATOM 2977 O O . PRO A 1 392 ? 22.841 -6.055 -29.721 1.00 74.00 392 PRO A O 1
ATOM 2980 N N . TYR A 1 393 ? 21.146 -7.137 -28.719 1.00 77.69 393 TYR A N 1
ATOM 2981 C CA . TYR A 1 393 ? 20.906 -8.103 -29.796 1.00 77.69 393 TYR A CA 1
ATOM 2982 C C . TYR A 1 393 ? 19.867 -7.620 -30.816 1.00 77.69 393 TYR A C 1
ATOM 2984 O O . TYR A 1 393 ? 20.013 -7.872 -32.008 1.00 77.69 393 TYR A O 1
ATOM 2992 N N . TRP A 1 394 ? 18.855 -6.883 -30.352 1.00 79.75 394 TRP A N 1
ATOM 2993 C CA . TRP A 1 394 ? 17.746 -6.327 -31.137 1.00 79.75 394 TRP A CA 1
ATOM 2994 C C . TRP A 1 394 ? 17.289 -4.985 -30.553 1.00 79.75 394 TRP A C 1
ATOM 2996 O O . TRP A 1 394 ? 17.761 -4.543 -29.504 1.00 79.75 394 TRP A O 1
ATOM 3006 N N . GLY A 1 395 ? 16.316 -4.333 -31.184 1.00 79.94 395 GLY A N 1
ATOM 3007 C CA . GLY A 1 395 ? 15.744 -3.104 -30.647 1.00 79.94 395 GLY A CA 1
ATOM 3008 C C . GLY A 1 395 ? 16.711 -1.921 -30.724 1.00 79.94 395 GLY A C 1
ATOM 3009 O O . GLY A 1 395 ? 17.594 -1.857 -31.579 1.00 79.94 395 GLY A O 1
ATOM 3010 N N . ASP A 1 396 ? 16.487 -0.911 -29.892 1.00 79.31 396 ASP A N 1
ATOM 3011 C CA . ASP A 1 396 ? 17.038 0.438 -30.082 1.00 79.31 396 ASP A CA 1
ATOM 3012 C C . ASP A 1 396 ? 18.549 0.509 -29.838 1.00 79.31 396 ASP A C 1
ATOM 3014 O O . ASP A 1 396 ? 19.275 1.195 -30.565 1.00 79.31 396 ASP A O 1
ATOM 3018 N N . LEU A 1 397 ? 19.048 -0.227 -28.840 1.00 75.56 397 LEU A N 1
ATOM 3019 C CA . LEU A 1 397 ? 20.479 -0.268 -28.552 1.00 75.56 397 LEU A CA 1
ATOM 3020 C C . LEU A 1 397 ? 21.249 -0.996 -29.656 1.00 75.56 397 LEU A C 1
ATOM 3022 O O . LEU A 1 397 ? 22.274 -0.481 -30.093 1.00 75.56 397 LEU A O 1
ATOM 3026 N N . HIS A 1 398 ? 20.743 -2.125 -30.157 1.00 75.56 398 HIS A N 1
ATOM 3027 C CA . HIS A 1 398 ? 21.335 -2.799 -31.310 1.00 75.56 398 HIS A CA 1
ATOM 3028 C C . HIS A 1 398 ? 21.458 -1.860 -32.521 1.00 75.56 398 HIS A C 1
ATOM 3030 O O . HIS A 1 398 ? 22.528 -1.774 -33.122 1.00 75.56 398 HIS A O 1
ATOM 3036 N N . ARG A 1 399 ? 20.400 -1.098 -32.840 1.00 72.00 399 ARG A N 1
ATOM 3037 C CA . ARG A 1 399 ? 20.424 -0.107 -33.935 1.00 72.00 399 ARG A CA 1
ATOM 3038 C C . ARG A 1 399 ? 21.447 0.998 -33.693 1.00 72.00 399 ARG A C 1
ATOM 3040 O O . ARG A 1 399 ? 22.143 1.412 -34.611 1.00 72.00 399 ARG A O 1
ATOM 3047 N N . THR A 1 400 ? 21.565 1.450 -32.447 1.00 68.69 400 THR A N 1
ATOM 3048 C CA . THR A 1 400 ? 22.560 2.463 -32.066 1.00 68.69 400 THR A CA 1
ATOM 3049 C C . THR A 1 400 ? 23.990 1.953 -32.263 1.00 68.69 400 THR A C 1
ATOM 3051 O O . THR A 1 400 ? 24.864 2.721 -32.650 1.00 68.69 400 THR A O 1
ATOM 3054 N N . MET A 1 401 ? 24.235 0.663 -32.019 1.00 64.69 401 MET A N 1
ATOM 3055 C CA . MET A 1 401 ? 25.548 0.044 -32.222 1.00 64.69 401 MET A CA 1
ATOM 3056 C C . MET A 1 401 ? 25.860 -0.251 -33.699 1.00 64.69 401 MET A C 1
ATOM 3058 O O . MET A 1 401 ? 27.033 -0.360 -34.039 1.00 64.69 401 MET A O 1
ATOM 3062 N N . ASN A 1 402 ? 24.850 -0.345 -34.577 1.00 66.88 402 ASN A N 1
ATOM 3063 C CA . ASN A 1 402 ? 24.998 -0.780 -35.975 1.00 66.88 402 ASN A CA 1
ATOM 3064 C C . ASN A 1 402 ? 24.281 0.170 -36.973 1.00 66.88 402 ASN A C 1
ATOM 3066 O O . ASN A 1 402 ? 23.162 -0.117 -37.395 1.00 66.88 402 ASN A O 1
ATOM 3070 N N . PRO A 1 403 ? 24.895 1.307 -37.364 1.00 63.09 403 PRO A N 1
ATOM 3071 C CA . PRO A 1 403 ? 24.212 2.404 -38.074 1.00 63.09 403 PRO A CA 1
ATOM 3072 C C . PRO A 1 403 ? 24.132 2.340 -39.629 1.00 63.09 403 PRO A C 1
ATOM 3074 O O . PRO A 1 403 ? 23.741 3.334 -40.243 1.00 63.09 403 PRO A O 1
ATOM 3077 N N . SER A 1 404 ? 24.497 1.243 -40.309 1.00 53.28 404 SER A N 1
ATOM 3078 C CA . SER A 1 404 ? 24.509 1.126 -41.799 1.00 53.28 404 SER A CA 1
ATOM 3079 C C . SER A 1 404 ? 23.129 0.722 -42.408 1.00 53.28 404 SER A C 1
ATOM 3081 O O . SER A 1 404 ? 22.361 0.081 -41.698 1.00 53.28 404 SER A O 1
ATOM 3083 N N . PRO A 1 405 ? 22.748 1.072 -43.673 1.00 51.47 405 PRO A N 1
ATOM 3084 C CA . PRO A 1 405 ? 21.343 1.020 -44.143 1.00 51.47 405 PRO A CA 1
ATOM 3085 C C . PRO A 1 405 ? 20.919 -0.336 -44.764 1.00 51.47 405 PRO A C 1
ATOM 3087 O O . PRO A 1 405 ? 21.798 -1.058 -45.234 1.00 51.47 405 PRO A O 1
ATOM 3090 N N . PRO A 1 406 ? 19.600 -0.658 -44.873 1.00 55.31 406 PRO A N 1
ATOM 3091 C CA . PRO A 1 406 ? 18.412 0.172 -44.622 1.00 55.31 406 PRO A CA 1
ATOM 3092 C C . PRO A 1 406 ? 17.800 -0.027 -43.226 1.00 55.31 406 PRO A C 1
ATOM 3094 O O . PRO A 1 406 ? 18.159 -0.945 -42.496 1.00 55.31 406 PRO A O 1
ATOM 3097 N N . LYS A 1 407 ? 16.819 0.828 -42.889 1.00 57.88 407 LYS A N 1
ATOM 3098 C CA . LYS A 1 407 ? 15.804 0.603 -41.844 1.00 57.88 407 LYS A CA 1
ATOM 3099 C C . LYS A 1 407 ? 14.968 -0.625 -42.225 1.00 57.88 407 LYS A C 1
ATOM 3101 O O . LYS A 1 407 ? 13.841 -0.506 -42.676 1.00 57.88 407 LYS A O 1
ATOM 3106 N N . ALA A 1 408 ? 15.588 -1.789 -42.233 1.00 63.72 408 ALA A N 1
ATOM 3107 C CA . ALA A 1 408 ? 15.000 -3.044 -42.638 1.00 63.72 408 ALA A CA 1
ATOM 3108 C C . ALA A 1 408 ? 15.423 -4.076 -41.605 1.00 63.72 408 ALA A C 1
ATOM 3110 O O . ALA A 1 408 ? 16.568 -4.103 -41.156 1.00 63.72 408 ALA A O 1
ATOM 3111 N N . CYS A 1 409 ? 14.482 -4.910 -41.193 1.00 71.62 409 CYS A N 1
ATOM 3112 C CA . CYS A 1 409 ? 14.776 -6.041 -40.341 1.00 71.62 409 CYS A CA 1
ATOM 3113 C C . CYS A 1 409 ? 15.789 -6.948 -41.046 1.00 71.62 409 CYS A C 1
ATOM 3115 O O . CYS A 1 409 ? 15.551 -7.354 -42.187 1.00 71.62 409 CYS A O 1
ATOM 3117 N N . ARG A 1 410 ? 16.879 -7.312 -40.354 1.00 73.19 410 ARG A N 1
ATOM 3118 C CA . ARG A 1 410 ? 17.943 -8.168 -40.912 1.00 73.19 410 ARG A CA 1
ATOM 3119 C C . ARG A 1 410 ? 17.452 -9.535 -41.408 1.00 73.19 410 ARG A C 1
ATOM 3121 O O . ARG A 1 410 ? 18.158 -10.222 -42.131 1.00 73.19 410 ARG A O 1
ATOM 3128 N N . PHE A 1 411 ? 16.243 -9.920 -41.007 1.00 70.44 411 PHE A N 1
ATOM 3129 C CA . PHE A 1 411 ? 15.617 -11.204 -41.298 1.00 70.44 411 PHE A CA 1
ATOM 3130 C C . PHE A 1 411 ? 14.503 -11.130 -42.351 1.00 70.44 411 PHE A C 1
ATOM 3132 O O . PHE A 1 411 ? 14.020 -12.172 -42.781 1.00 70.44 411 PHE A O 1
ATOM 3139 N N . CYS A 1 412 ? 14.044 -9.931 -42.729 1.00 69.25 412 CYS A N 1
ATOM 3140 C CA . CYS A 1 412 ? 12.956 -9.778 -43.703 1.00 69.25 412 CYS A CA 1
ATOM 3141 C C . CYS A 1 412 ? 13.419 -9.913 -45.159 1.00 69.25 412 CYS A C 1
ATOM 3143 O O . CYS A 1 412 ? 12.586 -10.110 -46.039 1.00 69.25 412 CYS A O 1
ATOM 3145 N N . SER A 1 413 ? 14.721 -9.805 -45.425 1.00 56.41 413 SER A N 1
ATOM 3146 C CA . SER A 1 413 ? 15.282 -9.955 -46.768 1.00 56.41 413 SER A CA 1
ATOM 3147 C C . SER A 1 413 ? 15.454 -11.441 -47.109 1.00 56.41 413 SER A C 1
ATOM 3149 O O . SER A 1 413 ? 16.163 -12.153 -46.400 1.00 56.41 413 SER A O 1
ATOM 3151 N N . ASN A 1 414 ? 14.825 -11.910 -48.191 1.00 42.78 414 ASN A N 1
ATOM 3152 C CA . ASN A 1 414 ? 14.972 -13.284 -48.692 1.00 42.78 414 ASN A CA 1
ATOM 3153 C C . ASN A 1 414 ? 16.445 -13.620 -49.034 1.00 42.78 414 ASN A C 1
ATOM 3155 O O . ASN A 1 414 ? 17.164 -12.738 -49.521 1.00 42.78 414 ASN A O 1
ATOM 3159 N N . PRO A 1 415 ? 16.899 -14.885 -48.892 1.00 35.31 415 PRO A N 1
ATOM 3160 C CA . PRO A 1 415 ? 18.064 -15.354 -49.638 1.00 35.31 415 PRO A CA 1
ATOM 3161 C C . PRO A 1 415 ? 17.743 -15.260 -51.143 1.00 35.31 415 PRO A C 1
ATOM 3163 O O . PRO A 1 415 ? 16.614 -15.558 -51.534 1.00 35.31 415 PRO A O 1
ATOM 3166 N N . PRO A 1 416 ? 18.677 -14.830 -52.012 1.00 31.25 416 PRO A N 1
ATOM 3167 C CA . PRO A 1 416 ? 18.414 -14.787 -53.442 1.00 31.25 416 PRO A CA 1
ATOM 3168 C C . PRO A 1 416 ? 18.224 -16.220 -53.947 1.00 31.25 416 PRO A C 1
ATOM 3170 O O . PRO A 1 416 ? 19.179 -16.989 -54.039 1.00 31.25 416 PRO A O 1
ATOM 3173 N N . THR A 1 417 ? 16.980 -16.579 -54.253 1.00 29.16 417 THR A N 1
ATOM 3174 C CA . THR A 1 417 ? 16.638 -17.761 -55.039 1.00 29.16 417 THR A CA 1
ATOM 3175 C C . THR A 1 417 ? 17.265 -17.626 -56.421 1.00 29.16 417 THR A C 1
ATOM 3177 O O . THR A 1 417 ? 17.048 -16.637 -57.123 1.00 29.16 417 THR A O 1
ATOM 3180 N N . SER A 1 418 ? 18.047 -18.631 -56.800 1.00 37.56 418 SER A N 1
ATOM 3181 C CA . SER A 1 418 ? 18.524 -18.864 -58.156 1.00 37.56 418 SER A CA 1
ATOM 3182 C C . SER A 1 418 ? 17.353 -18.900 -59.139 1.00 37.56 418 SER A C 1
ATOM 3184 O O . SER A 1 418 ? 16.558 -19.834 -59.112 1.00 37.56 418 SER A O 1
ATOM 3186 N N . SER A 1 419 ? 17.252 -17.898 -60.007 1.00 28.61 419 SER A N 1
ATOM 3187 C CA . SER A 1 419 ? 16.562 -17.993 -61.295 1.00 28.61 419 SER A CA 1
ATOM 3188 C C . SER A 1 419 ? 16.912 -16.763 -62.123 1.00 28.61 419 SER A C 1
ATOM 3190 O O . SER A 1 419 ? 16.601 -15.630 -61.761 1.00 28.61 419 SER A O 1
ATOM 3192 N N . SER A 1 420 ? 17.603 -17.013 -63.228 1.00 37.81 420 SER A N 1
ATOM 3193 C CA . SER A 1 420 ? 17.989 -16.057 -64.253 1.00 37.81 420 SER A CA 1
ATOM 3194 C C . SER A 1 420 ? 16.780 -15.362 -64.878 1.00 37.81 420 SER A C 1
ATOM 3196 O O . SER A 1 420 ? 16.022 -16.003 -65.596 1.00 37.81 420 SER A O 1
ATOM 3198 N N . VAL A 1 421 ? 16.672 -14.046 -64.711 1.00 29.48 421 VAL A N 1
ATOM 3199 C CA . VAL A 1 421 ? 16.197 -13.136 -65.764 1.00 29.48 421 VAL A CA 1
ATOM 3200 C C . VAL A 1 421 ? 16.960 -11.828 -65.578 1.00 29.48 421 VAL A C 1
ATOM 3202 O O . VAL A 1 421 ? 16.858 -11.183 -64.536 1.00 29.48 421 VAL A O 1
ATOM 3205 N N . ALA A 1 422 ? 17.779 -11.467 -66.563 1.00 36.09 422 ALA A N 1
ATOM 3206 C CA . ALA A 1 422 ? 18.500 -10.201 -66.580 1.00 36.09 422 ALA A CA 1
ATOM 3207 C C . ALA A 1 422 ? 17.519 -9.025 -66.755 1.00 36.09 422 ALA A C 1
ATOM 3209 O O . ALA A 1 422 ? 16.723 -9.053 -67.695 1.00 36.09 422 ALA A O 1
ATOM 3210 N N . PRO A 1 423 ? 17.592 -7.966 -65.925 1.00 28.39 423 PRO A N 1
ATOM 3211 C CA . PRO A 1 423 ? 16.997 -6.675 -66.231 1.00 28.39 423 PRO A CA 1
ATOM 3212 C C . PRO A 1 423 ? 18.071 -5.650 -66.653 1.00 28.39 423 PRO A C 1
ATOM 3214 O O . PRO A 1 423 ? 19.268 -5.855 -66.428 1.00 28.39 423 PRO A O 1
ATOM 3217 N N . PRO A 1 424 ? 17.663 -4.548 -67.304 1.00 29.77 424 PRO A N 1
ATOM 3218 C CA . PRO A 1 424 ? 18.550 -3.724 -68.107 1.00 29.77 424 PRO A CA 1
ATOM 3219 C C . PRO A 1 424 ? 19.480 -2.862 -67.252 1.00 29.77 424 PRO A C 1
ATOM 3221 O O . PRO A 1 424 ? 19.158 -2.445 -66.140 1.00 29.77 424 PRO A O 1
ATOM 3224 N N . ILE A 1 425 ? 20.648 -2.584 -67.832 1.00 36.28 425 ILE A N 1
ATOM 3225 C CA . ILE A 1 425 ? 21.720 -1.734 -67.314 1.00 36.28 425 ILE A CA 1
ATOM 3226 C C . ILE A 1 425 ? 21.147 -0.384 -66.850 1.00 36.28 425 ILE A C 1
ATOM 3228 O O . ILE A 1 425 ? 20.869 0.505 -67.654 1.00 36.28 425 ILE A O 1
ATOM 3232 N N . ALA A 1 426 ? 21.014 -0.220 -65.532 1.00 28.47 426 ALA A N 1
ATOM 3233 C CA . ALA A 1 426 ? 20.773 1.064 -64.891 1.00 28.47 426 ALA A CA 1
ATOM 3234 C C . ALA A 1 426 ? 22.120 1.710 -64.541 1.00 28.47 426 ALA A C 1
ATOM 3236 O O . ALA A 1 426 ? 22.974 1.141 -63.860 1.00 28.47 426 ALA A O 1
ATOM 3237 N N . GLN A 1 427 ? 22.309 2.909 -65.075 1.00 28.95 427 GLN A N 1
ATOM 3238 C CA . GLN A 1 427 ? 23.555 3.658 -65.116 1.00 28.95 427 GLN A CA 1
ATOM 3239 C C . GLN A 1 427 ? 24.152 3.925 -63.723 1.00 28.95 427 GLN A C 1
ATOM 3241 O O . GLN A 1 427 ? 23.533 4.519 -62.840 1.00 28.95 427 GLN A O 1
ATOM 3246 N N . SER A 1 428 ? 25.422 3.549 -63.575 1.00 30.72 428 SER A N 1
ATOM 3247 C CA . SER A 1 428 ? 26.326 3.987 -62.511 1.00 30.72 428 SER A CA 1
ATOM 3248 C C . SER A 1 428 ? 26.304 5.517 -62.347 1.00 30.72 428 SER A C 1
ATOM 3250 O O . SER A 1 428 ? 26.600 6.263 -63.285 1.00 30.72 428 SER A O 1
ATOM 3252 N N . ARG A 1 429 ? 25.986 6.003 -61.137 1.00 34.38 429 ARG A N 1
ATOM 3253 C CA . ARG A 1 429 ? 26.159 7.414 -60.751 1.00 34.38 429 ARG A CA 1
ATOM 3254 C C . ARG A 1 429 ? 27.655 7.755 -60.746 1.00 34.38 429 ARG A C 1
ATOM 3256 O O . ARG A 1 429 ? 28.380 7.414 -59.812 1.00 34.38 429 ARG A O 1
ATOM 3263 N N . LYS A 1 430 ? 28.114 8.443 -61.797 1.00 35.44 430 LYS A N 1
ATOM 3264 C CA . LYS A 1 430 ? 29.485 8.960 -61.940 1.00 35.44 430 LYS A CA 1
ATOM 3265 C C . LYS A 1 430 ? 29.822 9.940 -60.805 1.00 35.44 430 LYS A C 1
ATOM 3267 O O . LYS A 1 430 ? 29.079 10.881 -60.540 1.00 35.44 430 LYS A O 1
ATOM 3272 N N . ARG A 1 431 ? 30.977 9.739 -60.161 1.00 43.19 431 ARG A N 1
ATOM 3273 C CA . ARG A 1 431 ? 31.643 10.747 -59.315 1.00 43.19 431 ARG A CA 1
ATOM 3274 C C . ARG A 1 431 ? 32.012 11.952 -60.201 1.00 43.19 431 ARG A C 1
ATOM 3276 O O . ARG A 1 431 ? 32.606 11.744 -61.256 1.00 43.19 431 ARG A O 1
ATOM 3283 N N . GLY A 1 432 ? 31.656 13.175 -59.796 1.00 45.16 432 GLY A N 1
ATOM 3284 C CA . GLY A 1 432 ? 31.973 14.409 -60.542 1.00 45.16 432 GLY A CA 1
ATOM 3285 C C . GLY A 1 432 ? 33.482 14.638 -60.718 1.00 45.16 432 GLY A C 1
ATOM 3286 O O . GLY A 1 432 ? 3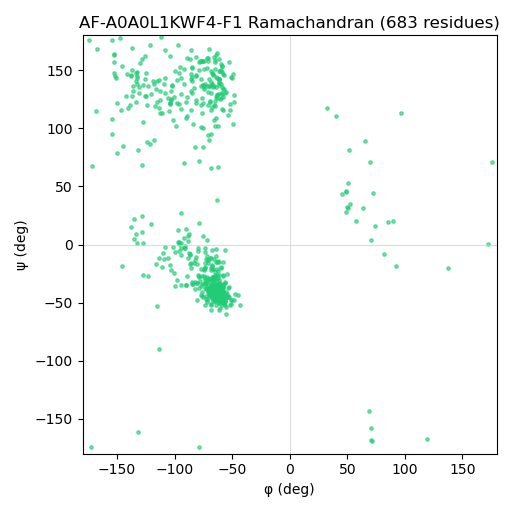4.275 14.216 -59.868 1.00 45.16 432 GLY A O 1
ATOM 3287 N N . ARG A 1 433 ? 33.882 15.277 -61.825 1.00 51.38 433 ARG A N 1
ATOM 3288 C CA . ARG A 1 433 ? 35.290 15.562 -62.166 1.00 51.38 433 ARG A CA 1
ATOM 3289 C C . ARG A 1 433 ? 35.809 16.740 -61.327 1.00 51.38 433 ARG A C 1
ATOM 3291 O O . ARG A 1 433 ? 35.055 17.560 -60.815 1.00 51.38 433 ARG A O 1
ATOM 3298 N N . THR A 1 434 ? 37.128 16.849 -61.165 1.00 52.88 434 THR A N 1
ATOM 3299 C CA . THR A 1 434 ? 37.796 17.941 -60.418 1.00 52.88 434 THR A CA 1
ATOM 3300 C C . THR A 1 434 ? 37.581 19.337 -61.020 1.00 52.88 434 THR A C 1
ATOM 3302 O O . THR A 1 434 ? 37.828 20.336 -60.344 1.00 52.88 434 THR A O 1
ATOM 3305 N N . THR A 1 435 ? 37.095 19.402 -62.260 1.00 55.47 435 THR A N 1
ATOM 3306 C CA . THR A 1 435 ? 36.835 20.611 -63.051 1.00 55.47 435 THR A CA 1
ATOM 3307 C C . THR A 1 435 ? 35.423 21.178 -62.891 1.00 55.47 435 THR A C 1
ATOM 3309 O O . THR A 1 435 ? 35.118 22.189 -63.512 1.00 55.47 435 THR A O 1
ATOM 3312 N N . ASP A 1 436 ? 34.557 20.546 -62.097 1.00 60.09 436 ASP A N 1
ATOM 3313 C CA . ASP A 1 436 ? 33.162 20.976 -61.958 1.00 60.09 436 ASP A CA 1
ATOM 3314 C C . ASP A 1 436 ? 33.047 22.223 -61.057 1.00 60.09 436 ASP A C 1
ATOM 3316 O O . ASP A 1 436 ? 33.771 22.359 -60.062 1.00 60.09 436 ASP A O 1
ATOM 3320 N N . ALA A 1 437 ? 32.130 23.134 -61.405 1.00 65.56 437 ALA A N 1
ATOM 3321 C CA . ALA A 1 437 ? 31.877 24.356 -60.643 1.00 65.56 437 ALA A CA 1
ATOM 3322 C C . ALA A 1 437 ? 31.238 24.049 -59.276 1.00 65.56 437 ALA A C 1
ATOM 3324 O O . ALA A 1 437 ? 30.369 23.180 -59.159 1.00 65.56 437 ALA A O 1
ATOM 3325 N N . VAL A 1 438 ? 31.660 24.769 -58.233 1.00 71.00 438 VAL A N 1
ATOM 3326 C CA . VAL A 1 438 ? 31.235 24.527 -56.844 1.00 71.00 438 VAL A CA 1
ATOM 3327 C C . VAL A 1 438 ? 30.825 25.821 -56.164 1.00 71.00 438 VAL A C 1
ATOM 3329 O O . VAL A 1 438 ? 31.499 26.837 -56.291 1.00 71.00 438 VAL A O 1
ATOM 3332 N N . GLU A 1 439 ? 29.733 25.769 -55.411 1.00 71.19 439 GLU A N 1
ATOM 3333 C CA . GLU A 1 439 ? 29.270 26.875 -54.580 1.00 71.19 439 GLU A CA 1
ATOM 3334 C C . GLU A 1 439 ? 29.961 26.854 -53.208 1.00 71.19 439 GLU A C 1
ATOM 3336 O O . GLU A 1 439 ? 30.056 25.813 -52.552 1.00 71.19 439 GLU A O 1
ATOM 3341 N N . CYS A 1 440 ? 30.478 28.004 -52.770 1.00 70.81 440 CYS A N 1
ATOM 3342 C CA . CYS A 1 440 ? 31.070 28.149 -51.448 1.00 70.81 440 CYS A CA 1
ATOM 3343 C C . CYS A 1 440 ? 29.973 28.055 -50.371 1.00 70.81 440 CYS A C 1
ATOM 3345 O O . CYS A 1 440 ? 29.073 28.892 -50.367 1.00 70.81 440 CYS A O 1
ATOM 3347 N N . PRO A 1 441 ? 30.056 27.118 -49.411 1.00 63.28 441 PRO A N 1
ATOM 3348 C CA . PRO A 1 441 ? 29.000 26.908 -48.417 1.00 63.28 441 PRO A CA 1
ATOM 3349 C C . PRO A 1 441 ? 28.850 28.056 -47.402 1.00 63.28 441 PRO A C 1
ATOM 3351 O O . PRO A 1 441 ? 27.879 28.080 -46.655 1.00 63.28 441 PRO A O 1
ATOM 3354 N N . GLU A 1 442 ? 29.803 28.990 -47.354 1.00 61.84 442 GLU A N 1
ATOM 3355 C CA . GLU A 1 442 ? 29.829 30.091 -46.379 1.00 61.84 442 GLU A CA 1
ATOM 3356 C C . GLU A 1 442 ? 29.262 31.402 -46.931 1.00 61.84 442 GLU A C 1
ATOM 3358 O O . GLU A 1 442 ? 28.732 32.224 -46.187 1.00 61.84 442 GLU A O 1
ATOM 3363 N N . CYS A 1 443 ? 29.398 31.630 -48.237 1.00 61.56 443 CYS A N 1
ATOM 3364 C CA . CYS A 1 443 ? 29.020 32.893 -48.874 1.00 61.56 443 CYS A CA 1
ATOM 3365 C C . CYS A 1 443 ? 28.239 32.711 -50.180 1.00 61.56 443 CYS A C 1
ATOM 3367 O O . CYS A 1 443 ? 27.950 33.698 -50.853 1.00 61.56 443 CYS A O 1
ATOM 3369 N N . SER A 1 444 ? 27.911 31.467 -50.542 1.00 60.44 444 SER A N 1
ATOM 3370 C CA . SER A 1 444 ? 27.140 31.094 -51.732 1.00 60.44 444 SER A CA 1
ATOM 3371 C C . SER A 1 444 ? 27.723 31.568 -53.071 1.00 60.44 444 SER A C 1
ATOM 3373 O O . SER A 1 444 ? 27.033 31.630 -54.087 1.00 60.44 444 SER A O 1
ATOM 3375 N N . ILE A 1 445 ? 29.022 31.889 -53.113 1.00 59.59 445 ILE A N 1
ATOM 3376 C CA . ILE A 1 445 ? 29.714 32.249 -54.357 1.00 59.59 445 ILE A CA 1
ATOM 3377 C C . ILE A 1 445 ? 29.984 30.986 -55.179 1.00 59.59 445 ILE A C 1
ATOM 3379 O O . ILE A 1 445 ? 30.630 30.055 -54.697 1.00 59.59 445 ILE A O 1
ATOM 3383 N N . VAL A 1 446 ? 29.555 30.978 -56.443 1.00 72.69 446 VAL A N 1
ATOM 3384 C CA . VAL A 1 446 ? 29.850 29.898 -57.395 1.00 72.69 446 VAL A CA 1
ATOM 3385 C C . VAL A 1 446 ? 31.244 30.090 -57.993 1.00 72.69 446 VAL A C 1
ATOM 3387 O O . VAL A 1 446 ? 31.561 31.131 -58.567 1.00 72.69 446 VAL A O 1
ATOM 3390 N N . LEU A 1 447 ? 32.086 29.070 -57.857 1.00 73.31 447 LEU A N 1
ATOM 3391 C CA . LEU A 1 447 ? 33.489 29.067 -58.257 1.00 73.31 447 LEU A CA 1
ATOM 3392 C C . LEU A 1 447 ? 33.709 28.054 -59.376 1.00 73.31 447 LEU A C 1
ATOM 3394 O O . LEU A 1 447 ? 33.151 26.961 -59.356 1.00 73.31 447 LEU A O 1
ATOM 3398 N N . ALA A 1 448 ? 34.547 28.419 -60.346 1.00 61.31 448 ALA A N 1
ATOM 3399 C CA . ALA A 1 448 ? 34.707 27.674 -61.596 1.00 61.31 448 ALA A CA 1
ATOM 3400 C C . ALA A 1 448 ? 35.239 26.240 -61.420 1.00 61.31 448 ALA A C 1
ATOM 3402 O O . ALA A 1 448 ? 35.036 25.411 -62.297 1.00 61.31 448 ALA A O 1
ATOM 3403 N N . SER A 1 449 ? 35.921 25.946 -60.309 1.00 73.94 449 SER A N 1
ATOM 3404 C CA . SER A 1 449 ? 36.446 24.612 -60.003 1.00 73.94 449 SER A CA 1
ATOM 3405 C C . SER A 1 449 ? 36.571 24.383 -58.495 1.00 73.94 449 SER A C 1
ATOM 3407 O O . SER A 1 449 ? 36.658 25.338 -57.712 1.00 73.94 449 SER A O 1
ATOM 3409 N N . ARG A 1 450 ? 36.693 23.116 -58.073 1.00 72.31 450 ARG A N 1
ATOM 3410 C CA . ARG A 1 450 ? 37.001 22.757 -56.674 1.00 72.31 450 ARG A CA 1
ATOM 3411 C C . ARG A 1 450 ? 38.314 23.358 -56.172 1.00 72.31 450 ARG A C 1
ATOM 3413 O O . ARG A 1 450 ? 38.380 23.777 -55.020 1.00 72.31 450 ARG A O 1
ATOM 3420 N N . SER A 1 451 ? 39.341 23.433 -57.016 1.00 75.25 451 SER A N 1
ATOM 3421 C CA . SER A 1 451 ? 40.625 24.072 -56.690 1.00 75.25 451 SER A CA 1
ATOM 3422 C C . SER A 1 451 ? 40.467 25.565 -56.396 1.00 75.25 451 SER A C 1
ATOM 3424 O O . SER A 1 451 ? 41.000 26.054 -55.399 1.00 75.25 451 SER A O 1
ATOM 3426 N N . SER A 1 452 ? 39.665 26.275 -57.196 1.00 75.00 452 SER A N 1
ATOM 3427 C CA . SER A 1 452 ? 39.314 27.679 -56.944 1.00 75.00 452 SER A CA 1
ATOM 3428 C C . SER A 1 452 ? 38.498 27.832 -55.654 1.00 75.00 452 SER A C 1
ATOM 3430 O O . SER A 1 452 ? 38.729 28.767 -54.892 1.00 75.00 452 SER A O 1
ATOM 3432 N N . GLY A 1 453 ? 37.615 26.867 -55.364 1.00 78.31 453 GLY A N 1
ATOM 3433 C CA . GLY A 1 453 ? 36.911 26.710 -54.086 1.00 78.31 453 GLY A CA 1
ATOM 3434 C C . GLY A 1 453 ? 37.836 26.696 -52.875 1.00 78.31 453 GLY A C 1
ATOM 3435 O O . GLY A 1 453 ? 37.651 27.461 -51.927 1.00 78.31 453 GLY A O 1
ATOM 3436 N N . VAL A 1 454 ? 38.855 25.837 -52.915 1.00 78.12 454 VAL A N 1
ATOM 3437 C CA . VAL A 1 454 ? 39.826 25.707 -51.822 1.00 78.12 454 VAL A CA 1
ATOM 3438 C C . VAL A 1 454 ? 40.643 26.991 -51.673 1.00 78.12 454 VAL A C 1
ATOM 3440 O O . VAL A 1 454 ? 40.847 27.449 -50.550 1.00 78.12 454 VAL A O 1
ATOM 3443 N N . GLY A 1 455 ? 41.067 27.610 -52.780 1.00 74.12 455 GLY A N 1
ATOM 3444 C CA . GLY A 1 455 ? 41.762 28.901 -52.759 1.00 74.12 455 GLY A CA 1
ATOM 3445 C C . GLY A 1 455 ? 40.925 30.013 -52.118 1.00 74.12 455 GLY A C 1
ATOM 3446 O O . GLY A 1 455 ? 41.419 30.738 -51.257 1.00 74.12 455 GLY A O 1
ATOM 3447 N N . HIS A 1 456 ? 39.640 30.090 -52.462 1.00 76.56 456 HIS A N 1
ATOM 3448 C CA . HIS A 1 456 ? 38.699 31.065 -51.914 1.00 76.56 456 HIS A CA 1
ATOM 3449 C C . HIS A 1 456 ? 38.432 30.863 -50.413 1.00 76.56 456 HIS A C 1
ATOM 3451 O O . HIS A 1 456 ? 38.527 31.814 -49.639 1.00 76.56 456 HIS A O 1
ATOM 3457 N N . LEU A 1 457 ? 38.178 29.630 -49.959 1.00 74.56 457 LEU A N 1
ATOM 3458 C CA . LEU A 1 457 ? 37.978 29.346 -48.530 1.00 74.56 457 LEU A CA 1
ATOM 3459 C C . LEU A 1 457 ? 39.215 29.688 -47.689 1.00 74.56 457 LEU A C 1
ATOM 3461 O O . LEU A 1 457 ? 39.085 30.143 -46.553 1.00 74.56 457 LEU A O 1
ATOM 3465 N N . ARG A 1 458 ? 40.416 29.521 -48.252 1.00 82.44 458 ARG A N 1
ATOM 3466 C CA . ARG A 1 458 ? 41.670 29.896 -47.588 1.00 82.44 458 ARG A CA 1
ATOM 3467 C C . ARG A 1 458 ? 41.872 31.409 -47.557 1.00 82.44 458 ARG A C 1
ATOM 3469 O O . ARG A 1 458 ? 42.114 31.960 -46.490 1.00 82.44 458 ARG A O 1
ATOM 3476 N N . ALA A 1 459 ? 41.761 32.077 -48.704 1.00 62.38 459 ALA A N 1
ATOM 3477 C CA . ALA A 1 459 ? 42.083 33.497 -48.836 1.00 62.38 459 ALA A CA 1
ATOM 3478 C C . ALA A 1 459 ? 40.997 34.425 -48.266 1.00 62.38 459 ALA A C 1
ATOM 3480 O O . ALA A 1 459 ? 41.309 35.475 -47.712 1.00 62.38 459 ALA A O 1
ATOM 3481 N N . THR A 1 460 ? 39.722 34.050 -48.393 1.00 65.06 460 THR A N 1
ATOM 3482 C CA . THR A 1 460 ? 38.577 34.896 -48.016 1.00 65.06 460 THR A CA 1
ATOM 3483 C C . THR A 1 460 ? 38.007 34.529 -46.645 1.00 65.06 460 THR A C 1
ATOM 3485 O O . THR A 1 460 ? 37.614 35.417 -45.890 1.00 65.06 460 THR A O 1
ATOM 3488 N N . HIS A 1 461 ? 37.999 33.238 -46.293 1.00 69.12 461 HIS A N 1
ATOM 3489 C CA . HIS A 1 461 ? 37.398 32.739 -45.049 1.00 69.12 461 HIS A CA 1
ATOM 3490 C C . HIS A 1 461 ? 38.421 32.244 -44.009 1.00 69.12 461 HIS A C 1
ATOM 3492 O O . HIS A 1 461 ? 38.043 31.995 -42.866 1.00 69.12 461 HIS A O 1
ATOM 3498 N N . GLY A 1 462 ? 39.711 32.162 -44.360 1.00 59.53 462 GLY A N 1
ATOM 3499 C CA . GLY A 1 462 ? 40.792 31.809 -43.433 1.00 59.53 462 GLY A CA 1
ATOM 3500 C C . GLY A 1 462 ? 40.856 30.328 -43.050 1.00 59.53 462 GLY A C 1
ATOM 3501 O O . GLY A 1 462 ? 41.511 29.987 -42.067 1.00 59.53 462 GLY A O 1
ATOM 3502 N N . TYR A 1 463 ? 40.188 29.439 -43.793 1.00 72.12 463 TYR A N 1
ATOM 3503 C CA . TYR A 1 463 ? 40.190 28.010 -43.479 1.00 72.12 463 TYR A CA 1
ATOM 3504 C C . TYR A 1 463 ? 41.556 27.361 -43.751 1.00 72.12 463 TYR A C 1
ATOM 3506 O O . TYR A 1 463 ? 42.185 27.656 -44.771 1.00 72.12 463 TYR A O 1
ATOM 3514 N N . PRO A 1 464 ? 42.009 26.414 -42.910 1.00 67.50 464 PRO A N 1
ATOM 3515 C CA . PRO A 1 464 ? 43.168 25.591 -43.226 1.00 67.50 464 PRO A CA 1
ATOM 3516 C C . PRO A 1 464 ? 42.871 24.662 -44.415 1.00 67.50 464 PRO A C 1
ATOM 3518 O O . PRO A 1 464 ? 41.752 24.184 -44.612 1.00 67.50 464 PRO A O 1
ATOM 3521 N N . HIS A 1 465 ? 43.896 24.383 -45.226 1.00 66.50 465 HIS A N 1
ATOM 3522 C CA . HIS A 1 465 ? 43.760 23.710 -46.527 1.00 66.50 465 HIS A CA 1
ATOM 3523 C C . HIS A 1 465 ? 43.022 22.354 -46.465 1.00 66.50 465 HIS A C 1
ATOM 3525 O O . HIS A 1 465 ? 42.163 22.079 -47.303 1.00 66.50 465 HIS A O 1
ATOM 3531 N N . GLN A 1 466 ? 43.308 21.517 -45.460 1.00 69.88 466 GLN A N 1
ATOM 3532 C CA . GLN A 1 466 ? 42.640 20.216 -45.284 1.00 69.88 466 GLN A CA 1
ATOM 3533 C C . GLN A 1 466 ? 41.151 20.338 -44.930 1.00 69.88 466 GLN A C 1
ATOM 3535 O O . GLN A 1 466 ? 40.358 19.470 -45.297 1.00 69.88 466 GLN A O 1
ATOM 3540 N N . GLU A 1 467 ? 40.760 21.404 -44.237 1.00 67.50 467 GLU A N 1
ATOM 3541 C CA . GLU A 1 467 ? 39.381 21.625 -43.804 1.00 67.50 467 GLU A CA 1
ATOM 3542 C C . GLU A 1 467 ? 38.540 22.226 -44.934 1.00 67.50 467 GLU A C 1
ATOM 3544 O O . GLU A 1 467 ? 37.438 21.746 -45.196 1.00 67.50 467 GLU A O 1
ATOM 3549 N N . ALA A 1 468 ? 39.124 23.138 -45.720 1.00 72.62 468 ALA A N 1
ATOM 3550 C CA . ALA A 1 468 ? 38.543 23.622 -46.974 1.00 72.62 468 ALA A CA 1
ATOM 3551 C C . ALA A 1 468 ? 38.276 22.476 -47.975 1.00 72.62 468 ALA A C 1
ATOM 3553 O O . ALA A 1 468 ? 37.222 22.424 -48.610 1.00 72.62 468 ALA A O 1
ATOM 3554 N N . LEU A 1 469 ? 39.196 21.507 -48.072 1.00 69.81 469 LEU A N 1
ATOM 3555 C CA . LEU A 1 469 ? 39.017 20.308 -48.901 1.00 69.81 469 LEU A CA 1
ATOM 3556 C C . LEU A 1 469 ? 37.895 19.390 -48.401 1.00 69.81 469 LEU A C 1
ATOM 3558 O O . LEU A 1 469 ? 37.171 18.817 -49.218 1.00 69.81 469 LEU A O 1
ATOM 3562 N N . ARG A 1 470 ? 37.739 19.228 -47.080 1.00 71.06 470 ARG A N 1
ATOM 3563 C CA . ARG A 1 470 ? 36.626 18.449 -46.513 1.00 71.06 470 ARG A CA 1
ATOM 3564 C C . ARG A 1 470 ? 35.288 19.123 -46.784 1.00 71.06 470 ARG A C 1
ATOM 3566 O O . ARG A 1 470 ? 34.389 18.452 -47.280 1.00 71.06 470 ARG A O 1
ATOM 3573 N N . LEU A 1 471 ? 35.191 20.428 -46.535 1.00 68.75 471 LEU A N 1
ATOM 3574 C CA . LEU A 1 471 ? 33.967 21.209 -46.732 1.00 68.75 471 LEU A CA 1
ATOM 3575 C C . LEU A 1 471 ? 33.461 21.129 -48.180 1.00 68.75 471 LEU A C 1
ATOM 3577 O O . LEU A 1 471 ? 32.280 20.874 -48.412 1.00 68.75 471 LEU A O 1
ATOM 3581 N N . LEU A 1 472 ? 34.362 21.231 -49.162 1.00 65.38 472 LEU A N 1
ATOM 3582 C CA . LEU A 1 472 ? 34.013 21.165 -50.588 1.00 65.38 472 LEU A CA 1
ATOM 3583 C C . LEU A 1 472 ? 33.850 19.736 -51.136 1.00 65.38 472 LEU A C 1
ATOM 3585 O O . LEU A 1 472 ? 33.313 19.553 -52.234 1.00 65.38 472 LEU A O 1
ATOM 3589 N N . ARG A 1 473 ? 34.286 18.701 -50.401 1.00 64.81 473 ARG A N 1
ATOM 3590 C CA . ARG A 1 473 ? 33.941 17.297 -50.706 1.00 64.81 473 ARG A CA 1
ATOM 3591 C C . ARG A 1 473 ? 32.491 16.980 -50.351 1.00 64.81 473 ARG A C 1
ATOM 3593 O O . ARG A 1 473 ? 31.882 16.176 -51.048 1.00 64.81 473 ARG A O 1
ATOM 3600 N N . SER A 1 474 ? 31.963 17.607 -49.303 1.00 55.12 474 SER A N 1
ATOM 3601 C CA . SER A 1 474 ? 30.578 17.451 -48.840 1.00 55.12 474 SER A CA 1
ATOM 3602 C C . SER A 1 474 ? 29.574 18.405 -49.499 1.00 55.12 474 SER A C 1
ATOM 3604 O O . SER A 1 474 ? 28.374 18.206 -49.334 1.00 55.12 474 SER A O 1
ATOM 3606 N N . ALA A 1 475 ? 30.035 19.426 -50.227 1.00 51.75 475 ALA A N 1
ATOM 3607 C CA . ALA A 1 475 ? 29.160 20.391 -50.889 1.00 51.75 475 ALA A CA 1
ATOM 3608 C C . ALA A 1 475 ? 28.529 19.807 -52.177 1.00 51.75 475 ALA A C 1
ATOM 3610 O O . ALA A 1 475 ? 29.242 19.158 -52.957 1.00 51.75 475 ALA A O 1
ATOM 3611 N N . PRO A 1 476 ? 27.220 20.020 -52.418 1.00 52.72 476 PRO A N 1
ATOM 3612 C CA . PRO A 1 476 ? 26.565 19.630 -53.666 1.00 52.72 476 PRO A CA 1
ATOM 3613 C C . PRO A 1 476 ? 27.126 20.423 -54.867 1.00 52.72 476 PRO A C 1
ATOM 3615 O O . PRO A 1 476 ? 27.599 21.547 -54.687 1.00 52.72 476 PRO A O 1
ATOM 3618 N N . PRO A 1 477 ? 27.115 19.859 -56.093 1.00 54.69 477 PRO A N 1
ATOM 3619 C CA . PRO A 1 477 ? 27.473 20.611 -57.298 1.00 54.69 477 PRO A CA 1
ATOM 3620 C C . PRO A 1 477 ? 26.498 21.781 -57.496 1.00 54.69 477 PRO A C 1
ATOM 3622 O O . PRO A 1 477 ? 25.308 21.641 -57.212 1.00 54.69 477 PRO A O 1
ATOM 3625 N N . ALA A 1 478 ? 27.004 22.928 -57.961 1.00 51.59 478 ALA A N 1
ATOM 3626 C CA . ALA A 1 478 ? 26.183 24.125 -58.142 1.00 51.59 478 ALA A CA 1
ATOM 3627 C C . ALA A 1 478 ? 25.028 23.852 -59.136 1.00 51.59 478 ALA A C 1
ATOM 3629 O O . ALA A 1 478 ? 25.259 23.189 -60.155 1.00 51.59 478 ALA A O 1
ATOM 3630 N N . PRO A 1 479 ? 23.796 24.329 -58.870 1.00 48.94 479 PRO A N 1
ATOM 3631 C CA . PRO A 1 479 ? 22.671 24.122 -59.777 1.00 48.94 479 PRO A CA 1
ATOM 3632 C C . PRO A 1 479 ? 22.934 24.803 -61.134 1.00 48.94 479 PRO A C 1
ATOM 3634 O O . PRO A 1 479 ? 23.518 25.890 -61.165 1.00 48.94 479 PRO A O 1
ATOM 3637 N N . PRO A 1 480 ? 22.514 24.207 -62.268 1.00 47.72 480 PRO A N 1
ATOM 3638 C CA . PRO A 1 480 ? 22.595 24.869 -63.564 1.00 47.72 480 PRO A CA 1
ATOM 3639 C C . PRO A 1 480 ? 21.552 25.993 -63.598 1.00 47.72 480 PRO A C 1
ATOM 3641 O O . PRO A 1 480 ? 20.375 25.757 -63.852 1.00 47.72 480 PRO A O 1
ATOM 3644 N N . GLY A 1 481 ? 21.984 27.206 -63.255 1.00 39.31 481 GLY A N 1
ATOM 3645 C CA . GLY A 1 481 ? 21.154 28.407 -63.203 1.00 39.31 481 GLY A CA 1
ATOM 3646 C C . GLY A 1 481 ? 21.630 29.471 -64.188 1.00 39.31 481 GLY A C 1
ATOM 3647 O O . GLY A 1 481 ? 22.830 29.690 -64.352 1.00 39.31 481 GLY A O 1
ATOM 3648 N N . ASP A 1 482 ? 20.652 30.092 -64.839 1.00 39.84 482 ASP A N 1
ATOM 3649 C CA . ASP A 1 482 ? 20.722 30.988 -65.992 1.00 39.84 482 ASP A CA 1
ATOM 3650 C C . ASP A 1 482 ? 21.770 32.118 -65.880 1.00 39.84 482 ASP A C 1
ATOM 3652 O O . ASP A 1 482 ? 21.844 32.845 -64.888 1.00 39.84 482 ASP A O 1
ATOM 3656 N N . ARG A 1 483 ? 22.623 32.258 -66.902 1.00 43.22 483 ARG A N 1
ATOM 3657 C CA . ARG A 1 483 ? 23.892 33.016 -66.840 1.00 43.22 483 ARG A CA 1
ATOM 3658 C C . ARG A 1 483 ? 23.797 34.503 -67.206 1.00 43.22 483 ARG A C 1
ATOM 3660 O O . ARG A 1 483 ? 24.835 35.117 -67.442 1.00 43.22 483 ARG A O 1
ATOM 3667 N N . THR A 1 484 ? 22.609 35.106 -67.285 1.00 45.22 484 THR A N 1
ATOM 3668 C CA . THR A 1 484 ? 22.477 36.435 -67.928 1.00 45.22 484 THR A CA 1
ATOM 3669 C C . THR A 1 484 ? 21.573 37.465 -67.229 1.00 45.22 484 THR A C 1
ATOM 3671 O O . THR A 1 484 ? 21.270 38.501 -67.817 1.00 45.22 484 THR A O 1
ATOM 3674 N N . GLY A 1 485 ? 21.196 37.268 -65.958 1.00 52.78 485 GLY A N 1
ATOM 3675 C CA . GLY A 1 485 ? 20.433 38.261 -65.177 1.00 52.78 485 GLY A CA 1
ATOM 3676 C C . GLY A 1 485 ? 21.301 39.174 -64.283 1.00 52.78 485 GLY A C 1
ATOM 3677 O O . GLY A 1 485 ? 22.315 38.716 -63.759 1.00 52.78 485 GLY A O 1
ATOM 3678 N N . PRO A 1 486 ? 20.930 40.452 -64.048 1.00 56.34 486 PRO A N 1
ATOM 3679 C CA . PRO A 1 486 ? 21.664 41.339 -63.142 1.00 56.34 486 PRO A CA 1
ATOM 3680 C C . PRO A 1 486 ? 21.564 40.873 -61.675 1.00 56.34 486 PRO A C 1
ATOM 3682 O O . PRO A 1 486 ? 20.489 40.554 -61.172 1.00 56.34 486 PRO A O 1
ATOM 3685 N N . HIS A 1 487 ? 22.690 40.876 -60.961 1.00 61.22 487 HIS A N 1
ATOM 3686 C CA . HIS A 1 487 ? 22.846 40.343 -59.605 1.00 61.22 487 HIS A CA 1
ATOM 3687 C C . HIS A 1 487 ? 22.814 41.447 -58.535 1.00 61.22 487 HIS A C 1
ATOM 3689 O O . HIS A 1 487 ? 23.592 42.401 -58.595 1.00 61.22 487 HIS A O 1
ATOM 3695 N N . LYS A 1 488 ? 21.949 41.307 -57.523 1.00 62.34 488 LYS A N 1
ATOM 3696 C CA . LYS A 1 488 ? 21.818 42.255 -56.401 1.00 62.34 488 LYS A CA 1
ATOM 3697 C C . LYS A 1 488 ? 22.822 41.959 -55.283 1.00 62.34 488 LYS A C 1
ATOM 3699 O O . LYS A 1 488 ? 23.030 40.801 -54.930 1.00 62.34 488 LYS A O 1
ATOM 3704 N N . CYS A 1 489 ? 23.401 42.995 -54.679 1.00 67.00 489 CYS A N 1
ATOM 3705 C CA . CYS A 1 489 ? 24.163 42.857 -53.437 1.00 67.00 489 CYS A CA 1
ATOM 3706 C C . CYS A 1 489 ? 23.238 42.468 -52.265 1.00 67.00 489 CYS A C 1
ATOM 3708 O O . CYS A 1 489 ? 22.153 43.019 -52.104 1.00 67.00 489 CYS A O 1
ATOM 3710 N N . LEU A 1 490 ? 23.676 41.534 -51.417 1.00 55.75 490 LEU A N 1
ATOM 3711 C CA . LEU A 1 490 ? 22.901 41.050 -50.262 1.00 55.75 490 LEU A CA 1
ATOM 3712 C C . LEU A 1 490 ? 22.834 42.050 -49.094 1.00 55.75 490 LEU A C 1
ATOM 3714 O O . LEU A 1 490 ? 21.988 41.900 -48.217 1.00 55.75 490 LEU A O 1
ATOM 3718 N N . TYR A 1 491 ? 23.712 43.055 -49.087 1.00 59.56 491 TYR A N 1
ATOM 3719 C CA . TYR A 1 491 ? 23.870 44.021 -47.992 1.00 59.56 491 TYR A CA 1
ATOM 3720 C C . TYR A 1 491 ? 23.459 45.447 -48.389 1.00 59.56 491 TYR A C 1
ATOM 3722 O O . TYR A 1 491 ? 23.321 46.318 -47.540 1.00 59.56 491 TYR A O 1
ATOM 3730 N N . CYS A 1 492 ? 23.238 45.715 -49.682 1.00 65.94 492 CYS A N 1
ATOM 3731 C CA . CYS A 1 492 ? 22.814 47.032 -50.157 1.00 65.94 492 CYS A CA 1
ATOM 3732 C C . CYS A 1 492 ? 22.007 46.928 -51.467 1.00 65.94 492 CYS A C 1
ATOM 3734 O O . CYS A 1 492 ? 22.068 45.912 -52.156 1.00 65.94 492 CYS A O 1
ATOM 3736 N N . PRO A 1 493 ? 21.268 47.972 -51.877 1.00 63.91 493 PRO A N 1
ATOM 3737 C CA . PRO A 1 493 ? 20.373 47.890 -53.033 1.00 63.91 493 PRO A CA 1
ATOM 3738 C C . PRO A 1 493 ? 21.075 47.903 -54.409 1.00 63.91 493 PRO A C 1
ATOM 3740 O O . PRO A 1 493 ? 20.391 47.965 -55.427 1.00 63.91 493 PRO A O 1
ATOM 3743 N N . ARG A 1 494 ? 22.416 47.844 -54.480 1.00 64.31 494 ARG A N 1
ATOM 3744 C CA . ARG A 1 494 ? 23.164 47.915 -55.750 1.00 64.31 494 ARG A CA 1
ATOM 3745 C C . ARG A 1 494 ? 23.061 46.626 -56.574 1.00 64.31 494 ARG A C 1
ATOM 3747 O O . ARG A 1 494 ? 23.203 45.526 -56.040 1.00 64.31 494 ARG A O 1
ATOM 3754 N N . MET A 1 495 ? 22.891 46.795 -57.885 1.00 65.44 495 MET A N 1
ATOM 3755 C CA . MET A 1 495 ? 22.807 45.733 -58.895 1.00 65.44 495 MET A CA 1
ATOM 3756 C C . MET A 1 495 ? 24.079 45.704 -59.750 1.00 65.44 495 MET A C 1
ATOM 3758 O O . MET A 1 495 ? 24.622 46.753 -60.091 1.00 65.44 495 MET A O 1
ATOM 3762 N N . PHE A 1 496 ? 24.534 44.517 -60.140 1.00 68.56 496 PHE A N 1
ATOM 3763 C CA . PHE A 1 496 ? 25.749 44.323 -60.927 1.00 68.56 496 PHE A CA 1
ATOM 3764 C C . PHE A 1 496 ? 25.501 43.345 -62.073 1.00 68.56 496 PHE A C 1
ATOM 3766 O O . PHE A 1 496 ? 24.832 42.332 -61.900 1.00 68.56 496 PHE A O 1
ATOM 3773 N N . ARG A 1 497 ? 26.077 43.624 -63.246 1.00 47.81 497 ARG A N 1
ATOM 3774 C CA . ARG A 1 497 ? 25.907 42.780 -64.442 1.00 47.81 497 ARG A CA 1
ATOM 3775 C C . ARG A 1 497 ? 26.534 41.392 -64.319 1.00 47.81 497 ARG A C 1
ATOM 3777 O O . ARG A 1 497 ? 26.045 40.469 -64.949 1.00 47.81 497 ARG A O 1
ATOM 3784 N N . PHE A 1 498 ? 27.591 41.241 -63.518 1.00 57.47 498 PHE A N 1
ATOM 3785 C CA . PHE A 1 498 ? 28.293 39.968 -63.358 1.00 57.47 498 PHE A CA 1
ATOM 3786 C C . PHE A 1 498 ? 28.558 39.640 -61.882 1.00 57.47 498 PHE A C 1
ATOM 3788 O O . PHE A 1 498 ? 28.823 40.529 -61.065 1.00 57.47 498 PHE A O 1
ATOM 3795 N N . VAL A 1 499 ? 28.554 38.349 -61.540 1.00 53.97 499 VAL A N 1
ATOM 3796 C CA . VAL A 1 499 ? 28.839 37.853 -60.178 1.00 53.97 499 VAL A CA 1
ATOM 3797 C C . VAL A 1 499 ? 30.213 38.310 -59.649 1.00 53.97 499 VAL A C 1
ATOM 3799 O O . VAL A 1 499 ? 30.277 38.777 -58.511 1.00 53.97 499 VAL A O 1
ATOM 3802 N N . PRO A 1 500 ? 31.315 38.301 -60.434 1.00 55.00 500 PRO A N 1
ATOM 3803 C CA . PRO A 1 500 ? 32.625 38.740 -59.940 1.00 55.00 500 PRO A CA 1
ATOM 3804 C C . PRO A 1 500 ? 32.648 40.207 -59.483 1.00 55.00 500 PRO A C 1
ATOM 3806 O O . PRO A 1 500 ? 33.336 40.553 -58.523 1.00 55.00 500 PRO A O 1
ATOM 3809 N N . THR A 1 501 ? 31.856 41.071 -60.127 1.00 65.56 501 THR A N 1
ATOM 3810 C CA . THR A 1 501 ? 31.723 42.481 -59.734 1.00 65.56 501 THR A CA 1
ATOM 3811 C C . THR A 1 501 ? 30.916 42.685 -58.450 1.00 65.56 501 THR A C 1
ATOM 3813 O O . THR A 1 501 ? 31.270 43.574 -57.677 1.00 65.56 501 THR A O 1
ATOM 3816 N N . VAL A 1 502 ? 29.915 41.839 -58.163 1.00 65.44 502 VAL A N 1
ATOM 3817 C CA . VAL A 1 502 ? 29.239 41.824 -56.846 1.00 65.44 502 VAL A CA 1
ATOM 3818 C C . VAL A 1 502 ? 30.240 41.440 -55.759 1.00 65.44 502 VAL A C 1
ATOM 3820 O O . VAL A 1 502 ? 30.304 42.078 -54.711 1.00 65.44 502 VAL A O 1
ATOM 3823 N N . ASN A 1 503 ? 31.064 40.427 -56.032 1.00 54.53 503 ASN A N 1
ATOM 3824 C CA . ASN A 1 503 ? 32.005 39.873 -55.064 1.00 54.53 503 ASN A CA 1
ATOM 3825 C C . ASN A 1 503 ? 33.072 40.891 -54.648 1.00 54.53 503 ASN A C 1
ATOM 3827 O O . ASN A 1 503 ? 33.336 41.046 -53.457 1.00 54.53 503 ASN A O 1
ATOM 3831 N N . ARG A 1 504 ? 33.629 41.645 -55.605 1.00 65.19 504 ARG A N 1
ATOM 3832 C CA . ARG A 1 504 ? 34.552 42.750 -55.298 1.00 65.19 504 ARG A CA 1
ATOM 3833 C C . ARG A 1 504 ? 33.875 43.828 -54.445 1.00 65.19 504 ARG A C 1
ATOM 3835 O O . ARG A 1 504 ? 34.447 44.270 -53.456 1.00 65.19 504 ARG A O 1
ATOM 3842 N N . HIS A 1 505 ? 32.629 44.182 -54.763 1.00 72.69 505 HIS A N 1
ATOM 3843 C CA . HIS A 1 505 ? 31.871 45.177 -54.007 1.00 72.69 505 HIS A CA 1
ATOM 3844 C C . HIS A 1 505 ? 31.594 44.756 -52.551 1.00 72.69 505 HIS A C 1
ATOM 3846 O O . HIS A 1 505 ? 31.775 45.567 -51.644 1.00 72.69 505 HIS A O 1
ATOM 3852 N N . VAL A 1 506 ? 31.182 43.505 -52.311 1.00 64.31 506 VAL A N 1
ATOM 3853 C CA . VAL A 1 506 ? 30.901 42.993 -50.955 1.00 64.31 506 VAL A CA 1
ATOM 3854 C C . VAL A 1 506 ? 32.168 42.974 -50.100 1.00 64.31 506 VAL A C 1
ATOM 3856 O O . VAL A 1 506 ? 32.135 43.399 -48.946 1.00 64.31 506 VAL A O 1
ATOM 3859 N N . VAL A 1 507 ? 33.297 42.551 -50.675 1.00 60.19 507 VAL A N 1
ATOM 3860 C CA . VAL A 1 507 ? 34.586 42.500 -49.969 1.00 60.19 507 VAL A CA 1
ATOM 3861 C C . VAL A 1 507 ? 35.125 43.899 -49.654 1.00 60.19 507 VAL A C 1
ATOM 3863 O O . VAL A 1 507 ? 35.692 44.098 -48.582 1.00 60.19 507 VAL A O 1
ATOM 3866 N N . GLU A 1 508 ? 34.936 44.873 -50.547 1.00 62.12 508 GLU A N 1
ATOM 3867 C CA . GLU A 1 508 ? 35.424 46.244 -50.350 1.00 62.12 508 GLU A CA 1
ATOM 3868 C C . GLU A 1 508 ? 34.535 47.098 -49.438 1.00 62.12 508 GLU A C 1
ATOM 3870 O O . GLU A 1 508 ? 35.049 47.985 -48.761 1.00 62.12 508 GLU A O 1
ATOM 3875 N N . LYS A 1 509 ? 33.210 46.889 -49.441 1.00 64.19 509 LYS A N 1
ATOM 3876 C CA . LYS A 1 509 ? 32.255 47.813 -48.798 1.00 64.19 509 LYS A CA 1
ATOM 3877 C C . LYS A 1 509 ? 31.465 47.230 -47.624 1.00 64.19 509 LYS A C 1
ATOM 3879 O O . LYS A 1 509 ? 30.944 48.019 -46.851 1.00 64.19 509 LYS A O 1
ATOM 3884 N N . HIS A 1 510 ? 31.415 45.904 -47.454 1.00 66.00 510 HIS A N 1
ATOM 3885 C CA . HIS A 1 510 ? 30.585 45.226 -46.433 1.00 66.00 510 HIS A CA 1
ATOM 3886 C C . HIS A 1 510 ? 31.382 44.237 -45.562 1.00 66.00 510 HIS A C 1
ATOM 3888 O O . HIS A 1 510 ? 30.844 43.281 -44.999 1.00 66.00 510 HIS A O 1
ATOM 3894 N N . ARG A 1 511 ? 32.700 44.452 -45.457 1.00 54.88 511 ARG A N 1
ATOM 3895 C CA . ARG A 1 511 ? 33.654 43.527 -44.820 1.00 54.88 511 ARG A CA 1
ATOM 3896 C C . ARG A 1 511 ? 33.398 43.306 -43.324 1.00 54.88 511 ARG A C 1
ATOM 3898 O O . ARG A 1 511 ? 33.549 42.181 -42.844 1.00 54.88 511 ARG A O 1
ATOM 3905 N N . ASP A 1 512 ? 33.002 44.352 -42.602 1.00 50.00 512 ASP A N 1
ATOM 3906 C CA . ASP A 1 512 ? 32.824 44.309 -41.145 1.00 50.00 512 ASP A CA 1
ATOM 3907 C C . ASP A 1 512 ? 31.443 43.780 -40.720 1.00 50.00 512 ASP A C 1
ATOM 3909 O O . ASP A 1 512 ? 31.346 43.027 -39.749 1.00 50.00 512 ASP A O 1
ATOM 3913 N N . GLU A 1 513 ? 30.382 44.022 -41.496 1.00 47.53 513 GLU A N 1
ATOM 3914 C CA . GLU A 1 513 ? 29.045 43.451 -41.242 1.00 47.53 513 GLU A CA 1
ATOM 3915 C C . GLU A 1 513 ? 29.024 41.919 -41.396 1.00 47.53 513 GLU A C 1
ATOM 3917 O O . GLU A 1 513 ? 28.390 41.208 -40.610 1.00 47.53 513 GLU A O 1
ATOM 3922 N N . ALA A 1 514 ? 29.813 41.378 -42.330 1.00 43.59 514 ALA A N 1
ATOM 3923 C CA . ALA A 1 514 ? 30.039 39.937 -42.458 1.00 43.59 514 ALA A CA 1
ATOM 3924 C C . ALA A 1 514 ? 30.809 39.336 -41.259 1.00 43.59 514 ALA A C 1
ATOM 3926 O O . ALA A 1 514 ? 30.737 38.130 -41.000 1.00 43.59 514 ALA A O 1
ATOM 3927 N N . ARG A 1 515 ? 31.545 40.156 -40.493 1.00 45.41 515 ARG A N 1
ATOM 3928 C CA . ARG A 1 515 ? 32.255 39.737 -39.274 1.00 45.41 515 ARG A CA 1
ATOM 3929 C C . ARG A 1 515 ? 31.332 39.737 -38.047 1.00 45.41 515 ARG A C 1
ATOM 3931 O O . ARG A 1 515 ? 31.470 38.843 -37.216 1.00 45.41 515 ARG A O 1
ATOM 3938 N N . ILE A 1 516 ? 30.360 40.648 -37.962 1.00 42.12 516 ILE A N 1
ATOM 3939 C CA . ILE A 1 516 ? 29.457 40.812 -36.802 1.00 42.12 516 ILE A CA 1
ATOM 3940 C C . ILE A 1 516 ? 28.472 39.636 -36.628 1.00 42.12 516 ILE A C 1
ATOM 3942 O O . ILE A 1 516 ? 28.185 39.245 -35.496 1.00 42.12 516 ILE A O 1
ATOM 3946 N N . ARG A 1 517 ? 28.055 38.947 -37.704 1.00 41.41 517 ARG A N 1
ATOM 3947 C CA . ARG A 1 517 ? 27.251 37.702 -37.602 1.00 41.41 517 ARG A CA 1
ATOM 3948 C C . ARG A 1 517 ? 27.971 36.516 -36.919 1.00 41.41 517 ARG A C 1
ATOM 3950 O O . ARG A 1 517 ? 27.341 35.482 -36.709 1.00 41.41 517 ARG A O 1
ATOM 3957 N N . ARG A 1 518 ? 29.256 36.641 -36.537 1.00 42.34 518 ARG A N 1
ATOM 3958 C CA . ARG A 1 518 ? 30.016 35.625 -35.771 1.00 42.34 518 ARG A CA 1
ATOM 3959 C C . ARG A 1 518 ? 29.868 35.710 -34.243 1.00 42.34 518 ARG A C 1
ATOM 3961 O O . ARG A 1 518 ? 30.345 34.803 -33.560 1.00 42.34 518 ARG A O 1
ATOM 3968 N N . ALA A 1 519 ? 29.228 36.734 -33.675 1.00 33.22 519 ALA A N 1
ATOM 3969 C CA . ALA A 1 519 ? 29.082 36.838 -32.219 1.00 33.22 519 ALA A CA 1
ATOM 3970 C C . ALA A 1 519 ? 27.983 35.891 -31.685 1.00 33.22 519 ALA A C 1
ATOM 3972 O O . ALA A 1 519 ? 26.789 36.164 -31.779 1.00 33.22 519 ALA A O 1
ATOM 3973 N N . ARG A 1 520 ? 28.395 34.748 -31.122 1.00 34.34 520 ARG A N 1
ATOM 3974 C CA . ARG A 1 520 ? 27.534 33.805 -30.385 1.00 34.34 520 ARG A CA 1
ATOM 3975 C C . ARG A 1 520 ? 27.333 34.304 -28.937 1.00 34.34 520 ARG A C 1
ATOM 3977 O O . ARG A 1 520 ? 28.290 34.839 -28.379 1.00 34.34 520 ARG A O 1
ATOM 3984 N N . PRO A 1 521 ? 26.163 34.103 -28.293 1.00 32.16 521 PRO A N 1
ATOM 3985 C CA . PRO A 1 521 ? 25.974 34.443 -26.881 1.00 32.16 521 PRO A CA 1
ATOM 3986 C C . PRO A 1 521 ? 26.981 33.729 -25.967 1.00 32.16 521 PRO A C 1
ATOM 3988 O O . PRO A 1 521 ? 27.369 32.589 -26.232 1.00 32.16 521 PRO A O 1
ATOM 3991 N N . ALA A 1 522 ? 27.376 34.427 -24.900 1.00 30.23 522 ALA A N 1
ATOM 3992 C CA . ALA A 1 522 ? 28.424 34.065 -23.953 1.00 30.23 522 ALA A CA 1
ATOM 3993 C C . ALA A 1 522 ? 28.317 32.634 -23.393 1.00 30.23 522 ALA A C 1
ATOM 3995 O O . ALA A 1 522 ? 27.235 32.120 -23.100 1.00 30.23 522 ALA A O 1
ATOM 3996 N N . ALA A 1 523 ? 29.481 32.010 -23.205 1.00 31.95 523 ALA A N 1
ATOM 3997 C CA . ALA A 1 523 ? 29.629 30.732 -22.528 1.00 31.95 523 ALA A CA 1
ATOM 3998 C C . ALA A 1 523 ? 29.190 30.844 -21.057 1.00 31.95 523 ALA A C 1
ATOM 4000 O O . ALA A 1 523 ? 29.704 31.672 -20.309 1.00 31.95 523 ALA A O 1
ATOM 4001 N N . GLN A 1 524 ? 28.269 29.974 -20.634 1.00 28.80 524 GLN A N 1
ATOM 4002 C CA . GLN A 1 524 ? 28.058 29.702 -19.213 1.00 28.80 524 GLN A CA 1
ATOM 4003 C C . GLN A 1 524 ? 29.299 29.003 -18.623 1.00 28.80 524 GLN A C 1
ATOM 4005 O O . GLN A 1 524 ? 29.940 28.213 -19.325 1.00 28.80 524 GLN A O 1
ATOM 4010 N N . PRO A 1 525 ? 29.646 29.266 -17.349 1.00 31.08 525 PRO A N 1
ATOM 4011 C CA . PRO A 1 525 ? 30.834 28.705 -16.723 1.00 31.08 525 PRO A CA 1
ATOM 4012 C C . PRO A 1 525 ? 30.753 27.178 -16.616 1.00 31.08 525 PRO A C 1
ATOM 4014 O O . PRO A 1 525 ? 29.691 26.589 -16.406 1.00 31.08 525 PRO A O 1
ATOM 4017 N N . ALA A 1 526 ? 31.916 26.547 -16.785 1.00 29.67 526 ALA A N 1
ATOM 4018 C CA . ALA A 1 526 ? 32.101 25.107 -16.809 1.00 29.67 526 ALA A CA 1
ATOM 4019 C C . ALA A 1 526 ? 31.479 24.428 -15.578 1.00 29.67 526 ALA A C 1
ATOM 4021 O O . ALA A 1 526 ? 31.931 24.594 -14.446 1.00 29.67 526 ALA A O 1
ATOM 4022 N N . THR A 1 527 ? 30.465 23.599 -15.820 1.00 27.14 527 THR A N 1
ATOM 4023 C CA . THR A 1 527 ? 30.021 22.591 -14.860 1.00 27.14 527 THR A CA 1
ATOM 4024 C C . THR A 1 527 ? 31.145 21.576 -14.686 1.00 27.14 527 THR A C 1
ATOM 4026 O O . THR A 1 527 ? 31.618 20.966 -15.648 1.00 27.14 527 THR A O 1
ATOM 4029 N N . SER A 1 528 ? 31.589 21.396 -13.446 1.00 30.61 528 SER A N 1
ATOM 4030 C CA . SER A 1 528 ? 32.549 20.361 -13.082 1.00 30.61 528 SER A CA 1
ATOM 4031 C C . SER A 1 528 ? 32.022 18.981 -13.516 1.00 30.61 528 SER A C 1
ATOM 4033 O O . SER A 1 528 ? 30.852 18.649 -13.286 1.00 30.61 528 SER A O 1
ATOM 4035 N N . PRO A 1 529 ? 32.836 18.155 -14.198 1.00 33.28 529 PRO A N 1
ATOM 4036 C CA . PRO A 1 529 ? 32.358 16.896 -14.742 1.00 33.28 529 PRO A CA 1
ATOM 4037 C C . PRO A 1 529 ? 32.044 15.911 -13.614 1.00 33.28 529 PRO A C 1
ATOM 4039 O O . PRO A 1 529 ? 32.885 15.550 -12.793 1.00 33.28 529 PRO A O 1
ATOM 4042 N N . THR A 1 530 ? 30.801 15.438 -13.614 1.00 37.75 530 THR A N 1
ATOM 4043 C CA . THR A 1 530 ? 30.340 14.298 -12.823 1.00 37.75 530 THR A CA 1
ATOM 4044 C C . THR A 1 530 ? 31.189 13.060 -13.159 1.00 37.75 530 THR A C 1
ATOM 4046 O O . THR A 1 530 ? 31.368 12.768 -14.346 1.00 37.75 530 THR A O 1
ATOM 4049 N N . PRO A 1 531 ? 31.673 12.286 -12.168 1.00 35.97 531 PRO A N 1
ATOM 4050 C CA . PRO A 1 531 ? 32.471 11.097 -12.445 1.00 35.97 531 PRO A CA 1
ATOM 4051 C C . PRO A 1 531 ? 31.590 10.025 -13.097 1.00 35.97 531 PRO A C 1
ATOM 4053 O O . PRO A 1 531 ? 30.616 9.551 -12.502 1.00 35.97 531 PRO A O 1
ATOM 4056 N N . SER A 1 532 ? 31.907 9.679 -14.344 1.00 52.09 532 SER A N 1
ATOM 4057 C CA . SER A 1 532 ? 31.322 8.543 -15.062 1.00 52.09 532 SER A CA 1
ATOM 4058 C C . SER A 1 532 ? 32.079 7.256 -14.734 1.00 52.09 532 SER A C 1
ATOM 4060 O O . SER A 1 532 ? 33.274 7.292 -14.476 1.00 52.09 532 SER A O 1
ATOM 4062 N N . GLY A 1 533 ? 31.371 6.127 -14.705 1.00 60.97 533 GLY A N 1
ATOM 4063 C CA . GLY A 1 533 ? 31.906 4.820 -14.310 1.00 60.97 533 GLY A CA 1
ATOM 4064 C C . GLY A 1 533 ? 32.743 4.093 -15.381 1.00 60.97 533 GLY A C 1
ATOM 4065 O O . GLY A 1 533 ? 33.020 4.665 -16.437 1.00 60.97 533 GLY A O 1
ATOM 4066 N N . PRO A 1 534 ? 33.151 2.838 -15.100 1.00 67.81 534 PRO A N 1
ATOM 4067 C CA . PRO A 1 534 ? 33.919 1.987 -16.016 1.00 67.81 534 PRO A CA 1
ATOM 4068 C C . PRO A 1 534 ? 33.206 1.728 -17.351 1.00 67.81 534 PRO A C 1
ATOM 4070 O O . PRO A 1 534 ? 31.976 1.737 -17.438 1.00 67.81 534 PRO A O 1
ATOM 4073 N N . CYS A 1 535 ? 33.999 1.459 -18.387 1.00 59.03 535 CYS A N 1
ATOM 4074 C CA . CYS A 1 535 ? 33.552 0.809 -19.607 1.00 59.03 535 CYS A CA 1
ATOM 4075 C C . CYS A 1 535 ? 33.031 -0.591 -19.264 1.00 59.03 535 CYS A C 1
ATOM 4077 O O . CYS A 1 535 ? 33.541 -1.268 -18.379 1.00 59.03 535 CYS A O 1
ATOM 4079 N N . HIS A 1 536 ? 31.968 -1.004 -19.940 1.00 50.88 536 HIS A N 1
ATOM 4080 C CA . HIS A 1 536 ? 31.291 -2.279 -19.700 1.00 50.88 536 HIS A CA 1
ATOM 4081 C C . HIS A 1 536 ? 31.709 -3.358 -20.709 1.00 50.88 536 HIS A C 1
ATOM 4083 O O . HIS A 1 536 ? 31.315 -4.509 -20.562 1.00 50.88 536 HIS A O 1
ATOM 4089 N N . LEU A 1 537 ? 32.496 -2.983 -21.722 1.00 43.69 537 LEU A N 1
ATOM 4090 C CA . LEU A 1 537 ? 33.027 -3.872 -22.758 1.00 43.69 537 LEU A CA 1
ATOM 4091 C C . LEU A 1 537 ? 34.511 -4.192 -22.536 1.00 43.69 537 LEU A C 1
ATOM 4093 O O . LEU A 1 537 ? 35.023 -5.162 -23.084 1.00 43.69 537 LEU A O 1
ATOM 4097 N N . CYS A 1 538 ? 35.205 -3.395 -21.720 1.00 58.03 538 CYS A N 1
ATOM 4098 C CA . CYS A 1 538 ? 36.590 -3.634 -21.336 1.00 58.03 538 CYS A CA 1
ATOM 4099 C C . CYS A 1 538 ? 36.914 -2.983 -19.985 1.00 58.03 538 CYS A C 1
ATOM 4101 O O . CYS A 1 538 ? 36.110 -2.250 -19.415 1.00 58.03 538 CYS A O 1
ATOM 4103 N N . SER A 1 539 ? 38.128 -3.210 -19.493 1.00 58.25 539 SER A N 1
ATOM 4104 C CA . SER A 1 539 ? 38.608 -2.759 -18.181 1.00 58.25 539 SER A CA 1
ATOM 4105 C C . SER A 1 539 ? 38.862 -1.245 -18.068 1.00 58.25 539 SER A C 1
ATOM 4107 O O . SER A 1 539 ? 39.371 -0.783 -17.049 1.00 58.25 539 SER A O 1
ATOM 4109 N N . PHE A 1 540 ? 38.562 -0.454 -19.103 1.00 58.81 540 PHE A N 1
ATOM 4110 C CA . PHE A 1 540 ? 38.876 0.974 -19.139 1.00 58.81 540 PHE A CA 1
ATOM 4111 C C . PHE A 1 540 ? 37.939 1.803 -18.249 1.00 58.81 540 PHE A C 1
ATOM 4113 O O . PHE A 1 540 ? 36.721 1.692 -18.332 1.00 58.81 540 PHE A O 1
ATOM 4120 N N . THR A 1 541 ? 38.484 2.716 -17.447 1.00 57.69 541 THR A N 1
ATOM 4121 C CA . THR A 1 541 ? 37.719 3.643 -16.590 1.00 57.69 541 THR A CA 1
ATOM 4122 C C . THR A 1 541 ? 38.024 5.091 -16.944 1.00 57.69 541 THR A C 1
ATOM 4124 O O . THR A 1 541 ? 39.190 5.481 -16.957 1.00 57.69 541 THR A O 1
ATOM 4127 N N . SER A 1 542 ? 36.998 5.923 -17.163 1.00 66.19 542 SER A N 1
ATOM 4128 C CA . SER A 1 542 ? 37.191 7.349 -17.461 1.00 66.19 542 SER A CA 1
ATOM 4129 C C . SER A 1 542 ? 36.598 8.258 -16.395 1.00 66.19 542 SER A C 1
ATOM 4131 O O . SER A 1 542 ? 35.440 8.106 -16.022 1.00 66.19 542 SER A O 1
ATOM 4133 N N . ARG A 1 543 ? 37.363 9.269 -15.965 1.00 49.50 543 ARG A N 1
ATOM 4134 C CA . ARG A 1 543 ? 36.938 10.249 -14.949 1.00 49.50 543 ARG A CA 1
ATOM 4135 C C . ARG A 1 543 ? 35.890 11.249 -15.454 1.00 49.50 543 ARG A C 1
ATOM 4137 O O . ARG A 1 543 ? 35.291 11.943 -14.640 1.00 49.50 543 ARG A O 1
ATOM 4144 N N . THR A 1 544 ? 35.641 11.323 -16.765 1.00 50.28 544 THR A N 1
ATOM 4145 C CA . THR A 1 544 ? 34.667 12.249 -17.361 1.00 50.28 544 THR A CA 1
ATOM 4146 C C . THR A 1 544 ? 33.760 11.538 -18.362 1.00 50.28 544 THR A C 1
ATOM 4148 O O . THR A 1 544 ? 34.192 10.678 -19.133 1.00 50.28 544 THR A O 1
ATOM 4151 N N . LYS A 1 545 ? 32.481 11.937 -18.403 1.00 47.31 545 LYS A N 1
ATOM 4152 C CA . LYS A 1 545 ? 31.484 11.370 -19.329 1.00 47.31 545 LYS A CA 1
ATOM 4153 C C . LYS A 1 545 ? 31.917 11.502 -20.794 1.00 47.31 545 LYS A C 1
ATOM 4155 O O . LYS A 1 545 ? 31.635 10.609 -21.592 1.00 47.31 545 LYS A O 1
ATOM 4160 N N . ALA A 1 546 ? 32.619 12.584 -21.133 1.00 48.25 546 ALA A N 1
ATOM 4161 C CA . ALA A 1 546 ? 33.200 12.800 -22.455 1.00 48.25 546 ALA A CA 1
ATOM 4162 C C . ALA A 1 546 ? 34.323 11.795 -22.758 1.00 48.25 546 ALA A C 1
ATOM 4164 O O . ALA A 1 546 ? 34.330 11.215 -23.836 1.00 48.25 546 ALA A O 1
ATOM 4165 N N . GLY A 1 547 ? 35.210 11.510 -21.799 1.00 59.34 547 GLY A N 1
ATOM 4166 C CA . GLY A 1 547 ? 36.271 10.518 -21.967 1.00 59.34 547 GLY A CA 1
ATOM 4167 C C . GLY A 1 547 ? 35.744 9.086 -22.100 1.00 59.34 547 GLY A C 1
ATOM 4168 O O . GLY A 1 547 ? 36.226 8.348 -22.956 1.00 59.34 547 GLY A O 1
ATOM 4169 N N . LEU A 1 548 ? 34.707 8.711 -21.337 1.00 59.88 548 LEU A N 1
ATOM 4170 C CA . LEU A 1 548 ? 34.042 7.410 -21.497 1.00 59.88 548 LEU A CA 1
ATOM 4171 C C . LEU A 1 548 ? 33.351 7.308 -22.861 1.00 59.88 548 LEU A C 1
ATOM 4173 O O . LEU A 1 548 ? 33.443 6.279 -23.518 1.00 59.88 548 LEU A O 1
ATOM 4177 N N . THR A 1 549 ? 32.693 8.382 -23.302 1.00 50.09 549 THR A N 1
ATOM 4178 C CA . THR A 1 549 ? 32.024 8.421 -24.610 1.00 50.09 549 THR A CA 1
ATOM 4179 C C . THR A 1 549 ? 33.048 8.338 -25.743 1.00 50.09 549 THR A C 1
ATOM 4181 O O . THR A 1 549 ? 32.882 7.510 -26.622 1.00 50.09 549 THR A O 1
ATOM 4184 N N . SER A 1 550 ? 34.160 9.078 -25.686 1.00 55.25 550 SER A N 1
ATOM 4185 C CA . SER A 1 550 ? 35.242 8.990 -26.680 1.00 55.25 550 SER A CA 1
ATOM 4186 C C . SER A 1 550 ? 35.976 7.650 -26.678 1.00 55.25 550 SER A C 1
ATOM 4188 O O . SER A 1 550 ? 36.511 7.260 -27.711 1.00 55.25 550 SER A O 1
ATOM 4190 N N . HIS A 1 551 ? 36.054 6.960 -25.539 1.00 65.81 551 HIS A N 1
ATOM 4191 C CA . HIS A 1 551 ? 36.591 5.602 -25.464 1.00 65.81 551 HIS A CA 1
ATOM 4192 C C . HIS A 1 551 ? 35.628 4.591 -26.095 1.00 65.81 551 HIS A C 1
ATOM 4194 O O . HIS A 1 551 ? 36.036 3.816 -26.952 1.00 65.81 551 HIS A O 1
ATOM 4200 N N . LEU A 1 552 ? 34.338 4.657 -25.756 1.00 55.59 552 LEU A N 1
ATOM 4201 C CA . LEU A 1 552 ? 33.316 3.829 -26.396 1.00 55.59 552 LEU A CA 1
ATOM 4202 C C . LEU A 1 552 ? 33.253 4.092 -27.912 1.00 55.59 552 LEU A C 1
ATOM 4204 O O . LEU A 1 552 ? 33.071 3.157 -28.676 1.00 55.59 552 LEU A O 1
ATOM 4208 N N . LEU A 1 553 ? 33.482 5.327 -28.362 1.00 56.06 553 LEU A N 1
ATOM 4209 C CA . LEU A 1 553 ? 33.426 5.717 -29.775 1.00 56.06 553 LEU A CA 1
ATOM 4210 C C . LEU A 1 553 ? 34.700 5.363 -30.559 1.00 56.06 553 LEU A C 1
ATOM 4212 O O . LEU A 1 553 ? 34.604 5.028 -31.728 1.00 56.06 553 LEU A O 1
ATOM 4216 N N . ARG A 1 554 ? 35.891 5.401 -29.940 1.00 51.09 554 ARG A N 1
ATOM 4217 C CA . ARG A 1 554 ? 37.163 5.050 -30.613 1.00 51.09 554 ARG A CA 1
ATOM 4218 C C . ARG A 1 554 ? 37.540 3.580 -30.509 1.00 51.09 554 ARG A C 1
ATOM 4220 O O . ARG A 1 554 ? 38.173 3.057 -31.413 1.00 51.09 554 ARG A O 1
ATOM 4227 N N . THR A 1 555 ? 37.230 2.948 -29.383 1.00 49.22 555 THR A N 1
ATOM 4228 C CA . THR A 1 555 ? 37.644 1.570 -29.086 1.00 49.22 555 THR A CA 1
ATOM 4229 C C . THR A 1 555 ? 36.510 0.579 -29.341 1.00 49.22 555 THR A C 1
ATOM 4231 O O . THR A 1 555 ? 36.770 -0.586 -29.615 1.00 49.22 555 THR A O 1
ATOM 4234 N N . HIS A 1 556 ? 35.256 1.041 -29.283 1.00 55.97 556 HIS A N 1
ATOM 4235 C CA . HIS A 1 556 ? 34.062 0.213 -29.482 1.00 55.97 556 HIS A CA 1
ATOM 4236 C C . HIS A 1 556 ? 33.077 0.792 -30.526 1.00 55.97 556 HIS A C 1
ATOM 4238 O O . HIS A 1 556 ? 31.952 0.313 -30.609 1.00 55.97 556 HIS A O 1
ATOM 4244 N N . ASN A 1 557 ? 33.468 1.820 -31.303 1.00 43.91 557 ASN A N 1
ATOM 4245 C CA . ASN A 1 557 ? 32.663 2.464 -32.363 1.00 43.91 557 ASN A CA 1
ATOM 4246 C C . ASN A 1 557 ? 31.225 2.888 -31.975 1.00 43.91 557 ASN A C 1
ATOM 4248 O O . ASN A 1 557 ? 30.321 2.911 -32.804 1.00 43.91 557 ASN A O 1
ATOM 4252 N N . PHE A 1 558 ? 31.001 3.274 -30.719 1.00 42.66 558 PHE A N 1
ATOM 4253 C CA . PHE A 1 558 ? 29.689 3.653 -30.181 1.00 42.66 558 PHE A CA 1
ATOM 4254 C C . PHE A 1 558 ? 29.390 5.165 -30.333 1.00 42.66 558 PHE A C 1
ATOM 4256 O O . PHE A 1 558 ? 29.973 5.968 -29.600 1.00 42.66 558 PHE A O 1
ATOM 4263 N N . ASP A 1 559 ? 28.462 5.580 -31.211 1.00 39.09 559 ASP A N 1
ATOM 4264 C CA . ASP A 1 559 ? 28.015 6.988 -31.352 1.00 39.09 559 ASP A CA 1
ATOM 4265 C C . ASP A 1 559 ? 26.698 7.268 -30.594 1.00 39.09 559 ASP A C 1
ATOM 4267 O O . ASP A 1 559 ? 25.798 6.435 -30.522 1.00 39.09 559 ASP A O 1
ATOM 4271 N N . ARG A 1 560 ? 26.583 8.448 -29.969 1.00 37.25 560 ARG A N 1
ATOM 4272 C CA . ARG A 1 560 ? 25.563 8.780 -28.951 1.00 37.25 560 ARG A CA 1
ATOM 4273 C C . ARG A 1 560 ? 24.651 9.954 -29.323 1.00 37.25 560 ARG A C 1
ATOM 4275 O O . ARG A 1 560 ? 24.011 10.537 -28.445 1.00 37.25 560 ARG A O 1
ATOM 4282 N N . ARG A 1 561 ? 24.577 10.334 -30.599 1.00 35.56 561 ARG A N 1
ATOM 4283 C CA . ARG A 1 561 ? 23.652 11.382 -31.061 1.00 35.56 561 ARG A CA 1
ATOM 4284 C C . ARG A 1 561 ? 22.269 10.782 -31.328 1.00 35.56 561 ARG A C 1
ATOM 4286 O O . ARG A 1 561 ? 22.052 10.145 -32.348 1.00 35.56 561 ARG A O 1
ATOM 4293 N N . LEU A 1 562 ? 21.325 11.008 -30.413 1.00 32.50 562 LEU A N 1
ATOM 4294 C CA . LEU A 1 562 ? 19.903 10.724 -30.643 1.00 32.50 562 LEU A CA 1
ATOM 4295 C C . LEU A 1 562 ? 19.361 11.626 -31.771 1.00 32.50 562 LEU A C 1
ATOM 4297 O O . LEU A 1 562 ? 19.479 12.851 -31.648 1.00 32.50 562 LEU A O 1
ATOM 4301 N N . PRO A 1 563 ? 18.720 11.087 -32.824 1.00 32.72 563 PRO A N 1
ATOM 4302 C CA . PRO A 1 563 ? 17.977 11.908 -33.769 1.00 32.72 563 PRO A CA 1
ATOM 4303 C C . PRO A 1 563 ? 16.645 12.371 -33.163 1.00 32.72 563 PRO A C 1
ATOM 4305 O O . PRO A 1 563 ? 15.923 11.608 -32.522 1.00 32.72 563 PRO A O 1
ATOM 4308 N N . LYS A 1 564 ? 16.311 13.645 -33.394 1.00 31.64 564 LYS A N 1
ATOM 4309 C CA . LYS A 1 564 ? 14.988 14.228 -33.138 1.00 31.64 564 LYS A CA 1
ATOM 4310 C C . LYS A 1 564 ? 13.950 13.626 -34.099 1.00 31.64 564 LYS A C 1
ATOM 4312 O O . LYS A 1 564 ? 14.231 13.538 -35.285 1.00 31.64 564 LYS A O 1
ATOM 4317 N N . ARG A 1 565 ? 12.759 13.330 -33.554 1.00 35.16 565 ARG A N 1
ATOM 4318 C CA . ARG A 1 565 ? 11.427 13.163 -34.189 1.00 35.16 565 ARG A CA 1
ATOM 4319 C C . ARG A 1 565 ? 11.391 12.420 -35.540 1.00 35.16 565 ARG A C 1
ATOM 4321 O O . ARG A 1 565 ? 11.724 13.009 -36.561 1.00 35.16 565 ARG A O 1
ATOM 4328 N N . HIS A 1 566 ? 10.828 11.207 -35.586 1.00 33.25 566 HIS A N 1
ATOM 4329 C CA . HIS A 1 566 ? 10.326 10.646 -36.848 1.00 33.25 566 HIS A CA 1
ATOM 4330 C C . HIS A 1 566 ? 9.166 9.653 -36.653 1.00 33.25 566 HIS A C 1
ATOM 4332 O O . HIS A 1 566 ? 9.115 8.940 -35.657 1.00 33.25 566 HIS A O 1
ATOM 4338 N N . ARG A 1 567 ? 8.232 9.680 -37.614 1.00 32.38 567 ARG A N 1
ATOM 4339 C CA . ARG A 1 567 ? 6.949 8.958 -37.692 1.00 32.38 567 ARG A CA 1
ATOM 4340 C C . ARG A 1 567 ? 7.109 7.441 -37.880 1.00 32.38 567 ARG A C 1
ATOM 4342 O O . ARG A 1 567 ? 8.043 7.015 -38.558 1.00 32.38 567 ARG A O 1
ATOM 4349 N N . SER A 1 568 ? 6.148 6.682 -37.347 1.00 36.66 568 SER A N 1
ATOM 4350 C CA . SER A 1 568 ? 5.912 5.255 -37.597 1.00 36.66 568 SER A CA 1
ATOM 4351 C C . SER A 1 568 ? 5.508 5.018 -39.058 1.00 36.66 568 SER A C 1
ATOM 4353 O O . SER A 1 568 ? 4.502 5.589 -39.475 1.00 36.66 568 SER A O 1
ATOM 4355 N N . ASN A 1 569 ? 6.292 4.240 -39.822 1.00 38.28 569 ASN A N 1
ATOM 4356 C CA . ASN A 1 569 ? 5.788 3.214 -40.765 1.00 38.28 569 ASN A CA 1
ATOM 4357 C C . ASN A 1 569 ? 6.822 2.540 -41.693 1.00 38.28 569 ASN A C 1
ATOM 4359 O O . ASN A 1 569 ? 6.433 1.606 -42.379 1.00 38.28 569 ASN A O 1
ATOM 4363 N N . ASP A 1 570 ? 8.124 2.849 -41.654 1.00 39.69 570 ASP A N 1
ATOM 4364 C CA . ASP A 1 570 ? 9.103 2.154 -42.519 1.00 39.69 570 ASP A CA 1
ATOM 4365 C C . ASP A 1 570 ? 10.158 1.378 -41.697 1.00 39.69 570 ASP A C 1
ATOM 4367 O O . ASP A 1 570 ? 11.175 1.937 -41.294 1.00 39.69 570 ASP A O 1
ATOM 4371 N N . CYS A 1 571 ? 9.830 0.106 -41.415 1.00 50.56 571 CYS A N 1
ATOM 4372 C CA . CYS A 1 571 ? 10.606 -1.027 -40.860 1.00 50.56 571 CYS A CA 1
ATOM 4373 C C . CYS A 1 571 ? 11.749 -0.759 -39.834 1.00 50.56 571 CYS A C 1
ATOM 4375 O O . CYS A 1 571 ? 12.806 -0.217 -40.129 1.00 50.56 571 CYS A O 1
ATOM 4377 N N . GLU A 1 572 ? 11.602 -1.273 -38.605 1.00 60.47 572 GLU A N 1
ATOM 4378 C CA . GLU A 1 572 ? 12.634 -1.232 -37.555 1.00 60.47 572 GLU A CA 1
ATOM 4379 C C . GLU A 1 572 ? 12.703 -2.602 -36.863 1.00 60.47 572 GLU A C 1
ATOM 4381 O O . GLU A 1 572 ? 11.662 -3.142 -36.500 1.00 60.47 572 GLU A O 1
ATOM 4386 N N . GLU A 1 573 ? 13.893 -3.186 -36.677 1.00 74.12 573 GLU A N 1
ATOM 4387 C CA . GLU A 1 573 ? 14.101 -4.465 -35.967 1.00 74.12 573 GLU A CA 1
ATOM 4388 C C . GLU A 1 573 ? 13.814 -4.327 -34.456 1.00 74.12 573 GLU A C 1
ATOM 4390 O O . GLU A 1 573 ? 14.706 -4.373 -33.605 1.00 74.12 573 GLU A O 1
ATOM 4395 N N . SER A 1 574 ? 12.553 -4.061 -34.127 1.00 81.81 574 SER A N 1
ATOM 4396 C CA . SER A 1 574 ? 12.007 -4.028 -32.780 1.00 81.81 574 SER A CA 1
ATOM 4397 C C . SER A 1 574 ? 11.572 -5.424 -32.358 1.00 81.81 574 SER A C 1
ATOM 4399 O O . SER A 1 574 ? 11.297 -6.296 -33.182 1.00 81.81 574 SER A O 1
ATOM 4401 N N . VAL A 1 575 ? 11.452 -5.625 -31.053 1.00 84.81 575 VAL A N 1
ATOM 4402 C CA . VAL A 1 575 ? 10.950 -6.885 -30.495 1.00 84.81 575 VAL A CA 1
ATOM 4403 C C . VAL A 1 575 ? 9.546 -7.189 -31.004 1.00 84.81 575 VAL A C 1
ATOM 4405 O O . VAL A 1 575 ? 9.249 -8.321 -31.356 1.00 84.81 575 VAL A O 1
ATOM 4408 N N . GLU A 1 576 ? 8.704 -6.165 -31.102 1.00 86.56 576 GLU A N 1
ATOM 4409 C CA . GLU A 1 576 ? 7.359 -6.254 -31.670 1.00 86.56 576 GLU A CA 1
ATOM 4410 C C . GLU A 1 576 ? 7.389 -6.734 -33.129 1.00 86.56 576 GLU A C 1
ATOM 4412 O O . GLU A 1 576 ? 6.644 -7.637 -33.504 1.00 86.56 576 GLU A O 1
ATOM 4417 N N . HIS A 1 577 ? 8.320 -6.222 -33.940 1.00 84.69 577 HIS A N 1
ATOM 4418 C CA . HIS A 1 577 ? 8.512 -6.715 -35.298 1.00 84.69 577 HIS A CA 1
ATOM 4419 C C . HIS A 1 577 ? 8.948 -8.188 -35.324 1.00 84.69 577 HIS A C 1
ATOM 4421 O O . HIS A 1 577 ? 8.374 -8.976 -36.077 1.00 84.69 577 HIS A O 1
ATOM 4427 N N . LEU A 1 578 ? 9.919 -8.586 -34.494 1.00 84.25 578 LEU A N 1
ATOM 4428 C CA . LEU A 1 578 ? 10.376 -9.980 -34.406 1.00 84.25 578 LEU A CA 1
ATOM 4429 C C . LEU A 1 578 ? 9.239 -10.923 -33.978 1.00 84.25 578 LEU A C 1
ATOM 4431 O O . LEU A 1 578 ? 9.048 -11.979 -34.586 1.00 84.25 578 LEU A O 1
ATOM 4435 N N . LEU A 1 579 ? 8.461 -10.509 -32.976 1.00 87.38 579 LEU A N 1
ATOM 4436 C CA . LEU A 1 579 ? 7.379 -11.289 -32.380 1.00 87.38 579 LEU A CA 1
ATOM 4437 C C . LEU A 1 579 ? 6.137 -11.408 -33.253 1.00 87.38 579 LEU A C 1
ATOM 4439 O O . LEU A 1 579 ? 5.440 -12.404 -33.105 1.00 87.38 579 LEU A O 1
ATOM 4443 N N . PHE A 1 580 ? 5.833 -10.438 -34.123 1.00 85.81 580 PHE A N 1
ATOM 4444 C CA . PHE A 1 580 ? 4.532 -10.401 -34.811 1.00 85.81 580 PHE A CA 1
ATOM 4445 C C . PHE A 1 580 ? 4.603 -10.282 -36.328 1.00 85.81 580 PHE A C 1
ATOM 4447 O O . PHE A 1 580 ? 3.682 -10.724 -37.011 1.00 85.81 580 PHE A O 1
ATOM 4454 N N . HIS A 1 581 ? 5.674 -9.712 -36.876 1.00 82.56 581 HIS A N 1
ATOM 4455 C CA . HIS A 1 581 ? 5.671 -9.255 -38.268 1.00 82.56 581 HIS A CA 1
ATOM 4456 C C . HIS A 1 581 ? 6.772 -9.883 -39.123 1.00 82.56 581 HIS A C 1
ATOM 4458 O O . HIS A 1 581 ? 6.598 -10.025 -40.328 1.00 82.56 581 HIS A O 1
ATOM 4464 N N . CYS A 1 582 ? 7.889 -10.298 -38.527 1.00 80.00 582 CYS A N 1
ATOM 4465 C CA . CYS A 1 582 ? 9.020 -10.839 -39.270 1.00 80.00 582 CYS A CA 1
ATOM 4466 C C . CYS A 1 582 ? 8.662 -12.183 -39.948 1.00 80.00 582 CYS A C 1
ATOM 4468 O O . CYS A 1 582 ? 8.345 -13.147 -39.240 1.00 80.00 582 CYS A O 1
ATOM 4470 N N . PRO A 1 583 ? 8.738 -12.313 -41.286 1.00 75.44 583 PRO A N 1
ATOM 4471 C CA . PRO A 1 583 ? 8.377 -13.549 -41.989 1.00 75.44 583 PRO A CA 1
ATOM 4472 C C . PRO A 1 583 ? 9.240 -14.751 -41.585 1.00 75.44 583 PRO A C 1
ATOM 4474 O O . PRO A 1 583 ? 8.724 -15.858 -41.419 1.00 75.44 583 PRO A O 1
ATOM 4477 N N . ARG A 1 584 ? 10.536 -14.522 -41.336 1.00 75.12 584 ARG A N 1
ATOM 4478 C CA . ARG A 1 584 ? 11.519 -15.564 -40.998 1.00 75.12 584 ARG A CA 1
ATOM 4479 C C . ARG A 1 584 ? 11.245 -16.266 -39.665 1.00 75.12 584 ARG A C 1
ATOM 4481 O O . ARG A 1 584 ? 11.628 -17.414 -39.493 1.00 75.12 584 ARG A O 1
ATOM 4488 N N . PHE A 1 585 ? 10.528 -15.617 -38.746 1.00 80.88 585 PHE A N 1
ATOM 4489 C CA . PHE A 1 585 ? 10.136 -16.217 -37.466 1.00 80.88 585 PHE A CA 1
ATOM 4490 C C . PHE A 1 585 ? 8.717 -16.805 -37.467 1.00 80.88 585 PHE A C 1
ATOM 4492 O O . PHE A 1 585 ? 8.198 -17.127 -36.404 1.00 80.88 585 PHE A O 1
ATOM 4499 N N . SER A 1 586 ? 8.074 -16.965 -38.629 1.00 76.81 586 SER A N 1
ATOM 4500 C CA . SER A 1 586 ? 6.723 -17.547 -38.739 1.00 76.81 586 SER A CA 1
ATOM 4501 C C . SER A 1 586 ? 6.618 -18.941 -38.113 1.00 76.81 586 SER A C 1
ATOM 4503 O O . SER A 1 586 ? 5.784 -19.146 -37.233 1.00 76.81 586 SER A O 1
ATOM 4505 N N . ALA A 1 587 ? 7.511 -19.864 -38.478 1.00 77.00 587 ALA A N 1
ATOM 4506 C CA . ALA A 1 587 ? 7.561 -21.205 -37.893 1.00 77.00 587 ALA A CA 1
ATOM 4507 C C . ALA A 1 587 ? 7.818 -21.164 -36.376 1.00 77.00 587 ALA A C 1
ATOM 4509 O O . ALA A 1 587 ? 7.212 -21.913 -35.609 1.00 77.00 587 ALA A O 1
ATOM 4510 N N . LEU A 1 588 ? 8.668 -20.236 -35.924 1.00 83.62 588 LEU A N 1
ATOM 4511 C CA . LEU A 1 588 ? 8.995 -20.089 -34.510 1.00 83.62 588 LEU A CA 1
ATOM 4512 C C . LEU A 1 588 ? 7.825 -19.512 -33.697 1.00 83.62 588 LEU A C 1
ATOM 4514 O O . LEU A 1 588 ? 7.595 -19.938 -32.567 1.00 83.62 588 LEU A O 1
ATOM 4518 N N . ARG A 1 589 ? 7.033 -18.603 -34.279 1.00 88.62 589 ARG A N 1
ATOM 4519 C CA . ARG A 1 589 ? 5.792 -18.108 -33.663 1.00 88.62 589 ARG A CA 1
ATOM 4520 C C . ARG A 1 589 ? 4.780 -19.227 -33.461 1.00 88.62 589 ARG A C 1
ATOM 4522 O O . ARG A 1 589 ? 4.153 -19.269 -32.409 1.00 88.62 589 ARG A O 1
ATOM 4529 N N . ILE A 1 590 ? 4.647 -20.127 -34.438 1.00 84.12 590 ILE A N 1
ATOM 4530 C CA . ILE A 1 590 ? 3.764 -21.298 -34.339 1.00 84.12 590 ILE A CA 1
ATOM 4531 C C . ILE A 1 590 ? 4.261 -22.231 -33.230 1.00 84.12 590 ILE A C 1
ATOM 4533 O O . ILE A 1 590 ? 3.480 -22.587 -32.352 1.00 84.12 590 ILE A O 1
ATOM 4537 N N . LYS A 1 591 ? 5.566 -22.548 -33.205 1.00 87.44 591 LYS A N 1
ATOM 4538 C CA . LYS A 1 591 ? 6.188 -23.397 -32.170 1.00 87.44 591 LYS A CA 1
ATOM 4539 C C . LYS A 1 591 ? 5.899 -22.903 -30.748 1.00 87.44 591 LYS A C 1
ATOM 4541 O O . LYS A 1 591 ? 5.574 -23.703 -29.879 1.00 87.44 591 LYS A O 1
ATOM 4546 N N . HIS A 1 592 ? 6.019 -21.596 -30.514 1.00 91.56 592 HIS A N 1
ATOM 4547 C CA . HIS A 1 592 ? 5.820 -20.975 -29.196 1.00 91.56 592 HIS A CA 1
ATOM 4548 C C . HIS A 1 592 ? 4.384 -20.488 -28.952 1.00 91.56 592 HIS A C 1
ATOM 4550 O O . HIS A 1 592 ? 4.119 -19.838 -27.940 1.00 91.56 592 HIS A O 1
ATOM 4556 N N . ALA A 1 593 ? 3.458 -20.774 -29.875 1.00 91.25 593 ALA A N 1
ATOM 4557 C CA . ALA A 1 593 ? 2.072 -20.316 -29.835 1.00 91.25 593 ALA A CA 1
ATOM 4558 C C . ALA A 1 593 ? 1.945 -18.800 -29.562 1.00 91.25 593 ALA A C 1
ATOM 4560 O O . ALA A 1 593 ? 1.168 -18.376 -28.705 1.00 91.25 593 ALA A O 1
ATOM 4561 N N . ILE A 1 594 ? 2.732 -17.969 -30.255 1.00 91.12 594 ILE A N 1
ATOM 4562 C CA . ILE A 1 594 ? 2.682 -16.504 -30.128 1.00 91.12 594 ILE A CA 1
ATOM 4563 C C . ILE A 1 594 ? 1.386 -15.984 -30.761 1.00 91.12 594 ILE A C 1
ATOM 4565 O O . ILE A 1 594 ? 1.152 -16.171 -31.955 1.00 91.12 594 ILE A O 1
ATOM 4569 N N . ARG A 1 595 ? 0.544 -15.315 -29.965 1.00 89.94 595 ARG A N 1
ATOM 4570 C CA . ARG A 1 595 ? -0.722 -14.724 -30.425 1.00 89.94 595 ARG A CA 1
ATOM 4571 C C . ARG A 1 595 ? -0.474 -13.409 -31.175 1.00 89.94 595 ARG A C 1
ATOM 4573 O O . ARG A 1 595 ? 0.557 -12.773 -30.936 1.00 89.94 595 ARG A O 1
ATOM 4580 N N . PRO A 1 596 ? -1.410 -12.971 -32.038 1.00 83.56 596 PRO A N 1
ATOM 4581 C CA . PRO A 1 596 ? -1.350 -11.663 -32.688 1.00 83.56 596 PRO A CA 1
ATOM 4582 C C . PRO A 1 596 ? -1.178 -10.500 -31.691 1.00 83.56 596 PRO A C 1
ATOM 4584 O O . PRO A 1 596 ? -1.538 -10.638 -30.516 1.00 83.56 596 PRO A O 1
ATOM 4587 N N . PRO A 1 597 ? -0.647 -9.346 -32.136 1.00 82.88 597 PRO A N 1
ATOM 4588 C CA . PRO A 1 597 ? -0.540 -8.166 -31.287 1.00 82.88 597 PRO A CA 1
ATOM 4589 C C . PRO A 1 597 ? -1.936 -7.704 -30.848 1.00 82.88 597 PRO A C 1
ATOM 4591 O O . PRO A 1 597 ? -2.886 -7.759 -31.627 1.00 82.88 597 PRO A O 1
ATOM 4594 N N . GLY A 1 598 ? -2.060 -7.240 -29.604 1.00 77.75 598 GLY A N 1
ATOM 4595 C CA . GLY A 1 598 ? -3.324 -6.721 -29.066 1.00 77.75 598 GLY A CA 1
ATOM 4596 C C . GLY A 1 598 ? -3.635 -7.166 -27.641 1.00 77.75 598 GLY A C 1
ATOM 4597 O O . GLY A 1 598 ? -4.383 -6.473 -26.963 1.00 77.75 598 GLY A O 1
ATOM 4598 N N . ASP A 1 599 ? -3.022 -8.255 -27.163 1.00 86.12 599 ASP A N 1
ATOM 4599 C CA . ASP A 1 599 ? -3.075 -8.649 -25.751 1.00 86.12 599 ASP A CA 1
ATOM 4600 C C . ASP A 1 599 ? -1.777 -8.249 -25.019 1.00 86.12 599 ASP A C 1
ATOM 4602 O O . ASP A 1 599 ? -0.732 -8.886 -25.206 1.00 86.12 599 ASP A O 1
ATOM 4606 N N . PRO A 1 600 ? -1.814 -7.214 -24.160 1.00 87.44 600 PRO A N 1
ATOM 4607 C CA . PRO A 1 600 ? -0.669 -6.807 -23.364 1.00 87.44 600 PRO A CA 1
ATOM 4608 C C . PRO A 1 600 ? -0.172 -7.893 -22.394 1.00 87.44 600 PRO A C 1
ATOM 4610 O O . PRO A 1 600 ? 0.991 -7.848 -21.992 1.00 87.44 600 PRO A O 1
ATOM 4613 N N . ASP A 1 601 ? -1.012 -8.831 -21.943 1.00 91.00 601 ASP A N 1
ATOM 4614 C CA . ASP A 1 601 ? -0.609 -9.880 -20.992 1.00 91.00 601 ASP A CA 1
ATOM 4615 C C . ASP A 1 601 ? 0.381 -10.867 -21.598 1.00 91.00 601 ASP A C 1
ATOM 4617 O O . ASP A 1 601 ? 1.270 -11.353 -20.893 1.00 91.00 601 ASP A O 1
ATOM 4621 N N . GLN A 1 602 ? 0.325 -11.056 -22.917 1.00 92.75 602 GLN A N 1
ATOM 4622 C CA . GLN A 1 602 ? 1.263 -11.908 -23.635 1.00 92.75 602 GLN A CA 1
ATOM 4623 C C . GLN A 1 602 ? 2.724 -11.534 -23.363 1.00 92.75 602 GLN A C 1
ATOM 4625 O O . GLN A 1 602 ? 3.559 -12.417 -23.195 1.00 92.75 602 GLN A O 1
ATOM 4630 N N .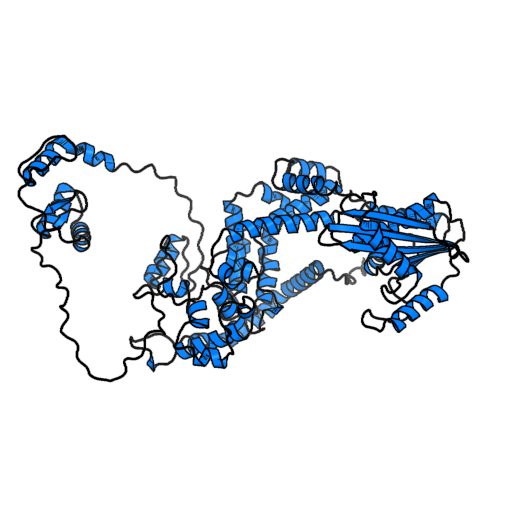 TRP A 1 603 ? 3.036 -10.243 -23.236 1.00 92.50 603 TRP A N 1
ATOM 4631 C CA . TRP A 1 603 ? 4.388 -9.741 -22.960 1.00 92.50 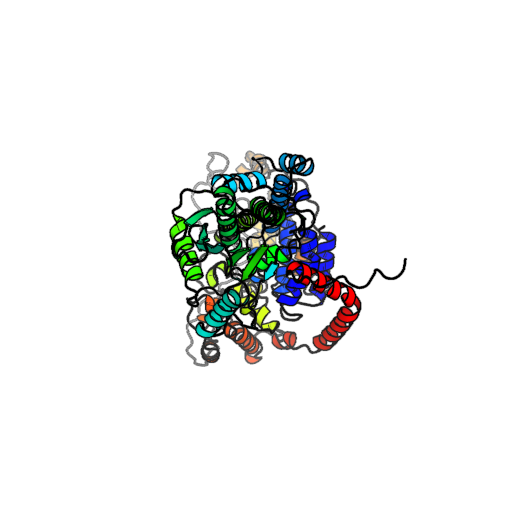603 TRP A CA 1
ATOM 4632 C C . TRP A 1 603 ? 4.947 -10.121 -21.577 1.00 92.50 603 TRP A C 1
ATOM 4634 O O . TRP A 1 603 ? 6.141 -9.924 -21.321 1.00 92.50 603 TRP A O 1
ATOM 4644 N N . PHE A 1 604 ? 4.109 -10.634 -20.673 1.00 93.25 604 PHE A N 1
ATOM 4645 C CA . PHE A 1 604 ? 4.506 -11.148 -19.358 1.00 93.25 604 PHE A CA 1
ATOM 4646 C C . PHE A 1 604 ? 4.579 -12.673 -19.299 1.00 93.25 604 PHE A C 1
ATOM 4648 O O . PHE A 1 604 ? 4.951 -13.224 -18.263 1.00 93.25 604 PHE A O 1
ATOM 4655 N N . GLU A 1 605 ? 4.242 -13.358 -20.386 1.00 93.31 605 GLU A N 1
ATOM 4656 C CA . GLU A 1 605 ? 4.236 -14.808 -20.418 1.00 93.31 605 GLU A CA 1
ATOM 4657 C C . GLU A 1 605 ? 5.603 -15.400 -20.729 1.00 93.31 605 GLU A C 1
ATOM 4659 O O . GLU A 1 605 ? 6.420 -14.832 -21.456 1.00 93.31 605 GLU A O 1
ATOM 4664 N N . ARG A 1 606 ? 5.809 -16.614 -20.221 1.00 92.69 606 ARG A N 1
ATOM 4665 C CA . ARG A 1 606 ? 7.055 -17.366 -20.353 1.00 92.69 606 ARG A CA 1
ATOM 4666 C C . ARG A 1 606 ? 7.438 -17.683 -21.808 1.00 92.69 606 ARG A C 1
ATOM 4668 O O . ARG A 1 606 ? 8.625 -17.688 -22.119 1.00 92.69 606 ARG A O 1
ATOM 4675 N N . ARG A 1 607 ? 6.458 -17.840 -22.704 1.00 92.56 607 ARG A N 1
ATOM 4676 C CA . ARG A 1 607 ? 6.693 -18.118 -24.133 1.00 92.56 607 ARG A CA 1
ATOM 4677 C C . ARG A 1 607 ? 7.442 -17.009 -24.876 1.00 92.56 607 ARG A C 1
ATOM 4679 O O . ARG A 1 607 ? 8.117 -17.282 -25.859 1.00 92.56 607 ARG A O 1
ATOM 4686 N N . ILE A 1 608 ? 7.350 -15.755 -24.420 1.00 93.81 608 ILE A N 1
ATOM 4687 C CA . ILE A 1 608 ? 8.016 -14.624 -25.087 1.00 93.81 608 ILE A CA 1
ATOM 4688 C C . ILE A 1 608 ? 9.539 -14.712 -24.964 1.00 93.81 608 ILE A C 1
ATOM 4690 O O . ILE A 1 608 ? 10.213 -14.721 -25.993 1.00 93.81 608 ILE A O 1
ATOM 4694 N N . PRO A 1 609 ? 10.129 -14.792 -23.757 1.00 92.69 609 PRO A N 1
ATOM 4695 C CA . PRO A 1 609 ? 11.568 -14.965 -23.653 1.00 92.69 609 PRO A CA 1
ATOM 4696 C C . PRO A 1 609 ? 12.054 -16.313 -24.205 1.00 92.69 609 PRO A C 1
ATOM 4698 O O . PRO A 1 609 ? 13.171 -16.358 -24.707 1.00 92.69 609 PRO A O 1
ATOM 4701 N N . GLU A 1 610 ? 11.249 -17.381 -24.174 1.00 91.56 610 GLU A N 1
ATOM 4702 C CA . GLU A 1 610 ? 11.599 -18.667 -24.807 1.00 91.56 610 GLU A CA 1
ATOM 4703 C C . GLU A 1 610 ? 11.697 -18.546 -26.335 1.00 91.56 610 GLU A C 1
ATOM 4705 O O . GLU A 1 610 ? 12.697 -18.964 -26.920 1.00 91.56 610 GLU A O 1
ATOM 4710 N N . PHE A 1 611 ? 10.737 -17.867 -26.970 1.00 93.25 611 PHE A N 1
ATOM 4711 C CA . PHE A 1 611 ? 10.819 -17.496 -28.382 1.00 93.25 611 PHE A CA 1
ATOM 4712 C C . PHE A 1 611 ? 12.090 -16.692 -28.684 1.00 93.25 611 PHE A C 1
ATOM 4714 O O . PHE A 1 611 ? 12.770 -16.956 -29.672 1.00 93.25 611 PHE A O 1
ATOM 4721 N N . LEU A 1 612 ? 12.443 -15.723 -27.831 1.00 90.56 612 LEU A N 1
ATOM 4722 C CA . LEU A 1 612 ? 13.629 -14.886 -28.038 1.00 90.56 612 LEU A CA 1
ATOM 4723 C C . LEU A 1 612 ? 14.939 -15.672 -27.905 1.00 90.56 612 LEU A C 1
ATOM 4725 O O . LEU A 1 612 ? 15.889 -15.372 -28.623 1.00 90.56 612 LEU A O 1
ATOM 4729 N N . VAL A 1 613 ? 15.002 -16.682 -27.031 1.00 88.50 613 VAL A N 1
ATOM 4730 C CA . VAL A 1 613 ? 16.163 -17.583 -26.946 1.00 88.50 613 VAL A CA 1
ATOM 4731 C C . VAL A 1 613 ? 16.339 -18.367 -28.243 1.00 88.50 613 VAL A C 1
ATOM 4733 O O . VAL A 1 613 ? 17.446 -18.408 -28.775 1.00 88.50 613 VAL A O 1
ATOM 4736 N N . ASP A 1 614 ? 15.269 -18.951 -28.777 1.00 86.06 614 ASP A N 1
ATOM 4737 C CA . ASP A 1 614 ? 15.341 -19.693 -30.039 1.00 86.06 614 ASP A CA 1
ATOM 4738 C C . ASP A 1 614 ? 15.654 -18.761 -31.223 1.00 86.06 614 ASP A C 1
ATOM 4740 O O . ASP A 1 614 ? 16.431 -19.112 -32.110 1.00 86.06 614 ASP A O 1
ATOM 4744 N N . ALA A 1 615 ? 15.126 -17.533 -31.212 1.00 83.94 615 ALA A N 1
ATOM 4745 C CA . ALA A 1 615 ? 15.445 -16.523 -32.217 1.00 83.94 615 ALA A CA 1
ATOM 4746 C C . ALA A 1 615 ? 16.936 -16.127 -32.193 1.00 83.94 615 ALA A C 1
ATOM 4748 O O . ALA A 1 615 ? 17.527 -15.911 -33.250 1.00 83.94 615 ALA A O 1
ATOM 4749 N N . LEU A 1 616 ? 17.564 -16.080 -31.009 1.00 79.38 616 LEU A N 1
ATOM 4750 C CA . LEU A 1 616 ? 19.013 -15.875 -30.860 1.00 79.38 616 LEU A CA 1
ATOM 4751 C C . LEU A 1 616 ? 19.849 -17.048 -31.371 1.00 79.38 616 LEU A C 1
ATOM 4753 O O . LEU A 1 616 ? 20.978 -16.838 -31.794 1.00 79.38 616 LEU A O 1
ATOM 4757 N N . GLN A 1 617 ? 19.333 -18.275 -31.327 1.00 76.31 617 GLN A N 1
ATOM 4758 C CA . GLN A 1 617 ? 20.048 -19.430 -31.880 1.00 76.31 617 GLN A CA 1
ATOM 4759 C C . GLN A 1 617 ? 20.058 -19.397 -33.408 1.00 76.31 617 GLN A C 1
ATOM 4761 O O . GLN A 1 617 ? 21.074 -19.706 -34.016 1.00 76.31 617 GLN A O 1
ATOM 4766 N N . LEU A 1 618 ? 18.962 -18.947 -34.024 1.00 71.38 618 LEU A N 1
ATOM 4767 C CA . LEU A 1 618 ? 18.884 -18.743 -35.474 1.00 71.38 618 LEU A CA 1
ATOM 4768 C C . LEU A 1 618 ? 19.797 -17.611 -35.971 1.00 71.38 618 LEU A C 1
ATOM 4770 O O . LEU A 1 618 ? 20.137 -17.577 -37.145 1.00 71.38 618 LEU A O 1
ATOM 4774 N N . LEU A 1 619 ? 20.194 -16.691 -35.087 1.00 63.75 619 LEU A N 1
ATOM 4775 C CA . LEU A 1 619 ? 21.176 -15.640 -35.374 1.00 63.75 619 LEU A CA 1
ATOM 4776 C C . LEU A 1 619 ? 22.620 -16.153 -35.470 1.00 63.75 619 LEU A C 1
ATOM 4778 O O . LEU A 1 619 ? 23.466 -15.451 -36.017 1.00 63.75 619 LEU A O 1
ATOM 4782 N N . ASP A 1 620 ? 22.895 -17.335 -34.922 1.00 54.38 620 ASP A N 1
ATOM 4783 C CA . ASP A 1 620 ? 24.227 -17.939 -34.863 1.00 54.38 620 ASP A CA 1
ATOM 4784 C C . ASP A 1 620 ? 24.490 -18.952 -35.985 1.00 54.38 620 ASP A C 1
ATOM 4786 O O . ASP A 1 620 ? 25.558 -19.568 -36.004 1.00 54.38 620 ASP A O 1
ATOM 4790 N N . ASP A 1 621 ? 23.539 -19.152 -36.902 1.00 52.47 621 ASP A N 1
ATOM 4791 C CA . ASP A 1 621 ? 23.700 -20.089 -38.012 1.00 52.47 621 ASP A CA 1
ATOM 4792 C C . ASP A 1 621 ? 24.795 -19.581 -38.983 1.00 52.47 621 ASP A C 1
ATOM 4794 O O . ASP A 1 621 ? 24.661 -18.494 -39.559 1.00 52.47 621 ASP A O 1
ATOM 4798 N N . PRO A 1 622 ? 25.901 -20.330 -39.181 1.00 42.69 622 PRO A N 1
ATOM 4799 C CA . PRO A 1 622 ? 27.039 -19.884 -39.988 1.00 42.69 622 PRO A CA 1
ATOM 4800 C C . PRO A 1 622 ? 26.700 -19.618 -41.462 1.00 42.69 622 PRO A C 1
ATOM 4802 O O . PRO A 1 622 ? 27.477 -18.960 -42.156 1.00 42.69 622 PRO A O 1
ATOM 4805 N N . SER A 1 623 ? 25.547 -20.085 -41.944 1.00 44.28 623 SER A N 1
ATOM 4806 C CA . SER A 1 623 ? 25.068 -19.848 -43.309 1.00 44.28 623 SER A CA 1
ATOM 4807 C C . SER A 1 623 ? 24.624 -18.395 -43.591 1.00 44.28 623 SER A C 1
ATOM 4809 O O . SER A 1 623 ? 24.530 -18.005 -44.757 1.00 44.28 623 SER A O 1
ATOM 4811 N N . ASP A 1 624 ? 24.443 -17.555 -42.561 1.00 45.06 624 ASP A N 1
ATOM 4812 C CA . ASP A 1 624 ? 24.051 -16.139 -42.691 1.00 45.06 624 ASP A CA 1
ATOM 4813 C C . ASP A 1 624 ? 25.230 -15.133 -42.651 1.00 45.06 624 ASP A C 1
ATOM 4815 O O . ASP A 1 624 ? 25.043 -13.934 -42.891 1.00 45.06 624 ASP A O 1
ATOM 4819 N N . CYS A 1 625 ? 26.466 -15.582 -42.403 1.00 39.91 625 CYS A N 1
ATOM 4820 C CA . CYS A 1 625 ? 27.658 -14.727 -42.302 1.00 39.91 625 CYS A CA 1
ATOM 4821 C C . CYS A 1 625 ? 28.205 -14.302 -43.682 1.00 39.91 625 CYS A C 1
ATOM 4823 O O . CYS A 1 625 ? 29.270 -14.742 -44.107 1.00 39.91 625 CYS A O 1
ATOM 4825 N N . ARG A 1 626 ? 27.514 -13.406 -44.400 1.00 41.22 626 ARG A N 1
ATOM 4826 C CA . ARG A 1 626 ? 28.032 -12.827 -45.667 1.00 41.22 626 ARG A CA 1
ATOM 4827 C C . ARG A 1 626 ? 29.153 -11.794 -45.497 1.00 41.22 626 ARG A C 1
ATOM 4829 O O . ARG A 1 626 ? 29.713 -11.334 -46.488 1.00 41.22 626 ARG A O 1
ATOM 4836 N N . THR A 1 627 ? 29.524 -11.449 -44.272 1.00 37.97 627 THR A N 1
ATOM 4837 C CA . THR A 1 627 ? 30.718 -10.651 -43.969 1.00 37.97 627 THR A CA 1
ATOM 4838 C C . THR A 1 627 ? 31.380 -11.263 -42.748 1.00 37.97 627 THR A C 1
ATOM 4840 O O . THR A 1 627 ? 30.727 -11.395 -41.715 1.00 37.97 627 THR A O 1
ATOM 4843 N N . GLY A 1 628 ? 32.633 -11.693 -42.901 1.00 37.12 628 GLY A N 1
ATOM 4844 C CA . GLY A 1 628 ? 33.381 -12.427 -41.887 1.00 37.12 628 GLY A CA 1
ATOM 4845 C C . GLY A 1 628 ? 33.353 -11.784 -40.498 1.00 37.12 628 GLY A C 1
ATOM 4846 O O . GLY A 1 628 ? 33.340 -10.564 -40.361 1.00 37.12 628 GLY A O 1
ATOM 4847 N N . GLU A 1 629 ? 33.381 -12.668 -39.498 1.00 38.56 629 GLU A N 1
ATOM 4848 C CA . GLU A 1 629 ? 33.593 -12.401 -38.070 1.00 38.56 629 GLU A CA 1
ATOM 4849 C C . GLU A 1 629 ? 32.459 -11.671 -37.322 1.00 38.56 629 GLU A C 1
ATOM 4851 O O . GLU A 1 629 ? 32.625 -10.555 -36.833 1.00 38.56 629 GLU A O 1
ATOM 4856 N N . LEU A 1 630 ? 31.329 -12.358 -37.099 1.00 38.09 630 LEU A N 1
ATOM 4857 C CA . LEU A 1 630 ? 30.507 -12.109 -35.905 1.00 38.09 630 LEU A CA 1
ATOM 4858 C C . LEU A 1 630 ? 30.732 -13.248 -34.889 1.00 38.09 630 LEU A C 1
ATOM 4860 O O . LEU A 1 630 ? 30.520 -14.411 -35.233 1.00 38.09 630 LEU A O 1
ATOM 4864 N N . PRO A 1 631 ? 31.177 -12.973 -33.646 1.00 39.91 631 PRO A N 1
ATOM 4865 C CA . PRO A 1 631 ? 31.307 -14.011 -32.626 1.00 39.91 631 PRO A CA 1
ATOM 4866 C C . PRO A 1 631 ? 29.927 -14.571 -32.251 1.00 39.91 631 PRO A C 1
ATOM 4868 O O . PRO A 1 631 ? 28.998 -13.797 -32.029 1.00 39.91 631 PRO A O 1
ATOM 4871 N N . SER A 1 632 ? 29.808 -15.901 -32.128 1.00 48.62 632 SER A N 1
ATOM 4872 C CA . SER A 1 632 ? 28.551 -16.572 -31.754 1.00 48.62 632 SER A CA 1
ATOM 4873 C C . SER A 1 632 ? 27.952 -15.968 -30.474 1.00 48.62 632 SER A C 1
ATOM 4875 O O . SER A 1 632 ? 28.568 -15.935 -29.394 1.00 48.62 632 SER A O 1
ATOM 4877 N N . VAL A 1 633 ? 26.724 -15.475 -30.614 1.00 51.34 633 VAL A N 1
ATOM 4878 C CA . VAL A 1 633 ? 25.919 -14.827 -29.581 1.00 51.34 633 VAL A CA 1
ATOM 4879 C C . VAL A 1 633 ? 25.583 -15.832 -28.477 1.00 51.34 633 VAL A C 1
ATOM 4881 O O . VAL A 1 633 ? 25.679 -15.512 -27.291 1.00 51.34 633 VAL A O 1
ATOM 4884 N N . THR A 1 634 ? 25.298 -17.084 -28.835 1.00 49.03 634 THR A N 1
ATOM 4885 C CA . THR A 1 634 ? 25.030 -18.194 -27.913 1.00 49.03 634 THR A CA 1
ATOM 4886 C C . THR A 1 634 ? 26.292 -18.787 -27.291 1.00 49.03 634 THR A C 1
ATOM 4888 O O . THR A 1 634 ? 26.244 -19.166 -26.122 1.00 49.03 634 THR A O 1
ATOM 4891 N N . ALA A 1 635 ? 27.447 -18.796 -27.967 1.00 46.19 635 ALA A N 1
ATOM 4892 C CA . ALA A 1 635 ? 28.725 -19.187 -27.355 1.00 46.19 635 ALA A CA 1
ATOM 4893 C C . ALA A 1 635 ? 29.145 -18.207 -26.242 1.00 46.19 635 ALA A C 1
ATOM 4895 O O . ALA A 1 635 ? 29.676 -18.616 -25.206 1.00 46.19 635 ALA A O 1
ATOM 4896 N N . SER A 1 636 ? 28.832 -16.918 -26.412 1.00 43.00 636 SER A N 1
ATOM 4897 C CA . SER A 1 636 ? 29.017 -15.887 -25.379 1.00 43.00 636 SER A CA 1
ATOM 4898 C C . SER A 1 636 ? 28.040 -16.038 -24.203 1.00 43.00 636 SER A C 1
ATOM 4900 O O . SER A 1 636 ? 28.395 -15.710 -23.070 1.00 43.00 636 SER A O 1
ATOM 4902 N N . LEU A 1 637 ? 26.842 -16.587 -24.445 1.00 47.94 637 LEU A N 1
ATOM 4903 C CA . LEU A 1 637 ? 25.852 -16.933 -23.414 1.00 47.94 637 LEU A CA 1
ATOM 4904 C C . LEU A 1 637 ? 26.175 -18.256 -22.686 1.00 47.94 637 LEU A C 1
ATOM 4906 O O . LEU A 1 637 ? 25.815 -18.405 -21.521 1.00 47.94 637 LEU A O 1
ATOM 4910 N N . LYS A 1 638 ? 26.880 -19.190 -23.344 1.00 43.19 638 LYS A N 1
ATOM 4911 C CA . LYS A 1 638 ? 27.235 -20.535 -22.844 1.00 43.19 638 LYS A CA 1
ATOM 4912 C C . LYS A 1 638 ? 28.618 -20.641 -22.185 1.00 43.19 638 LYS A C 1
ATOM 4914 O O . LYS A 1 638 ? 29.005 -21.741 -21.797 1.00 43.19 638 LYS A O 1
ATOM 4919 N N . LYS A 1 639 ? 29.404 -19.560 -22.059 1.00 37.19 639 LYS A N 1
ATOM 4920 C CA . LYS A 1 639 ? 30.800 -19.662 -21.582 1.00 37.19 639 LYS A CA 1
ATOM 4921 C C . LYS A 1 639 ? 30.869 -20.207 -20.140 1.00 37.19 639 LYS A C 1
ATOM 4923 O O . LYS A 1 639 ? 30.717 -19.473 -19.163 1.00 37.19 639 LYS A O 1
ATOM 4928 N N . SER A 1 640 ? 31.206 -21.494 -20.037 1.00 36.41 640 SER A N 1
ATOM 4929 C CA . SER A 1 640 ? 31.419 -22.339 -18.844 1.00 36.41 640 SER A CA 1
ATOM 4930 C C . SER A 1 640 ? 32.471 -21.825 -17.846 1.00 36.41 640 SER A C 1
ATOM 4932 O O . SER A 1 640 ? 32.615 -22.333 -16.740 1.00 36.41 640 SER A O 1
ATOM 4934 N N . SER A 1 641 ? 33.161 -20.731 -18.171 1.00 38.25 641 SER A N 1
ATOM 4935 C CA . SER A 1 641 ? 34.016 -19.969 -17.252 1.00 38.25 641 SER A CA 1
ATOM 4936 C C . SER A 1 641 ? 33.222 -19.171 -16.192 1.00 38.25 641 SER A C 1
ATOM 4938 O O . SER A 1 641 ? 33.806 -18.619 -15.250 1.00 38.25 641 SER A O 1
ATOM 4940 N N . ALA A 1 642 ? 31.895 -19.082 -16.341 1.00 39.88 642 ALA A N 1
ATOM 4941 C CA . ALA A 1 642 ? 31.000 -18.419 -15.400 1.00 39.88 642 ALA A CA 1
ATOM 4942 C C . ALA A 1 642 ? 30.614 -19.306 -14.208 1.00 39.88 642 ALA A C 1
ATOM 4944 O O . ALA A 1 642 ? 30.491 -18.768 -13.119 1.00 39.88 642 ALA A O 1
ATOM 4945 N N . GLU A 1 643 ? 30.498 -20.630 -14.340 1.00 37.09 643 GLU A N 1
ATOM 4946 C CA . GLU A 1 643 ? 30.134 -21.501 -13.206 1.00 37.09 643 GLU A CA 1
ATOM 4947 C C . GLU A 1 643 ? 31.230 -21.543 -12.138 1.00 37.09 643 GLU A C 1
ATOM 4949 O O . GLU A 1 643 ? 30.935 -21.391 -10.956 1.00 37.09 643 GLU A O 1
ATOM 4954 N N . ALA A 1 644 ? 32.506 -21.602 -12.531 1.00 35.47 644 ALA A N 1
ATOM 4955 C CA . ALA A 1 644 ? 33.625 -21.508 -11.591 1.00 35.47 644 ALA A CA 1
ATOM 4956 C C . ALA A 1 644 ? 33.697 -20.130 -10.899 1.00 35.47 644 ALA A C 1
ATOM 4958 O O . ALA A 1 644 ? 33.962 -20.044 -9.698 1.00 35.47 644 ALA A O 1
ATOM 4959 N N . ARG A 1 645 ? 33.395 -19.041 -11.624 1.00 38.38 645 ARG A N 1
ATOM 4960 C CA . ARG A 1 645 ? 33.333 -17.679 -11.062 1.00 38.38 645 ARG A CA 1
ATOM 4961 C C . ARG A 1 645 ? 32.098 -17.447 -10.200 1.00 38.38 645 ARG A C 1
ATOM 4963 O O . ARG A 1 645 ? 32.219 -16.801 -9.171 1.00 38.38 645 ARG A O 1
ATOM 4970 N N . VAL A 1 646 ? 30.943 -17.999 -10.559 1.00 41.09 646 VAL A N 1
ATOM 4971 C CA . VAL A 1 646 ? 29.695 -17.943 -9.787 1.00 41.09 646 VAL A CA 1
ATOM 4972 C C . VAL A 1 646 ? 29.808 -18.806 -8.537 1.00 41.09 646 VAL A C 1
ATOM 4974 O O . VAL A 1 646 ? 29.373 -18.358 -7.489 1.00 41.09 646 VAL A O 1
ATOM 4977 N N . LEU A 1 647 ? 30.460 -19.971 -8.586 1.00 38.56 647 LEU A N 1
ATOM 4978 C CA . LEU A 1 647 ? 30.710 -20.814 -7.414 1.00 38.56 647 LEU A CA 1
ATOM 4979 C C . LEU A 1 647 ? 31.768 -20.194 -6.486 1.00 38.56 647 LEU A C 1
ATOM 4981 O O . LEU A 1 647 ? 31.607 -20.214 -5.268 1.00 38.56 647 LEU A O 1
ATOM 4985 N N . SER A 1 648 ? 32.814 -19.574 -7.045 1.00 38.41 648 SER A N 1
ATOM 4986 C CA . SER A 1 648 ? 33.816 -18.820 -6.279 1.00 38.41 648 SER A CA 1
ATOM 4987 C C . SER A 1 648 ? 33.235 -17.532 -5.681 1.00 38.41 648 SER A C 1
ATOM 4989 O O . SER A 1 648 ? 33.490 -17.229 -4.518 1.00 38.41 648 SER A O 1
ATOM 4991 N N . CYS A 1 649 ? 32.400 -16.796 -6.423 1.00 36.75 649 CYS A N 1
ATOM 4992 C CA . CYS A 1 649 ? 31.665 -15.638 -5.916 1.00 36.75 649 CYS A CA 1
ATOM 4993 C C . CYS A 1 649 ? 30.596 -16.056 -4.907 1.00 36.75 649 CYS A C 1
ATOM 4995 O O . CYS A 1 649 ? 30.473 -15.397 -3.889 1.00 36.75 649 CYS A O 1
ATOM 4997 N N . ALA A 1 650 ? 29.867 -17.152 -5.112 1.00 40.78 650 ALA A N 1
ATOM 4998 C CA . ALA A 1 650 ? 28.891 -17.670 -4.158 1.00 40.78 650 ALA A CA 1
ATOM 4999 C C . ALA A 1 650 ? 29.571 -18.112 -2.859 1.00 40.78 650 ALA A C 1
ATOM 5001 O O . ALA A 1 650 ? 29.086 -17.757 -1.792 1.00 40.78 650 ALA A O 1
ATOM 5002 N N . LYS A 1 651 ? 30.731 -18.783 -2.920 1.00 39.91 651 LYS A N 1
ATOM 5003 C CA . LYS A 1 651 ? 31.552 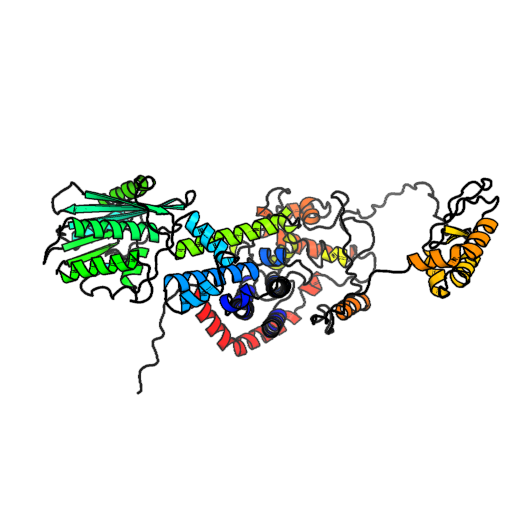-19.094 -1.737 1.00 39.91 651 LYS A CA 1
ATOM 5004 C C . LYS A 1 651 ? 32.066 -17.821 -1.055 1.00 39.91 651 LYS A C 1
ATOM 5006 O O . LYS A 1 651 ? 31.935 -17.696 0.158 1.00 39.91 651 LYS A O 1
ATOM 5011 N N . PHE A 1 652 ? 32.555 -16.840 -1.815 1.00 40.34 652 PHE A N 1
ATOM 5012 C CA . PHE A 1 652 ? 33.006 -15.546 -1.287 1.00 40.34 652 PHE A CA 1
ATOM 5013 C C . PHE A 1 652 ? 31.865 -14.723 -0.656 1.00 40.34 652 PHE A C 1
ATOM 5015 O O . PHE A 1 652 ? 32.062 -14.110 0.390 1.00 40.34 652 PHE A O 1
ATOM 5022 N N . ILE A 1 653 ? 30.663 -14.743 -1.242 1.00 42.47 653 ILE A N 1
ATOM 5023 C CA . ILE A 1 653 ? 29.432 -14.108 -0.742 1.00 42.47 653 ILE A CA 1
ATOM 5024 C C . ILE A 1 653 ? 28.920 -14.851 0.493 1.00 42.47 653 ILE A C 1
ATOM 5026 O O . ILE A 1 653 ? 28.566 -14.220 1.480 1.00 42.47 653 ILE A O 1
ATOM 5030 N N . PHE A 1 654 ? 28.916 -16.182 0.508 1.00 42.00 654 PHE A N 1
ATOM 5031 C CA . PHE A 1 654 ? 28.467 -16.942 1.675 1.00 42.00 654 PHE A CA 1
ATOM 5032 C C . PHE A 1 654 ? 29.402 -16.744 2.876 1.00 42.00 654 PHE A C 1
ATOM 5034 O O . PHE A 1 654 ? 28.936 -16.728 4.013 1.00 42.00 654 PHE A O 1
ATOM 5041 N N . TYR A 1 655 ? 30.700 -16.529 2.634 1.00 44.34 655 TYR A N 1
ATOM 5042 C CA . TYR A 1 655 ? 31.689 -16.263 3.682 1.00 44.34 655 TYR A CA 1
ATOM 5043 C C . TYR A 1 655 ? 31.683 -14.796 4.152 1.00 44.34 655 TYR A C 1
ATOM 5045 O O . TYR A 1 655 ? 31.600 -14.539 5.350 1.00 44.34 655 TYR A O 1
ATOM 5053 N N . ASN A 1 656 ? 31.691 -13.820 3.231 1.00 40.16 656 ASN A N 1
ATOM 5054 C CA . ASN A 1 656 ? 31.781 -12.388 3.567 1.00 40.16 656 ASN A CA 1
ATOM 5055 C C . ASN A 1 656 ? 30.425 -11.704 3.783 1.00 40.16 656 ASN A C 1
ATOM 5057 O O . ASN A 1 656 ? 30.328 -10.730 4.528 1.00 40.16 656 ASN A O 1
ATOM 5061 N N . CYS A 1 657 ? 29.358 -12.198 3.152 1.00 39.31 657 CYS A N 1
ATOM 5062 C CA . CYS A 1 657 ? 28.003 -11.674 3.311 1.00 39.31 657 CYS A CA 1
ATOM 5063 C C . CYS A 1 657 ? 27.181 -12.451 4.343 1.00 39.31 657 CYS A C 1
ATOM 5065 O O . CYS A 1 657 ? 26.062 -12.037 4.608 1.00 39.31 657 CYS A O 1
ATOM 5067 N N . LYS A 1 658 ? 27.706 -13.495 5.005 1.00 40.94 658 LYS A N 1
ATOM 5068 C CA . LYS A 1 658 ? 27.037 -14.164 6.146 1.00 40.94 658 LYS A CA 1
ATOM 5069 C C . LYS A 1 658 ? 26.497 -13.182 7.206 1.00 40.94 658 LYS A C 1
ATOM 5071 O O . LYS A 1 658 ? 25.353 -13.349 7.634 1.00 40.94 658 LYS A O 1
ATOM 5076 N N . PRO A 1 659 ? 27.239 -12.122 7.595 1.00 44.78 659 PRO A N 1
ATOM 5077 C CA . PRO A 1 659 ? 26.728 -11.103 8.513 1.00 44.78 659 PRO A CA 1
ATOM 5078 C C . PRO A 1 659 ? 25.613 -10.262 7.876 1.00 44.78 659 PRO A C 1
ATOM 5080 O O . PRO A 1 659 ? 24.624 -9.947 8.529 1.00 44.78 659 PRO A O 1
ATOM 5083 N N . PHE A 1 660 ? 25.734 -9.938 6.587 1.00 44.44 660 PHE A N 1
ATOM 5084 C CA . PHE A 1 660 ? 24.788 -9.103 5.842 1.00 44.44 660 PHE A CA 1
ATOM 5085 C C . PHE A 1 660 ? 23.501 -9.830 5.452 1.00 44.44 660 PHE A C 1
ATOM 5087 O O . PHE A 1 660 ? 22.451 -9.208 5.468 1.00 44.44 660 PHE A O 1
ATOM 5094 N N . ILE A 1 661 ? 23.551 -11.130 5.159 1.00 43.66 661 ILE A N 1
ATOM 5095 C CA . ILE A 1 661 ? 22.386 -11.994 4.929 1.00 43.66 661 ILE A CA 1
ATOM 5096 C C . ILE A 1 661 ? 21.603 -12.133 6.234 1.00 43.66 661 ILE A C 1
ATOM 5098 O O . ILE A 1 661 ? 20.382 -12.047 6.216 1.00 43.66 661 ILE A O 1
ATOM 5102 N N . ARG A 1 662 ? 22.287 -12.241 7.382 1.00 39.62 662 ARG A N 1
ATOM 5103 C CA . ARG A 1 662 ? 21.649 -12.214 8.706 1.00 39.62 662 ARG A CA 1
ATOM 5104 C C . ARG A 1 662 ? 20.988 -10.859 8.986 1.00 39.62 662 ARG A C 1
ATOM 5106 O O . ARG A 1 662 ? 19.851 -10.819 9.438 1.00 39.62 662 ARG A O 1
ATOM 5113 N N . THR A 1 663 ? 21.647 -9.750 8.647 1.00 43.47 663 THR A N 1
ATOM 5114 C CA . THR A 1 663 ? 21.078 -8.396 8.773 1.00 43.47 663 THR A CA 1
ATOM 5115 C C . THR A 1 663 ? 19.929 -8.150 7.794 1.00 43.47 663 THR A C 1
ATOM 5117 O O . THR A 1 663 ? 18.915 -7.593 8.189 1.00 43.47 663 THR A O 1
ATOM 5120 N N . ALA A 1 664 ? 20.030 -8.603 6.544 1.00 38.03 664 ALA A N 1
ATOM 5121 C CA . ALA A 1 664 ? 18.980 -8.498 5.537 1.00 38.03 664 ALA A CA 1
ATOM 5122 C C . ALA A 1 664 ? 17.783 -9.388 5.886 1.00 38.03 664 ALA A C 1
ATOM 5124 O O . ALA A 1 664 ? 16.660 -8.925 5.771 1.00 38.03 664 ALA A O 1
ATOM 5125 N N . ALA A 1 665 ? 17.994 -10.603 6.397 1.00 37.19 665 ALA A N 1
ATOM 5126 C CA . ALA A 1 665 ? 16.930 -11.455 6.927 1.00 37.19 665 ALA A CA 1
ATOM 5127 C C . ALA A 1 665 ? 16.236 -10.808 8.139 1.00 37.19 665 ALA A C 1
ATOM 5129 O O . ALA A 1 665 ? 15.014 -10.827 8.219 1.00 37.19 665 ALA A O 1
ATOM 5130 N N . ASN A 1 666 ? 16.986 -10.148 9.028 1.00 38.94 666 ASN A N 1
ATOM 5131 C CA . ASN A 1 666 ? 16.424 -9.404 10.161 1.00 38.94 666 ASN A CA 1
ATOM 5132 C C . ASN A 1 666 ? 15.675 -8.129 9.725 1.00 38.94 666 ASN A C 1
ATOM 5134 O O . ASN A 1 666 ? 14.641 -7.790 10.295 1.00 38.94 666 ASN A O 1
ATOM 5138 N N . VAL A 1 667 ? 16.166 -7.421 8.704 1.00 40.28 667 VAL A N 1
ATOM 5139 C CA . VAL A 1 667 ? 15.512 -6.234 8.128 1.00 40.28 667 VAL A CA 1
ATOM 5140 C C . VAL A 1 667 ? 14.274 -6.629 7.323 1.00 40.28 667 VAL A C 1
ATOM 5142 O O . VAL A 1 667 ? 13.258 -5.954 7.421 1.00 40.28 667 VAL A O 1
ATOM 5145 N N . VAL A 1 668 ? 14.311 -7.744 6.593 1.00 34.25 668 VAL A N 1
ATOM 5146 C CA . VAL A 1 668 ? 13.155 -8.327 5.898 1.00 34.25 668 VAL A CA 1
ATOM 5147 C C . VAL A 1 668 ? 12.122 -8.830 6.909 1.00 34.25 668 VAL A C 1
ATOM 5149 O O . VAL A 1 668 ? 10.951 -8.522 6.746 1.00 34.25 668 VAL A O 1
ATOM 5152 N N . ALA A 1 669 ? 12.524 -9.477 8.007 1.00 34.09 669 ALA A N 1
ATOM 5153 C CA . ALA A 1 669 ? 11.614 -9.846 9.100 1.00 34.09 669 ALA A CA 1
ATOM 5154 C C . ALA A 1 669 ? 10.985 -8.617 9.792 1.00 34.09 669 ALA A C 1
ATOM 5156 O O . ALA A 1 669 ? 9.816 -8.651 10.175 1.00 34.09 669 ALA A O 1
ATOM 5157 N N . SER A 1 670 ? 11.733 -7.512 9.889 1.00 36.50 670 SER A N 1
ATOM 5158 C CA . SER A 1 670 ? 11.257 -6.223 10.415 1.00 36.50 670 SER A CA 1
ATOM 5159 C C . SER A 1 670 ? 10.331 -5.479 9.436 1.00 36.50 670 SER A C 1
ATOM 5161 O O . SER A 1 670 ? 9.365 -4.846 9.854 1.00 36.50 670 SER A O 1
ATOM 5163 N N . LEU A 1 671 ? 10.566 -5.600 8.124 1.00 35.38 671 LEU A N 1
ATOM 5164 C CA . LEU A 1 671 ? 9.721 -5.029 7.066 1.00 35.38 671 LEU A CA 1
ATOM 5165 C C . LEU A 1 671 ? 8.464 -5.869 6.772 1.00 35.38 671 LEU A C 1
ATOM 5167 O O . LEU A 1 671 ? 7.472 -5.306 6.315 1.00 35.38 671 LEU A O 1
ATOM 5171 N N . ILE A 1 672 ? 8.496 -7.181 7.036 1.00 32.53 672 ILE A N 1
ATOM 5172 C CA . ILE A 1 672 ? 7.376 -8.122 6.836 1.00 32.53 672 ILE A CA 1
ATOM 5173 C C . ILE A 1 672 ? 6.547 -8.319 8.121 1.00 32.53 672 ILE A C 1
ATOM 5175 O O . ILE A 1 672 ? 5.447 -8.854 8.067 1.00 32.53 672 ILE A O 1
ATOM 5179 N N . GLY A 1 673 ? 6.989 -7.807 9.273 1.00 34.94 673 GLY A N 1
ATOM 5180 C CA . GLY A 1 673 ? 6.179 -7.842 10.491 1.00 34.94 673 GLY A CA 1
ATOM 5181 C C . GLY A 1 673 ? 6.059 -9.238 11.107 1.00 34.94 673 GLY A C 1
ATOM 5182 O O . GLY A 1 673 ? 4.983 -9.619 11.555 1.00 34.94 673 GLY A O 1
ATOM 5183 N N . CYS A 1 674 ? 7.160 -9.988 11.191 1.00 26.97 674 CYS A N 1
ATOM 5184 C CA . CYS A 1 674 ? 7.228 -11.148 12.080 1.00 26.97 674 CYS A CA 1
ATOM 5185 C C . CYS A 1 674 ? 7.943 -10.759 13.375 1.00 26.97 674 CYS A C 1
ATOM 5187 O O . CYS A 1 674 ? 9.170 -10.693 13.451 1.00 26.97 674 CYS A O 1
ATOM 5189 N N . ALA A 1 675 ? 7.157 -10.533 14.426 1.00 36.47 675 ALA A N 1
ATOM 5190 C CA . ALA A 1 675 ? 7.654 -10.571 15.789 1.00 36.47 675 ALA A CA 1
ATOM 5191 C C . ALA A 1 675 ? 8.133 -11.996 16.099 1.00 36.47 675 ALA A C 1
ATOM 5193 O O . ALA A 1 675 ? 7.322 -12.907 16.245 1.00 36.47 675 ALA A O 1
ATOM 5194 N N . SER A 1 676 ? 9.444 -12.202 16.221 1.00 26.17 676 SER A N 1
ATOM 5195 C CA . SER A 1 676 ? 9.993 -13.320 16.994 1.00 26.17 676 SER A CA 1
ATOM 5196 C C . SER A 1 676 ? 11.402 -13.026 17.513 1.00 26.17 676 SER A C 1
ATOM 5198 O O . SER A 1 676 ? 12.410 -13.255 16.857 1.00 26.17 676 SER A O 1
ATOM 5200 N N . ARG A 1 677 ? 11.401 -12.556 18.766 1.00 29.22 677 ARG A N 1
ATOM 5201 C CA . ARG A 1 677 ? 12.309 -12.932 19.863 1.00 29.22 677 ARG A CA 1
ATOM 5202 C C . ARG A 1 677 ? 13.794 -12.577 19.721 1.00 29.22 677 ARG A C 1
ATOM 5204 O O . ARG A 1 677 ? 14.648 -13.410 19.439 1.00 29.22 677 ARG A O 1
ATOM 5211 N N . SER A 1 678 ? 14.098 -11.370 20.195 1.00 27.94 678 SER A N 1
ATOM 5212 C CA . SER A 1 678 ? 15.222 -11.173 21.115 1.00 27.94 678 SER A CA 1
ATOM 5213 C C . SER A 1 678 ? 14.878 -11.834 22.459 1.00 27.94 678 SER A C 1
ATOM 5215 O O . SER A 1 678 ? 14.169 -11.260 23.278 1.00 27.94 678 SER A O 1
ATOM 5217 N N . LEU A 1 679 ? 15.320 -13.074 22.659 1.00 30.81 679 LEU A N 1
ATOM 5218 C CA . LEU A 1 679 ? 15.368 -13.753 23.958 1.00 30.81 679 LEU A CA 1
ATOM 5219 C C . LEU A 1 679 ? 16.622 -14.628 23.954 1.00 30.81 679 LEU A C 1
ATOM 5221 O O . LEU A 1 679 ? 16.563 -15.784 23.547 1.00 30.81 679 LEU A O 1
ATOM 5225 N N . LYS A 1 680 ? 17.764 -14.027 24.310 1.00 29.55 680 LYS A N 1
ATOM 5226 C CA . LYS A 1 680 ? 18.963 -14.664 24.898 1.00 29.55 680 LYS A CA 1
ATOM 5227 C C . LYS A 1 680 ? 20.080 -13.621 25.048 1.00 29.55 680 LYS A C 1
ATOM 5229 O O . LYS A 1 680 ? 21.055 -13.638 24.305 1.00 29.55 680 LYS A O 1
ATOM 5234 N N . LYS A 1 681 ? 19.910 -12.683 25.988 1.00 28.77 681 LYS A N 1
ATOM 5235 C CA . LYS A 1 681 ? 21.022 -12.011 26.695 1.00 28.77 681 LYS A CA 1
ATOM 5236 C C . LYS A 1 681 ? 20.504 -11.136 27.846 1.00 28.77 681 LYS A C 1
ATOM 5238 O O . LYS A 1 681 ? 20.548 -9.917 27.779 1.00 28.77 681 LYS A O 1
ATOM 5243 N N . ARG A 1 682 ? 19.964 -11.782 28.880 1.00 29.94 682 ARG A N 1
ATOM 5244 C CA . ARG A 1 682 ? 19.962 -11.299 30.273 1.00 29.94 682 ARG A CA 1
ATOM 5245 C C . ARG A 1 682 ? 19.976 -12.528 31.172 1.00 29.94 682 ARG A C 1
ATOM 5247 O O . ARG A 1 682 ? 18.944 -13.024 31.599 1.00 29.94 682 ARG A O 1
ATOM 5254 N N . ALA A 1 683 ? 21.168 -13.085 31.293 1.00 31.39 683 ALA A N 1
ATOM 5255 C CA . ALA A 1 683 ? 21.594 -13.935 32.386 1.00 31.39 683 ALA A CA 1
ATOM 5256 C C . ALA A 1 683 ? 23.100 -13.686 32.486 1.00 31.39 683 ALA A C 1
ATOM 5258 O O . ALA A 1 683 ? 23.809 -13.895 31.496 1.00 31.39 683 ALA A O 1
ATOM 5259 N N . ARG A 1 684 ? 23.520 -13.234 33.666 1.00 29.77 684 ARG A N 1
ATOM 5260 C CA . ARG A 1 684 ? 24.795 -12.617 34.058 1.00 29.77 684 ARG A CA 1
ATOM 5261 C C . ARG A 1 684 ? 24.750 -11.089 34.084 1.00 29.77 684 ARG A C 1
ATOM 5263 O O . ARG A 1 684 ? 24.598 -10.449 33.043 1.00 29.77 684 ARG A O 1
ATOM 5270 N N . ASP A 1 685 ? 24.889 -10.651 35.331 1.00 29.92 685 ASP A N 1
ATOM 5271 C CA . ASP A 1 685 ? 24.962 -9.329 35.947 1.00 29.92 685 ASP A CA 1
ATOM 5272 C C . ASP A 1 685 ? 23.622 -8.634 36.215 1.00 29.92 685 ASP A C 1
ATOM 5274 O O . ASP A 1 685 ? 22.974 -8.118 35.272 1.00 29.92 685 ASP A O 1
#

Foldseek 3Di:
DLVQLVVQLVVLCLQFALFDGAALVVLLLSCCQRRVCVLQPPLLVPVLPDDPVNQVSQLLSVLSSLCRSQSFDSPFDSQLSCQQSVHDRSNLSSLLSNLLLQLLQCLADDPSVVVSCVSAPCPHPSNVLQVVLCVVFNAAFHKDQADQFDPLEAFALDFPDPDDPPDALVVLLVSQVCRDVVDDPAQKEKEKAKDADQVQQKIKIKIWMDGRPDPDTDIDIAMGGFDDRLVRRLVNLLRRLVVCVVVVVDAAPGEYEYEYQPSVNSVCSVPDDRDIDGPSNSSSSVSNRVRVVRRYRHYYHHGHPPSPNPSNVVRVVRRVVRSPPPHYDHYYSVRSSVVSSVVSVVVVLVVVVVDDFQLCVQQNSRGQDPVLDPSRSNLSSLLSCQSRLRDCVFGDVVCLLPPDDDLAALQQDDDDDDDDDDDDDDDDDDDDDQQAWFAAPLPRQIGRGLVRQLVCCCPPVVDDSVVSNVRRVPGDGDDPDDAFDWDAAPVDRDTHRHSVVSVVCCVVPVVVVSVVVPDDDDDDDDDDFDQDAADPVDRHGDRHPVVNQVCCCVVVVRDDDDDPDDDDDRHHRTSLCLLAPRPSCPVLCVVLVRDHRDDSVSSSDSSSSVSVVVVLVVVQPPVSCPDDDDPRPVCVVPPPVVVVVSVVVVVVCVVVCVVVVVVSVVVVCVVVPDDDDPDDPDDDD

Radius of gyration: 37.13 Å; Cα contacts (8 Å, |Δi|>4): 976; chains: 1; bounding box: 78×74×108 Å

Solvent-accessible surface area (backbone atoms only — not comparable to full-atom values): 38670 Å² total; per-residue (Å²): 108,68,70,61,37,52,56,48,49,53,59,52,51,74,55,30,45,53,50,52,49,67,45,42,66,59,44,42,51,50,35,46,65,62,34,47,43,64,68,57,52,64,21,68,77,45,56,90,75,53,48,74,67,53,42,52,51,48,29,51,54,54,18,49,47,20,16,52,24,31,16,34,52,92,82,57,56,51,64,63,24,18,36,51,48,60,46,80,50,49,57,56,52,29,51,49,51,20,43,50,52,41,52,60,30,49,35,60,43,63,75,59,15,56,51,44,44,69,75,36,39,64,90,33,78,59,17,38,55,48,50,57,46,31,70,74,68,34,57,62,51,45,49,35,69,24,74,72,72,50,85,77,52,44,72,35,60,54,50,84,56,101,76,63,91,88,54,58,43,71,57,44,27,49,38,28,52,48,48,52,64,78,73,48,91,37,52,28,39,38,26,31,22,38,29,63,43,79,94,78,29,31,18,6,6,6,13,35,41,30,46,59,98,46,90,68,65,52,77,44,67,33,18,35,53,37,80,45,49,67,53,9,36,50,48,4,47,35,51,34,53,51,47,48,60,72,70,60,76,75,51,66,74,39,30,41,36,36,40,30,53,50,45,68,53,43,42,48,66,68,68,56,62,59,61,70,38,44,44,66,61,25,51,40,45,50,52,53,33,56,45,42,73,55,41,30,46,39,36,39,38,36,37,57,69,98,32,76,41,66,66,57,54,51,14,45,53,43,4,61,65,13,68,78,50,86,48,74,53,58,21,47,59,69,36,53,52,52,51,50,48,51,52,49,51,50,55,52,46,55,64,50,68,77,48,92,47,61,31,40,75,56,50,45,93,63,53,51,52,77,90,53,50,76,86,43,39,45,43,42,9,44,33,45,17,43,49,54,29,35,27,82,88,42,18,58,47,24,46,51,63,53,84,72,87,66,68,52,38,91,60,64,63,76,80,86,74,91,72,96,74,90,77,80,93,74,80,79,85,76,81,83,63,75,69,46,44,29,43,39,95,86,76,67,50,76,26,74,17,48,65,53,40,37,51,44,34,34,76,76,69,65,42,56,73,73,55,30,50,51,55,62,69,72,46,68,72,53,78,97,67,86,91,82,65,73,41,68,45,96,87,49,96,55,71,26,80,45,71,71,60,41,52,53,49,45,62,75,73,43,55,64,67,71,53,58,79,67,74,70,84,81,84,76,81,85,75,80,72,61,76,35,66,63,48,90,90,49,95,52,71,25,71,28,56,66,54,40,46,52,44,38,35,73,76,64,60,40,67,84,82,79,81,80,86,83,83,94,82,77,50,62,52,32,48,66,36,57,66,68,65,38,68,74,40,47,68,54,30,61,76,48,66,58,70,76,89,87,57,47,68,56,73,50,39,70,49,50,24,52,44,50,53,56,55,46,53,66,70,51,47,76,90,71,61,90,60,86,87,75,80,50,62,55,59,70,73,59,51,71,73,48,58,63,50,49,52,51,46,49,52,50,41,58,65,72,34,46,69,53,53,53,49,48,52,51,49,48,34,64,73,69,67,60,91,76,77,96,81,88,88,87,80,84,134

pLDDT: mean 74.61, std 21.06, range [26.17, 97.5]

Sequence (685 aa):
MKSKCQKSLLQLSAICNTVLGASRDAIRCFHLAMVTSYMQYACAAWFGIASATDLATLDSIQACGARLACGLPATTNTHDSLLEANLASVSETAKYLTYKTFLLSTLRGGSRADNVTRCFPPSSEIGKLHTEITEAYRPVEPLTDAPSLNPRIRIRPWTLQAVTKEMADSVKKRASDETIAHRHPADYELWTDGSYVAETSSVAGAALLFANGIESYTAVSVCGKGRSSLRSECLALHAGLHRVIADRTLHRGQRLLVASDSQSLLTALRCHTARTTNSTFTECVEMLNGLADRGVKICLQFVFGHCGVSRNELADVASNAAHGCSTRYPLWHKDALSIARGKIATEASKKLEARESHCRRVVGLRPTKSKHLTGVRLLDCLASQARTNWSPYWGDLHRTMNPSPPKACRFCSNPPTSSSVAPPIAQSRKRGRTTDAVECPECSIVLASRSSGVGHLRATHGYPHQEALRLLRSAPPAPPGDRTGPHKCLYCPRMFRFVPTVNRHVVEKHRDEARIRRARPAAQPATSPTPSGPCHLCSFTSRTKAGLTSHLLRTHNFDRRLPKRHRSNDCEESVEHLLFHCPRFSALRIKHAIRPPGDPDQWFERRIPEFLVDALQLLDDPSDCRTGELPSVTASLKKSSAEARVLSCAKFIFYNCKPFIRTAANVVASLIGCASRSLKKRARD

Nearest PDB structures (foldseek):
  1kvb-assembly1_A  TM=7.096E-01  e=8.970E-06  Escherichia coli
  1wsf-assembly4_D  TM=7.275E-01  e=1.415E-05  Escherichia coli
  4e19-assembly2_B  TM=7.803E-01  e=1.163E-03  Halobacterium salinarum NRC-1
  4h8k-assembly1_B  TM=7.501E-01  e=1.425E-03  uncultured organism
  3u3g-assembly3_C  TM=7.139E-01  e=1.577E-03  uncultured organism

Secondary structure (DSSP, 8-state):
-HHHHHHHHHHHHTSB-SS-BS-HHHHHHHHIIIIIHHHHTTHHHHTTT--HHHHHHHHHHHHHHHHHHHT--TTS-HHHHHHHTT---HHHHHHHHHHHHHHHHHTT-HHHHHHHHHHS-TTSHHHHHHHHHHHHS-PBPPEEPPPPPPTTSEEE-S-SS---TTS-HHHHHHHHHHHHHTT---SEEEEEEEEEETTTTEEEEEEEEEETT---EEEEEEEEE-S-HHHHHHHHHHHHHHHHHHTT---TT-EEEEEES-HHHHHHHHT--SS-EEHHHHHHHHHHHHHHHTT-EEEEEE--SSS--HHHHHHHHHHHHGGG-S-EEPBPHHHHHHHHHHHHHHHHHHHHHTS--HHHHHHTT----GGG--S-HHHHHHHHHHHHTB-SSSHHHHHHH--PSPSS-TTTSPP----------PPP-PPPPTTS-EE-TTT--EESSHHHHHHHHHHTT---HHHHHHHHHHSPBPP---TTSPEEPSSSS-EESSHHHHHHHHHHHSTTHHHHTT-PPPPPP-PPPPPP-B-SSSS-B-SSHHHHHHHHHHHS-----PPP---S-S----HHIIIII-GGGHHHHHHTTPPPTT-GGGGGSTHHHHHHHHHHHHTT-GGG-SSS-PPPHHHHHS-THHHHHHHHHHHHHHHHSHHHHHHHHHHHHHHHT------S--S--

Mean predicted aligned error: 17.93 Å